Protein AF-A0A1G2Z694-F1 (afdb_monomer)

Structure (mmCIF, N/CA/C/O backbone):
data_AF-A0A1G2Z694-F1
#
_entry.id   AF-A0A1G2Z694-F1
#
loop_
_atom_site.group_PDB
_atom_site.id
_atom_site.type_symbol
_atom_site.label_atom_id
_atom_site.label_alt_id
_atom_site.label_comp_id
_atom_site.label_asym_id
_atom_site.label_entity_id
_atom_site.label_seq_id
_atom_site.pdbx_PDB_ins_code
_atom_site.Cartn_x
_atom_site.Cartn_y
_atom_site.Cartn_z
_atom_site.occupancy
_atom_site.B_iso_or_equiv
_atom_site.auth_seq_id
_atom_site.auth_comp_id
_atom_site.auth_asym_id
_atom_site.auth_atom_id
_atom_site.pdbx_PDB_model_num
ATOM 1 N N . MET A 1 1 ? 10.116 -32.278 -3.450 1.00 30.92 1 MET A N 1
ATOM 2 C CA . MET A 1 1 ? 9.397 -31.622 -4.568 1.00 30.92 1 MET A CA 1
ATOM 3 C C . MET A 1 1 ? 8.090 -31.051 -4.036 1.00 30.92 1 MET A C 1
ATOM 5 O O . MET A 1 1 ? 7.117 -31.782 -3.930 1.00 30.92 1 MET A O 1
ATOM 9 N N . ASN A 1 2 ? 8.087 -29.784 -3.621 1.00 25.45 2 ASN A N 1
ATOM 10 C CA . ASN A 1 2 ? 6.936 -29.151 -2.975 1.00 25.45 2 ASN A CA 1
ATOM 11 C C . ASN A 1 2 ? 6.166 -28.341 -4.035 1.00 25.45 2 ASN A C 1
ATOM 13 O O . ASN A 1 2 ? 6.621 -27.279 -4.454 1.00 25.45 2 ASN A O 1
ATOM 17 N N . ARG A 1 3 ? 5.068 -28.893 -4.569 1.00 31.27 3 ARG A N 1
ATOM 18 C CA . ARG A 1 3 ? 4.232 -28.226 -5.582 1.00 31.27 3 ARG A CA 1
ATOM 19 C C . ARG A 1 3 ? 3.188 -27.365 -4.863 1.00 31.27 3 ARG A C 1
ATOM 21 O O . ARG A 1 3 ? 2.288 -27.899 -4.227 1.00 31.27 3 ARG A O 1
ATOM 28 N N . SER A 1 4 ? 3.355 -26.048 -4.965 1.00 40.38 4 SER A N 1
ATOM 29 C CA . SER A 1 4 ? 2.466 -24.995 -4.453 1.00 40.38 4 SER A CA 1
ATOM 30 C C . SER A 1 4 ? 0.971 -25.271 -4.698 1.00 40.38 4 SER A C 1
ATOM 32 O O . SER A 1 4 ? 0.575 -25.706 -5.782 1.00 40.38 4 SER A O 1
ATOM 34 N N . VAL A 1 5 ? 0.139 -24.945 -3.701 1.00 44.31 5 VAL A N 1
ATOM 35 C CA . VAL A 1 5 ? -1.338 -25.017 -3.697 1.00 44.31 5 VAL A CA 1
ATOM 36 C C . VAL A 1 5 ? -1.971 -24.284 -4.895 1.00 44.31 5 VAL A C 1
ATOM 38 O O . VAL A 1 5 ? -3.027 -24.693 -5.381 1.00 44.31 5 VAL A O 1
ATOM 41 N N . GLN A 1 6 ? -1.291 -23.277 -5.459 1.00 44.75 6 GLN A N 1
ATOM 42 C CA . GLN A 1 6 ? -1.750 -22.551 -6.652 1.00 44.75 6 GLN A CA 1
ATOM 43 C C . GLN A 1 6 ? -1.834 -23.422 -7.917 1.00 44.75 6 GLN A C 1
ATOM 45 O O . GLN A 1 6 ? -2.560 -23.065 -8.836 1.00 44.75 6 GLN A O 1
ATOM 50 N N . ASN A 1 7 ? -1.179 -24.588 -7.986 1.00 61.31 7 ASN A N 1
ATOM 51 C CA . ASN A 1 7 ? -1.302 -25.487 -9.146 1.00 61.31 7 ASN A CA 1
ATOM 52 C C . ASN A 1 7 ? -2.519 -26.424 -9.094 1.00 61.31 7 ASN A C 1
ATOM 54 O O . ASN A 1 7 ? -2.774 -27.137 -10.064 1.00 61.31 7 ASN A O 1
ATOM 58 N N . ARG A 1 8 ? -3.282 -26.436 -7.993 1.00 80.44 8 ARG A N 1
ATOM 59 C CA . ARG A 1 8 ? -4.441 -27.327 -7.826 1.00 80.44 8 ARG A CA 1
ATOM 60 C C . ARG A 1 8 ? -5.793 -26.643 -7.935 1.00 80.44 8 ARG A C 1
ATOM 62 O O . ARG A 1 8 ? -6.772 -27.353 -8.100 1.00 80.44 8 ARG A O 1
ATOM 69 N N . LYS A 1 9 ? -5.887 -25.317 -7.843 1.00 90.12 9 LYS A N 1
ATOM 70 C CA . LYS A 1 9 ? -7.184 -24.633 -7.732 1.00 90.12 9 LYS A CA 1
ATOM 71 C C . LYS A 1 9 ? -7.208 -23.310 -8.487 1.00 90.12 9 LYS A C 1
ATOM 73 O O . LYS A 1 9 ? -6.196 -22.610 -8.555 1.00 90.12 9 LYS A O 1
ATOM 78 N N . ARG A 1 10 ? -8.368 -22.964 -9.039 1.00 91.69 10 ARG A N 1
ATOM 79 C CA . ARG A 1 10 ? -8.712 -21.637 -9.566 1.00 91.69 10 ARG A CA 1
ATOM 80 C C . ARG A 1 10 ? -10.008 -21.176 -8.912 1.00 91.69 10 ARG A C 1
ATOM 82 O O . ARG A 1 10 ? -10.901 -21.991 -8.696 1.00 91.69 10 ARG A O 1
ATOM 89 N N . LEU A 1 11 ? -10.080 -19.893 -8.579 1.00 92.94 11 LEU A N 1
ATOM 90 C CA . LEU A 1 11 ? -11.258 -19.261 -7.991 1.00 92.94 11 LEU A CA 1
ATOM 91 C C . LEU A 1 11 ? -11.838 -18.286 -9.008 1.00 92.94 11 LEU A C 1
ATOM 93 O O . LEU A 1 11 ? -11.098 -17.481 -9.568 1.00 92.94 11 LEU A O 1
ATOM 97 N N . ILE A 1 12 ? -13.142 -18.380 -9.242 1.00 92.31 12 ILE A N 1
ATOM 98 C CA . ILE A 1 12 ? -13.863 -17.588 -10.235 1.00 92.31 12 ILE A CA 1
ATOM 99 C C . ILE A 1 12 ? -15.000 -16.867 -9.526 1.00 92.31 12 ILE A C 1
ATOM 101 O O . ILE A 1 12 ? -15.898 -17.513 -8.990 1.00 92.31 12 ILE A O 1
ATOM 105 N N . THR A 1 13 ? -14.968 -15.538 -9.545 1.00 93.62 13 THR A N 1
ATOM 106 C CA 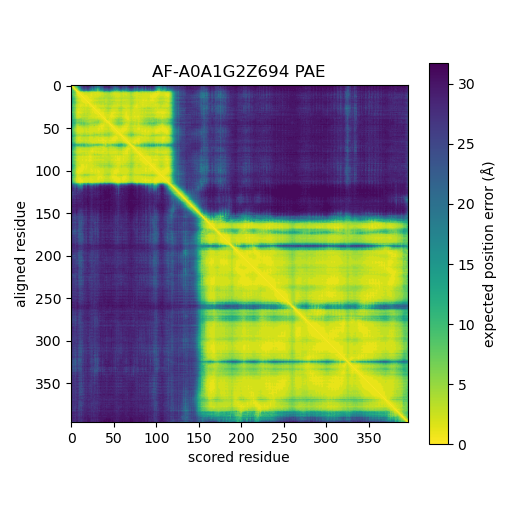. THR A 1 13 ? -16.067 -14.705 -9.048 1.00 93.62 13 THR A CA 1
ATOM 107 C C . THR A 1 13 ? -17.196 -14.663 -10.075 1.00 93.62 13 THR A C 1
ATOM 109 O O . THR A 1 13 ? -16.966 -14.409 -11.259 1.00 93.62 13 THR A O 1
ATOM 112 N N . ILE A 1 14 ? -18.422 -14.902 -9.622 1.00 92.38 14 ILE A N 1
ATOM 113 C CA . ILE A 1 14 ? -19.640 -14.803 -10.416 1.00 92.38 14 ILE A CA 1
ATOM 114 C C . ILE A 1 14 ? -19.977 -13.334 -10.661 1.00 92.38 14 ILE A C 1
ATOM 116 O O . ILE A 1 14 ? -20.072 -12.545 -9.730 1.00 92.38 14 ILE A O 1
ATOM 120 N N . THR A 1 15 ? -20.186 -12.983 -11.925 1.00 91.62 15 THR A N 1
ATOM 121 C CA . THR A 1 15 ? -20.673 -11.668 -12.376 1.00 91.62 15 THR A CA 1
ATOM 122 C C . THR A 1 15 ? -22.140 -11.757 -12.802 1.00 91.62 15 THR A C 1
ATOM 124 O O . THR A 1 15 ? -22.618 -12.849 -13.137 1.00 91.62 15 THR A O 1
ATOM 127 N N . GLU A 1 16 ? -22.849 -10.630 -12.931 1.00 89.00 16 GLU A N 1
ATOM 128 C CA . GLU A 1 16 ? -24.187 -10.630 -13.562 1.00 89.00 16 GLU A CA 1
ATOM 129 C C . GLU A 1 16 ? -24.180 -11.282 -14.956 1.00 89.00 16 GLU A C 1
ATOM 131 O O . GLU A 1 16 ? -25.133 -11.946 -15.374 1.00 89.00 16 GLU A O 1
ATOM 136 N N . GLY A 1 17 ? -23.084 -11.105 -15.704 1.00 88.88 17 GLY A N 1
ATOM 137 C CA . GLY A 1 17 ? -22.893 -11.702 -17.022 1.00 88.88 17 GLY A CA 1
ATOM 138 C C . GLY A 1 17 ? -22.886 -13.231 -16.989 1.00 88.88 17 GLY A C 1
ATOM 139 O O . GLY A 1 17 ? -23.371 -13.848 -17.939 1.00 88.88 17 GLY A O 1
ATOM 140 N N . ASN A 1 18 ? -22.383 -13.841 -15.913 1.00 94.44 18 ASN A N 1
ATOM 141 C CA . ASN A 1 18 ? -22.420 -15.290 -15.724 1.00 94.44 18 ASN A CA 1
ATOM 142 C C . ASN A 1 18 ? -23.855 -15.777 -15.537 1.00 94.44 18 ASN A C 1
ATOM 144 O O . ASN A 1 18 ? -24.286 -16.688 -16.247 1.00 94.44 18 ASN A O 1
ATOM 148 N N . LEU A 1 19 ? -24.588 -15.143 -14.618 1.00 91.25 19 LEU A N 1
ATOM 149 C CA . LEU A 1 19 ? -25.954 -15.521 -14.255 1.00 91.25 19 LEU A CA 1
ATOM 150 C C . LEU A 1 19 ? -26.903 -15.392 -15.450 1.00 91.25 19 LEU A C 1
ATOM 152 O O . LEU A 1 19 ? -27.582 -16.353 -15.803 1.00 91.25 19 LEU A O 1
ATOM 156 N N . ARG A 1 20 ? -26.872 -14.241 -16.130 1.00 92.12 20 ARG A N 1
ATOM 157 C CA . ARG A 1 20 ? -27.734 -13.931 -17.282 1.00 92.12 20 ARG A CA 1
ATOM 158 C C . ARG A 1 20 ? -27.529 -14.866 -18.473 1.00 92.12 20 ARG A C 1
ATOM 160 O O . ARG A 1 20 ? -28.485 -15.160 -19.178 1.00 92.12 20 ARG A O 1
ATOM 167 N N . ASN A 1 21 ? -26.293 -15.299 -18.726 1.00 89.06 21 ASN A N 1
ATOM 168 C CA . ASN A 1 21 ? -25.972 -16.141 -19.884 1.00 89.06 21 ASN A CA 1
ATOM 169 C C . ASN A 1 21 ? -25.859 -17.632 -19.535 1.00 89.06 21 ASN A C 1
ATOM 171 O O . ASN A 1 21 ? -25.580 -18.441 -20.419 1.00 89.06 21 ASN A O 1
ATOM 175 N N . HIS A 1 22 ? -26.027 -18.004 -18.262 1.00 91.06 22 HIS A N 1
ATOM 176 C CA . HIS A 1 22 ? -25.754 -19.351 -17.752 1.00 91.06 22 HIS A CA 1
ATOM 177 C C . HIS A 1 22 ? -24.365 -19.863 -18.163 1.00 91.06 22 HIS A C 1
ATOM 179 O O . HIS A 1 22 ? -24.191 -21.001 -18.606 1.00 91.06 22 HIS A O 1
ATOM 185 N N . HIS A 1 23 ? -23.365 -18.991 -18.052 1.00 91.31 23 HIS A N 1
ATOM 186 C CA . HIS A 1 23 ? -21.982 -19.279 -18.409 1.00 91.31 23 HIS A CA 1
ATOM 187 C C . HIS A 1 23 ? -21.098 -19.211 -17.169 1.00 91.31 23 HIS A C 1
ATOM 189 O O . HIS A 1 23 ? -21.181 -18.256 -16.404 1.00 91.31 23 HIS A O 1
ATOM 195 N N . LEU A 1 24 ? -20.190 -20.174 -17.013 1.00 93.00 24 LEU A N 1
ATOM 196 C CA . LEU A 1 24 ? -19.071 -20.060 -16.083 1.00 93.00 24 LEU A CA 1
ATOM 197 C C . LEU A 1 24 ? -17.855 -19.552 -16.861 1.00 93.00 24 LEU A C 1
ATOM 199 O O . LEU A 1 24 ? -17.333 -20.270 -17.716 1.00 93.00 24 LEU A O 1
ATOM 203 N N . TYR A 1 25 ? -17.452 -18.306 -16.606 1.00 94.62 25 TYR A N 1
ATOM 204 C CA . TYR A 1 25 ? -16.344 -17.680 -17.325 1.00 94.62 25 TYR A CA 1
ATOM 205 C C . TYR A 1 25 ? -15.002 -18.088 -16.721 1.00 94.62 25 TYR A C 1
ATOM 207 O O . TYR A 1 25 ? -14.721 -17.787 -15.570 1.00 94.62 25 TYR A O 1
ATOM 215 N N . ILE A 1 26 ? -14.163 -18.739 -17.522 1.00 93.38 26 ILE A N 1
ATOM 216 C CA . ILE A 1 26 ? -12.795 -19.163 -17.183 1.00 93.38 26 ILE A CA 1
ATOM 217 C C . ILE A 1 26 ? -11.738 -18.213 -17.775 1.00 93.38 26 ILE A C 1
ATOM 219 O O . ILE A 1 26 ? -10.599 -18.609 -18.018 1.00 93.38 26 ILE A O 1
ATOM 223 N N . THR A 1 27 ? -12.121 -16.964 -18.058 1.00 88.31 27 THR A N 1
ATOM 224 C CA . THR A 1 27 ? -11.234 -15.931 -18.611 1.00 88.31 27 THR A CA 1
ATOM 225 C C . THR A 1 27 ? -9.986 -15.774 -17.743 1.00 88.31 27 THR A C 1
ATOM 227 O O . THR A 1 27 ? -10.097 -15.562 -16.540 1.00 88.31 27 THR A O 1
ATOM 230 N N . GLY A 1 28 ? -8.798 -15.860 -18.348 1.00 86.69 28 GLY A N 1
ATOM 231 C CA . GLY A 1 28 ? -7.529 -15.738 -17.619 1.00 86.69 28 GLY A CA 1
ATOM 232 C C . GLY A 1 28 ? -7.113 -16.996 -16.847 1.00 86.69 28 GLY A C 1
ATOM 233 O O . GLY A 1 28 ? -6.158 -16.939 -16.077 1.00 86.69 28 GLY A O 1
ATOM 234 N N . HIS A 1 29 ? -7.803 -18.125 -17.045 1.00 91.19 29 HIS A N 1
ATOM 235 C CA . HIS A 1 29 ? -7.483 -19.416 -16.422 1.00 91.19 29 HIS A CA 1
ATOM 236 C C . HIS A 1 29 ? -7.224 -20.532 -17.445 1.00 91.19 29 HIS A C 1
ATOM 238 O O . HIS A 1 29 ? -7.293 -21.714 -17.110 1.00 91.19 29 HIS A O 1
ATOM 244 N N . HIS A 1 30 ? -6.949 -20.188 -18.705 1.00 91.62 30 HIS A N 1
ATOM 245 C CA . HIS A 1 30 ? -6.703 -21.170 -19.767 1.00 91.62 30 HIS A CA 1
ATOM 246 C C . HIS A 1 30 ? -5.430 -21.998 -19.541 1.00 91.62 30 HIS A C 1
ATOM 248 O O . HIS A 1 30 ? -5.370 -23.163 -19.927 1.00 91.62 30 HIS A O 1
ATOM 254 N N . ASP A 1 31 ? -4.447 -21.440 -18.836 1.00 90.94 31 ASP A N 1
ATOM 255 C CA . ASP A 1 31 ? -3.240 -22.138 -18.371 1.00 90.94 31 ASP A CA 1
ATOM 256 C C . ASP A 1 31 ? -3.555 -23.335 -17.451 1.00 90.94 31 ASP A C 1
ATOM 258 O O . ASP A 1 31 ? -2.740 -24.241 -17.264 1.00 90.94 31 ASP A O 1
ATOM 262 N N . PHE A 1 32 ? -4.747 -23.344 -16.850 1.00 93.62 32 PHE A N 1
ATOM 263 C CA . PHE A 1 32 ? -5.158 -24.347 -15.881 1.00 93.62 32 PHE A CA 1
ATOM 264 C C . PHE A 1 32 ? -5.723 -25.630 -16.501 1.00 93.62 32 PHE A C 1
ATOM 266 O O . PHE A 1 32 ? -5.929 -26.608 -15.775 1.00 93.62 32 PHE A O 1
ATOM 273 N N . PHE A 1 33 ? -5.948 -25.669 -17.810 1.00 94.44 33 PHE A N 1
ATOM 274 C CA . PHE A 1 33 ? -6.427 -26.859 -18.512 1.00 94.44 33 PHE A CA 1
ATOM 275 C C . PHE A 1 33 ? -5.358 -27.358 -19.494 1.00 94.44 33 PHE A C 1
ATOM 277 O O . PHE A 1 33 ? -4.623 -26.536 -20.039 1.00 94.44 33 PHE A O 1
ATOM 284 N N . PRO A 1 34 ? -5.217 -28.681 -19.707 1.00 93.88 34 PRO A N 1
ATOM 285 C CA . PRO A 1 34 ? -4.266 -29.210 -20.679 1.00 93.88 34 PRO A CA 1
ATOM 286 C C . PRO A 1 34 ? -4.577 -28.705 -22.086 1.00 93.88 34 PRO A C 1
ATOM 288 O O . PRO A 1 34 ? -5.745 -28.563 -22.451 1.00 93.88 34 PRO A O 1
ATOM 291 N N . GLU A 1 35 ? -3.541 -28.489 -22.891 1.00 94.19 35 GLU A N 1
ATOM 292 C CA . GLU A 1 35 ? -3.683 -27.988 -24.261 1.00 94.19 35 GLU A CA 1
ATOM 293 C C . GLU A 1 35 ? -4.574 -28.911 -25.119 1.00 94.19 35 GLU A C 1
ATOM 295 O O . GLU A 1 35 ? -5.338 -28.470 -25.974 1.00 94.19 35 GLU A O 1
ATOM 300 N N . GLU A 1 36 ? -4.560 -30.209 -24.828 1.00 95.06 36 GLU A N 1
ATOM 301 C CA . GLU A 1 36 ? -5.312 -31.234 -25.542 1.00 95.06 36 GLU A CA 1
ATOM 302 C C . GLU A 1 36 ? -6.828 -31.091 -25.382 1.00 95.06 36 GLU A C 1
ATOM 304 O O . GLU A 1 36 ? -7.565 -31.598 -26.226 1.00 95.06 36 GLU A O 1
ATOM 309 N N . CYS A 1 37 ? -7.317 -30.414 -24.336 1.00 95.69 37 CYS A N 1
ATOM 310 C CA . CYS A 1 37 ? -8.755 -30.209 -24.143 1.00 95.69 37 CYS A CA 1
ATOM 311 C C . CYS A 1 37 ? -9.339 -29.088 -25.017 1.00 95.69 37 CYS A C 1
ATOM 313 O O . CYS A 1 37 ? -10.561 -28.919 -25.072 1.00 95.69 37 CYS A O 1
ATOM 315 N N . TYR A 1 38 ? -8.494 -28.326 -25.719 1.00 95.88 38 TYR A N 1
ATOM 316 C CA . TYR A 1 38 ? -8.938 -27.229 -26.569 1.00 95.88 38 TYR A CA 1
ATOM 317 C C . TYR A 1 38 ? -9.316 -27.719 -27.970 1.00 95.88 38 TYR A C 1
ATOM 319 O O . TYR A 1 38 ? -8.474 -27.916 -28.844 1.00 95.88 38 TYR A O 1
ATOM 327 N N . GLY A 1 39 ? -10.617 -27.894 -28.194 1.00 92.75 39 GLY A N 1
ATOM 328 C CA . GLY A 1 39 ? -11.192 -28.293 -29.475 1.00 92.75 39 GLY A CA 1
ATOM 329 C C . GLY A 1 39 ? -11.346 -27.145 -30.474 1.00 92.75 39 GLY A C 1
ATOM 330 O O . GLY A 1 39 ? -11.200 -25.967 -30.156 1.00 92.75 39 GLY A O 1
ATOM 331 N N . GLN A 1 40 ? -11.741 -27.481 -31.701 1.00 92.94 40 GLN A N 1
ATOM 332 C CA . GLN A 1 40 ? -12.048 -26.519 -32.766 1.00 92.94 40 GLN A CA 1
ATOM 333 C C . GLN A 1 40 ? -13.305 -25.681 -32.450 1.00 92.94 40 GLN A C 1
ATOM 335 O O . GLN A 1 40 ? -13.934 -25.804 -31.402 1.00 92.94 40 GLN A O 1
ATOM 340 N N . SER A 1 41 ? -13.735 -24.821 -33.371 1.00 89.25 41 SER A N 1
ATOM 341 C CA . SER A 1 41 ? -14.894 -23.933 -33.148 1.00 89.25 41 SER A CA 1
ATOM 342 C C . SER A 1 41 ? -16.257 -24.614 -33.023 1.00 89.25 41 SER A C 1
ATOM 344 O O . SER A 1 41 ? -17.219 -23.997 -32.562 1.00 89.25 41 SER A O 1
ATOM 346 N N . SER A 1 42 ? -16.357 -25.891 -33.391 1.00 89.56 42 SER A N 1
ATOM 347 C CA . SER A 1 42 ? -17.555 -26.707 -33.190 1.00 89.56 42 SER A CA 1
ATOM 348 C C . SER A 1 42 ? -17.183 -28.180 -33.035 1.00 89.56 42 SER A C 1
ATOM 350 O O . SER A 1 42 ? -16.131 -28.596 -33.517 1.00 89.56 42 SER A O 1
ATOM 352 N N . ILE A 1 43 ? -18.082 -28.978 -32.446 1.00 87.69 43 ILE A N 1
ATOM 353 C CA . ILE A 1 43 ? -17.906 -30.435 -32.300 1.00 87.69 43 ILE A CA 1
ATOM 354 C C . ILE A 1 43 ? -17.622 -31.092 -33.656 1.00 87.69 43 ILE A C 1
ATOM 356 O O . ILE A 1 43 ? -16.689 -31.877 -33.768 1.00 87.69 43 ILE A O 1
ATOM 360 N N . LYS A 1 44 ? -18.357 -30.698 -34.708 1.00 89.31 44 LYS A N 1
ATOM 361 C CA . LYS A 1 44 ? -18.201 -31.245 -36.068 1.00 89.31 44 LYS A CA 1
ATOM 362 C C . LYS A 1 44 ? -16.816 -31.007 -36.676 1.00 89.31 44 LYS A C 1
ATOM 364 O O . LYS A 1 44 ? -16.397 -31.775 -37.528 1.00 89.31 44 LYS A O 1
ATOM 369 N N . LYS A 1 45 ? -16.130 -29.933 -36.271 1.00 87.69 45 LYS A N 1
ATOM 370 C CA . LYS A 1 45 ? -14.795 -29.577 -36.781 1.00 87.69 45 LYS A CA 1
ATOM 371 C C . LYS A 1 45 ? -13.659 -30.235 -35.994 1.00 87.69 45 LYS A C 1
ATOM 373 O O . LYS A 1 45 ? -12.529 -30.216 -36.460 1.00 87.69 45 LYS A O 1
ATOM 378 N N . GLY A 1 46 ? -13.945 -30.772 -34.811 1.00 89.06 46 GLY A N 1
ATOM 379 C CA . GLY A 1 46 ? -12.962 -31.368 -33.912 1.00 89.06 46 GLY A CA 1
ATOM 380 C C . GLY A 1 46 ? -13.269 -31.019 -32.459 1.00 89.06 46 GLY A C 1
ATOM 381 O O . GLY A 1 46 ? -13.272 -29.847 -32.067 1.00 89.06 46 GLY A O 1
ATOM 382 N N . ALA A 1 47 ? -13.552 -32.033 -31.648 1.00 91.25 47 ALA A N 1
ATOM 383 C CA . ALA A 1 47 ? -13.593 -31.887 -30.198 1.00 91.25 47 ALA A CA 1
ATOM 384 C C . ALA A 1 47 ? -12.179 -31.978 -29.618 1.00 91.25 47 ALA A C 1
ATOM 386 O O . ALA A 1 47 ? -11.329 -32.682 -30.164 1.00 91.25 47 ALA A O 1
ATOM 387 N N . GLY A 1 48 ? -11.937 -31.238 -28.540 1.00 93.88 48 GLY A N 1
ATOM 388 C CA . GLY A 1 48 ? -10.760 -31.452 -27.710 1.00 93.88 48 GLY A CA 1
ATOM 389 C C . GLY A 1 48 ? -10.906 -32.750 -26.923 1.00 93.88 48 GLY A C 1
ATOM 390 O O . GLY A 1 48 ? -11.985 -33.348 -26.869 1.00 93.88 48 GLY A O 1
ATOM 391 N N . ARG A 1 49 ? -9.819 -33.185 -26.292 1.00 95.50 49 ARG A N 1
ATOM 392 C CA . ARG A 1 49 ? -9.854 -34.267 -25.312 1.00 95.50 49 ARG A CA 1
ATOM 393 C C . ARG A 1 49 ? -10.796 -33.892 -24.171 1.00 95.50 49 ARG A C 1
ATOM 395 O O . ARG A 1 49 ? -10.732 -32.787 -23.637 1.00 95.50 49 ARG A O 1
ATOM 402 N N . GLU A 1 50 ? -11.677 -34.821 -23.827 1.00 95.75 50 GLU A N 1
ATOM 403 C CA . GLU A 1 50 ? -12.751 -34.560 -22.879 1.00 95.75 50 GLU A CA 1
ATOM 404 C C . GLU A 1 50 ? -12.205 -34.342 -21.458 1.00 95.75 50 GLU A C 1
ATOM 406 O O . GLU A 1 50 ? -11.287 -35.032 -21.008 1.00 95.75 50 GLU A O 1
ATOM 411 N N . LEU A 1 51 ? -12.754 -33.328 -20.795 1.00 96.50 51 LEU A N 1
ATOM 412 C CA . LEU A 1 51 ? -12.606 -33.037 -19.380 1.00 96.50 51 LEU A CA 1
ATOM 413 C C . LEU A 1 51 ? -13.808 -33.613 -18.638 1.00 96.50 51 LEU A C 1
ATOM 415 O O . LEU A 1 51 ? -14.951 -33.360 -19.027 1.00 96.50 51 LEU A O 1
ATOM 419 N N . THR A 1 52 ? -13.540 -34.259 -17.513 1.00 96.00 52 THR A N 1
ATOM 420 C CA . THR A 1 52 ? -14.564 -34.735 -16.585 1.00 96.00 52 THR A CA 1
ATOM 421 C C . THR A 1 52 ? -14.730 -33.724 -15.456 1.00 96.00 52 THR A C 1
ATOM 423 O O . THR A 1 52 ? -13.816 -33.507 -14.658 1.00 96.00 52 THR A O 1
ATOM 426 N N . LEU A 1 53 ? -15.899 -33.088 -15.362 1.00 96.19 53 LEU A N 1
ATOM 427 C CA . LEU A 1 53 ? -16.232 -32.172 -14.271 1.00 96.19 53 LEU A CA 1
ATOM 428 C C . LEU A 1 53 ? -17.122 -32.872 -13.238 1.00 96.19 53 LEU A C 1
ATOM 430 O O . LEU A 1 53 ? -18.273 -33.219 -13.510 1.00 96.19 53 LEU A O 1
ATOM 434 N N . VAL A 1 54 ? -16.610 -33.023 -12.021 1.00 94.12 54 VAL A N 1
ATOM 435 C CA . VAL A 1 54 ? -17.380 -33.409 -10.836 1.00 94.12 54 VAL A CA 1
ATOM 436 C C . VAL A 1 54 ? -18.004 -32.142 -10.258 1.00 94.12 54 VAL A C 1
ATOM 438 O O . VAL A 1 54 ? -17.352 -31.384 -9.537 1.00 94.12 54 VAL A O 1
ATOM 441 N N . VAL A 1 55 ? -19.256 -31.876 -10.623 1.00 95.25 55 VAL A N 1
ATOM 442 C CA . VAL A 1 55 ? -19.969 -30.662 -10.213 1.00 95.25 55 VAL A CA 1
ATOM 443 C C . VAL A 1 55 ? -20.773 -30.938 -8.947 1.00 95.25 55 VAL A C 1
ATOM 445 O O . VAL A 1 55 ? -21.686 -31.762 -8.941 1.00 95.25 55 VAL A O 1
ATOM 448 N N . GLU A 1 56 ? -20.450 -30.236 -7.866 1.00 91.69 56 GLU A N 1
ATOM 449 C CA . GLU A 1 56 ? -21.125 -30.408 -6.584 1.00 91.69 56 GLU A CA 1
ATOM 450 C C . GLU A 1 56 ? -22.621 -30.090 -6.688 1.00 91.69 56 GLU A C 1
ATOM 452 O O . GLU A 1 56 ? -23.022 -29.099 -7.298 1.00 91.69 56 GLU A O 1
ATOM 457 N N . GLY A 1 57 ? -23.461 -30.929 -6.082 1.00 86.62 57 GLY A N 1
ATOM 458 C CA . GLY A 1 57 ? -24.917 -30.775 -6.111 1.00 86.62 57 GLY A CA 1
ATOM 459 C C . GLY A 1 57 ? -25.600 -31.300 -7.379 1.00 86.62 57 GLY A C 1
ATOM 460 O O . GLY A 1 57 ? -26.832 -31.286 -7.425 1.00 86.62 57 GLY A O 1
ATOM 461 N N . LEU A 1 58 ? -24.846 -31.796 -8.369 1.00 89.88 58 LEU A N 1
ATOM 462 C CA . LEU A 1 58 ? -25.380 -32.502 -9.537 1.00 89.88 58 LEU A CA 1
ATOM 463 C C . LEU A 1 58 ? -25.121 -34.018 -9.427 1.00 89.88 58 LEU A C 1
ATOM 465 O O . LEU A 1 58 ? -24.069 -34.421 -8.936 1.00 89.88 58 LEU A O 1
ATOM 469 N N . PRO A 1 59 ? -26.060 -34.875 -9.874 1.00 76.62 59 PRO A N 1
ATOM 470 C CA . PRO A 1 59 ? -25.972 -36.325 -9.663 1.00 76.62 59 PRO A CA 1
ATOM 471 C C . PRO A 1 59 ? -24.981 -37.042 -10.592 1.00 76.62 59 PRO A C 1
ATOM 473 O O . PRO A 1 59 ? -24.526 -38.129 -10.260 1.00 76.62 59 PRO A O 1
ATOM 476 N N . ASN A 1 60 ? -24.653 -36.452 -11.745 1.00 85.75 60 ASN A N 1
ATOM 477 C CA . ASN A 1 60 ? -23.771 -37.038 -12.755 1.00 85.75 60 ASN A CA 1
ATOM 478 C C . ASN A 1 60 ? -22.595 -36.098 -13.036 1.00 85.75 60 ASN A C 1
ATOM 480 O O . ASN A 1 60 ? -22.754 -34.874 -12.967 1.00 85.75 60 ASN A O 1
ATOM 484 N N . THR A 1 61 ? -21.445 -36.662 -13.413 1.00 91.31 61 THR A N 1
ATOM 485 C CA . THR A 1 61 ? -20.323 -35.877 -13.940 1.00 91.31 61 THR A CA 1
ATOM 486 C C . THR A 1 61 ? -20.693 -35.232 -15.274 1.00 91.31 61 THR A C 1
ATOM 488 O O . THR A 1 61 ? -21.582 -35.689 -16.000 1.00 91.31 61 THR A O 1
ATOM 491 N N . VAL A 1 62 ? -20.027 -34.124 -15.586 1.00 93.94 62 VAL A N 1
ATOM 492 C CA . VAL A 1 62 ? -20.180 -33.426 -16.859 1.00 93.94 62 VAL A CA 1
ATOM 493 C C . VAL A 1 62 ? -18.933 -33.648 -17.686 1.00 93.94 62 VAL A C 1
ATOM 495 O O . VAL A 1 62 ? -17.863 -33.160 -17.344 1.00 93.94 62 VAL A O 1
ATOM 498 N N . GLU A 1 63 ? -19.109 -34.288 -18.828 1.00 96.31 63 GLU A N 1
ATOM 499 C CA . GLU A 1 63 ? -18.040 -34.458 -19.797 1.00 96.31 63 GLU A CA 1
ATOM 500 C C . GLU A 1 63 ? -18.054 -33.303 -20.810 1.00 96.31 63 GLU A C 1
ATOM 502 O O . GLU A 1 63 ? -19.067 -33.080 -21.482 1.00 96.31 63 GLU A O 1
ATOM 507 N N . THR A 1 64 ? -16.981 -32.522 -20.922 1.00 96.06 64 THR A N 1
ATOM 508 C CA . THR A 1 64 ? -16.922 -31.339 -21.805 1.00 96.06 64 THR A CA 1
ATOM 509 C C . THR A 1 64 ? -15.510 -31.055 -22.303 1.00 96.06 64 THR A C 1
ATOM 511 O O . THR A 1 64 ? -14.538 -31.488 -21.717 1.00 96.06 64 THR A O 1
ATOM 514 N N . ASP A 1 65 ? -15.375 -30.254 -23.352 1.00 96.06 65 ASP A N 1
ATOM 515 C CA . ASP A 1 65 ? -14.114 -29.648 -23.782 1.00 96.06 65 ASP A CA 1
ATOM 516 C C . ASP A 1 65 ? -14.218 -28.109 -23.741 1.00 96.06 65 ASP A C 1
ATOM 518 O O . ASP A 1 65 ? -15.255 -27.548 -23.344 1.00 96.06 65 ASP A O 1
ATOM 522 N N . ILE A 1 66 ? -13.154 -27.412 -24.149 1.00 96.19 66 ILE A N 1
ATOM 523 C CA . ILE A 1 66 ? -13.161 -25.956 -24.356 1.00 96.19 66 ILE A CA 1
ATOM 524 C C . ILE A 1 66 ? -12.959 -25.694 -25.850 1.00 96.19 66 ILE A C 1
ATOM 526 O O . ILE A 1 66 ? -11.997 -26.155 -26.449 1.00 96.19 66 ILE A O 1
ATOM 530 N N . ALA A 1 67 ? -13.878 -24.978 -26.497 1.00 94.19 67 ALA A N 1
ATOM 531 C CA . ALA A 1 67 ? -13.742 -24.669 -27.923 1.00 94.19 67 ALA A CA 1
ATOM 532 C C . ALA A 1 67 ? -12.791 -23.488 -28.157 1.00 94.19 67 ALA A C 1
ATOM 534 O O . ALA A 1 67 ? -12.740 -22.573 -27.341 1.00 94.19 67 ALA A O 1
ATOM 535 N N . ARG A 1 68 ? -12.132 -23.447 -29.313 1.00 93.50 68 ARG A N 1
ATOM 536 C CA . ARG A 1 68 ? -11.459 -22.256 -29.853 1.00 93.50 68 ARG A CA 1
ATOM 537 C C . ARG A 1 68 ? -12.398 -21.447 -30.747 1.00 93.50 68 ARG A C 1
ATOM 539 O O . ARG A 1 68 ? -13.309 -21.996 -31.361 1.00 93.50 68 ARG A O 1
ATOM 546 N N . ASP A 1 69 ? -12.196 -20.145 -30.860 1.00 89.12 69 ASP A N 1
ATOM 547 C CA . ASP A 1 69 ? -12.973 -19.300 -31.757 1.00 89.12 69 ASP A CA 1
ATOM 548 C C . ASP A 1 69 ? -12.614 -19.535 -33.224 1.00 89.12 69 ASP A C 1
ATOM 550 O O . ASP A 1 69 ? -11.462 -19.748 -33.593 1.00 89.12 69 ASP A O 1
ATOM 554 N N . GLY A 1 70 ? -13.636 -19.518 -34.085 1.00 79.62 70 GLY A N 1
ATOM 555 C CA . GLY A 1 70 ? -13.493 -19.901 -35.491 1.00 79.62 70 GLY A CA 1
ATOM 556 C C . GLY A 1 70 ? -12.732 -18.894 -36.350 1.00 79.62 70 GLY A C 1
ATOM 557 O O . GLY A 1 70 ? -12.310 -19.261 -37.439 1.00 79.62 70 GLY A O 1
ATOM 558 N N . GLY A 1 71 ? -12.581 -17.653 -35.8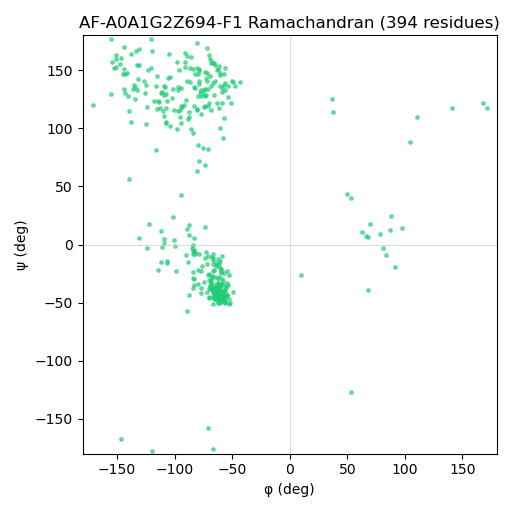77 1.00 80.94 71 GLY A N 1
ATOM 559 C CA . GLY A 1 71 ? -11.870 -16.596 -36.598 1.00 80.94 71 GLY A CA 1
ATOM 560 C C . GLY A 1 71 ? -10.379 -16.559 -36.273 1.00 80.94 71 GLY A C 1
ATOM 561 O O . GLY A 1 71 ? -9.547 -16.678 -37.163 1.00 80.94 71 GLY A O 1
ATOM 562 N N . ASN A 1 72 ? -10.043 -16.409 -34.991 1.00 82.69 72 ASN A N 1
ATOM 563 C CA . ASN A 1 72 ? -8.676 -16.154 -34.521 1.00 82.69 72 ASN A CA 1
ATOM 564 C C . ASN A 1 72 ? -8.034 -17.352 -33.794 1.00 82.69 72 ASN A C 1
ATOM 566 O O . ASN A 1 72 ? -6.928 -17.217 -33.275 1.00 82.69 72 ASN A O 1
ATOM 570 N N . GLY A 1 73 ? -8.731 -18.488 -33.676 1.00 83.69 73 GLY A N 1
ATOM 571 C CA . GLY A 1 73 ? -8.231 -19.694 -33.008 1.00 83.69 73 GLY A CA 1
ATOM 572 C C . GLY A 1 73 ? -8.018 -19.562 -31.495 1.00 83.69 73 GLY A C 1
ATOM 573 O O . GLY A 1 73 ? -7.466 -20.480 -30.884 1.00 83.69 73 GLY A O 1
ATOM 574 N N . HIS A 1 74 ? -8.434 -18.455 -30.871 1.00 89.81 74 HIS A N 1
ATOM 575 C CA . HIS A 1 74 ? -8.235 -18.239 -29.439 1.00 89.81 74 HIS A CA 1
ATOM 576 C C . HIS A 1 74 ? -9.173 -19.132 -28.618 1.00 89.81 74 HIS A C 1
ATOM 578 O O . HIS A 1 74 ? -10.312 -19.347 -29.031 1.00 89.81 74 HIS A O 1
ATOM 584 N N . PRO A 1 75 ? -8.741 -19.667 -27.465 1.00 92.06 75 PRO A N 1
ATOM 585 C CA . PRO A 1 75 ? -9.628 -20.412 -26.581 1.00 92.06 75 PRO A CA 1
ATOM 586 C C . PRO A 1 75 ? -10.820 -19.565 -26.127 1.00 92.06 75 PRO A C 1
ATOM 588 O O . PRO A 1 75 ? -10.654 -18.424 -25.697 1.00 92.06 75 PRO A O 1
ATOM 591 N N . ARG A 1 76 ? -12.026 -20.134 -26.165 1.00 93.06 76 ARG A N 1
ATOM 592 C CA . ARG A 1 76 ? -13.206 -19.496 -25.579 1.00 93.06 76 ARG A CA 1
ATOM 593 C C . ARG A 1 76 ? -13.094 -19.451 -24.065 1.00 93.06 76 ARG A C 1
ATOM 595 O O . ARG A 1 76 ? -12.453 -20.282 -23.429 1.00 93.06 76 ARG A O 1
ATOM 602 N N . ASN A 1 77 ? -13.808 -18.503 -23.478 1.00 93.69 77 ASN A N 1
ATOM 603 C CA . ASN A 1 77 ? -13.793 -18.263 -22.039 1.00 93.69 77 ASN A CA 1
ATOM 604 C C . ASN A 1 77 ? -14.806 -19.113 -21.265 1.00 93.69 77 ASN A C 1
ATOM 606 O O . ASN A 1 77 ? -15.147 -18.763 -20.146 1.00 93.69 77 ASN A O 1
ATOM 610 N N . PHE A 1 78 ? -15.343 -20.190 -21.838 1.00 93.50 78 PHE A N 1
ATOM 611 C CA . PHE A 1 78 ? -16.333 -21.045 -21.179 1.00 93.50 78 PHE A CA 1
ATOM 612 C C . PHE A 1 78 ? -16.301 -22.466 -21.749 1.00 93.50 78 PHE A C 1
ATOM 614 O O . PHE A 1 78 ? -15.904 -22.687 -22.896 1.00 93.50 78 PHE A O 1
ATOM 621 N N . PHE A 1 79 ? -16.772 -23.428 -20.955 1.00 94.38 79 PHE A N 1
ATOM 622 C CA . PHE A 1 79 ? -16.898 -24.827 -21.364 1.00 94.38 79 PHE A CA 1
ATOM 623 C C . PHE A 1 79 ? -17.924 -25.002 -22.484 1.00 94.38 79 PHE A C 1
ATOM 625 O O . PHE A 1 79 ? -18.998 -24.390 -22.475 1.00 94.38 79 PHE A O 1
ATOM 632 N N . ARG A 1 80 ? -17.628 -25.877 -23.449 1.00 93.19 80 ARG A N 1
ATOM 633 C CA . ARG A 1 80 ? -18.508 -26.104 -24.600 1.00 93.19 80 ARG A CA 1
ATOM 634 C C . ARG A 1 80 ? -19.878 -26.642 -24.174 1.00 93.19 80 ARG A C 1
ATOM 636 O O . ARG A 1 80 ? -20.899 -26.076 -24.586 1.00 93.19 80 ARG A O 1
ATOM 643 N N . LYS A 1 81 ? -19.916 -27.699 -23.351 1.00 92.50 81 LYS A N 1
ATOM 644 C CA . LYS A 1 81 ? -21.153 -28.196 -22.730 1.00 92.50 81 LYS A CA 1
ATOM 645 C C . LYS A 1 81 ? -21.380 -27.431 -21.423 1.00 92.50 81 LYS A C 1
ATOM 647 O O . LYS A 1 81 ? -20.614 -27.547 -20.473 1.00 92.50 81 LYS A O 1
ATOM 652 N N . ARG A 1 82 ? -22.452 -26.636 -21.392 1.00 91.75 82 ARG A N 1
ATOM 653 C CA . ARG A 1 82 ? -22.741 -25.670 -20.312 1.00 91.75 82 ARG A CA 1
ATOM 654 C C . ARG A 1 82 ? -24.158 -25.739 -19.748 1.00 91.75 82 ARG A C 1
ATOM 656 O O . ARG A 1 82 ? -24.522 -24.938 -18.901 1.00 91.75 82 ARG A O 1
ATOM 663 N N . THR A 1 83 ? -24.959 -26.714 -20.175 1.00 89.81 83 THR A N 1
ATOM 664 C CA . THR A 1 83 ? -26.332 -26.924 -19.673 1.00 89.81 83 THR A CA 1
ATOM 665 C C . THR A 1 83 ? -26.384 -27.182 -18.165 1.00 89.81 83 THR A C 1
ATOM 667 O O . THR A 1 83 ? -27.392 -26.909 -17.520 1.00 89.81 83 THR A O 1
ATOM 670 N N . TRP A 1 84 ? -25.289 -27.684 -17.593 1.00 93.56 84 TRP A N 1
ATOM 671 C CA . TRP A 1 84 ? -25.128 -27.894 -16.159 1.00 93.56 84 TRP A CA 1
ATOM 672 C C . TRP A 1 84 ? -24.994 -26.590 -15.366 1.00 93.56 84 TRP A C 1
ATOM 674 O O . TRP A 1 84 ? -25.356 -26.575 -14.195 1.00 93.56 84 TRP A O 1
ATOM 684 N N . VAL A 1 85 ? -24.515 -25.502 -15.982 1.00 95.25 85 VAL A N 1
ATOM 685 C CA . VAL A 1 85 ? -24.175 -24.254 -15.280 1.00 95.25 85 VAL A CA 1
ATOM 686 C C . VAL A 1 85 ? -25.418 -23.622 -14.662 1.00 95.25 85 VAL A C 1
ATOM 688 O O . VAL A 1 85 ? -25.396 -23.277 -13.488 1.00 95.25 85 VAL A O 1
ATOM 691 N N . SER A 1 86 ? -26.530 -23.548 -15.405 1.00 92.25 86 SER A N 1
ATOM 692 C CA . SER A 1 86 ? -27.794 -23.027 -14.862 1.00 92.25 86 SER A CA 1
ATOM 693 C C . SER A 1 86 ? -28.286 -23.855 -13.677 1.00 92.25 86 SER A C 1
ATOM 695 O O . SER A 1 86 ? -28.640 -23.295 -12.646 1.00 92.25 86 SER A O 1
ATOM 697 N N . LYS A 1 87 ? -28.258 -25.191 -13.802 1.00 93.25 87 LYS A N 1
ATOM 698 C CA . LYS A 1 87 ? -28.682 -26.104 -12.728 1.00 93.25 87 LYS A CA 1
ATOM 699 C C . LYS A 1 87 ? -27.799 -25.959 -11.496 1.00 93.25 87 LYS A C 1
ATOM 701 O O . LYS A 1 87 ? -28.294 -26.003 -10.380 1.00 93.25 87 LYS A O 1
ATOM 706 N N . PHE A 1 88 ? -26.498 -25.787 -11.702 1.00 95.62 88 PHE A N 1
ATOM 707 C CA . PHE A 1 88 ? -25.531 -25.568 -10.638 1.00 95.62 88 PHE A CA 1
ATOM 708 C C . PHE A 1 88 ? -25.761 -24.224 -9.929 1.00 95.62 88 PHE A C 1
ATOM 710 O O . PHE A 1 88 ? -25.806 -24.192 -8.702 1.00 95.62 88 PHE A O 1
ATOM 717 N N . PHE A 1 89 ? -25.974 -23.137 -10.680 1.00 94.06 89 PHE A N 1
ATOM 718 C CA . PHE A 1 89 ? -26.258 -21.813 -10.115 1.00 94.06 89 PHE A CA 1
ATOM 719 C C . PHE A 1 89 ? -27.551 -21.812 -9.300 1.00 94.06 89 PHE A C 1
ATOM 721 O O . PHE A 1 89 ? -27.556 -21.330 -8.173 1.00 94.06 89 PHE A O 1
ATOM 728 N N . GLU A 1 90 ? -28.618 -22.409 -9.832 1.00 91.12 90 GLU A N 1
ATOM 729 C CA . GLU A 1 90 ? -29.906 -22.530 -9.144 1.00 91.12 90 GLU A CA 1
ATOM 730 C C . GLU A 1 90 ? -29.800 -23.413 -7.894 1.00 91.12 90 GLU A C 1
ATOM 732 O O . GLU A 1 90 ? -30.231 -23.015 -6.812 1.00 91.12 90 GLU A O 1
ATOM 737 N N . LYS A 1 91 ? -29.156 -24.584 -8.011 1.00 91.81 91 LYS A N 1
ATOM 738 C CA . LYS A 1 91 ? -28.990 -25.541 -6.907 1.00 91.81 91 LYS A CA 1
ATOM 739 C C . LYS A 1 91 ? -28.299 -24.922 -5.695 1.00 91.81 91 LYS A C 1
ATOM 741 O O . LYS A 1 91 ? -28.671 -25.242 -4.567 1.00 91.81 91 LYS A O 1
ATOM 746 N N . HIS A 1 92 ? -27.305 -24.070 -5.931 1.00 90.75 92 HIS A N 1
ATOM 747 C CA . HIS A 1 92 ? -26.529 -23.407 -4.881 1.00 90.75 92 HIS A CA 1
ATOM 748 C C . HIS A 1 92 ? -26.962 -21.965 -4.614 1.00 90.75 92 HIS A C 1
ATOM 750 O O . HIS A 1 92 ? -26.343 -21.306 -3.786 1.00 90.75 92 HIS A O 1
ATOM 756 N N . GLN A 1 93 ? -28.025 -21.495 -5.277 1.00 91.56 93 GLN A N 1
ATOM 757 C CA . GLN A 1 93 ? -28.575 -20.141 -5.149 1.00 91.56 93 GLN A CA 1
ATOM 758 C C . GLN A 1 93 ? -27.520 -19.040 -5.357 1.00 91.56 93 GLN A C 1
ATOM 760 O O . GLN A 1 93 ? -27.517 -18.039 -4.638 1.00 91.56 93 GLN A O 1
ATOM 765 N N . LEU A 1 94 ? -26.623 -19.242 -6.330 1.00 90.25 94 LEU A N 1
ATOM 766 C CA . LEU A 1 94 ? -25.486 -18.351 -6.554 1.00 90.25 94 LEU A CA 1
ATOM 767 C C . LEU A 1 94 ? -25.932 -16.961 -7.020 1.00 90.25 94 LEU A C 1
ATOM 769 O O . LEU A 1 94 ? -26.809 -16.823 -7.877 1.00 90.25 94 LEU A O 1
ATOM 773 N N . ARG A 1 95 ? -25.276 -15.936 -6.483 1.00 90.19 95 ARG A N 1
ATOM 774 C CA . ARG A 1 95 ? -25.491 -14.513 -6.759 1.00 90.19 95 ARG A CA 1
ATOM 775 C C . ARG A 1 95 ? -24.218 -13.884 -7.313 1.00 90.19 95 ARG A C 1
ATOM 777 O O . ARG A 1 95 ? -23.137 -14.469 -7.274 1.00 90.19 95 ARG A O 1
ATOM 784 N N . GLU A 1 96 ? -24.349 -12.679 -7.857 1.00 90.69 96 GLU A N 1
ATOM 785 C CA . GLU A 1 96 ? -23.174 -11.890 -8.208 1.00 90.69 96 GLU A CA 1
ATOM 786 C C . GLU A 1 96 ? -22.288 -11.681 -6.972 1.00 90.69 96 GLU A C 1
ATOM 788 O O . GLU A 1 96 ? -22.781 -11.429 -5.874 1.00 90.69 96 GLU A O 1
ATOM 793 N N . GLY A 1 97 ? -20.977 -11.816 -7.161 1.00 85.25 97 GLY A N 1
ATOM 794 C CA . GLY A 1 97 ? -19.976 -11.747 -6.102 1.00 85.25 97 GLY A CA 1
ATOM 795 C C . GLY A 1 97 ? -19.632 -13.098 -5.472 1.00 85.25 97 GLY A C 1
ATOM 796 O O . GLY A 1 97 ? -18.543 -13.217 -4.906 1.00 85.25 97 GLY A O 1
ATOM 797 N N . ASP A 1 98 ? -20.478 -14.126 -5.613 1.00 90.38 98 ASP A N 1
ATOM 798 C CA . ASP A 1 98 ? -20.157 -15.469 -5.121 1.00 90.38 98 ASP A CA 1
ATOM 799 C C . ASP A 1 98 ? -18.941 -16.045 -5.847 1.00 90.38 98 ASP A C 1
ATOM 801 O O . ASP A 1 98 ? -18.689 -15.757 -7.017 1.00 90.38 98 ASP A O 1
ATOM 805 N N . VAL A 1 99 ? -18.178 -16.895 -5.162 1.00 93.06 99 VAL A N 1
ATOM 806 C CA . VAL A 1 99 ? -16.972 -17.505 -5.727 1.00 93.06 99 VAL A CA 1
ATOM 807 C C . VAL A 1 99 ? -17.217 -18.984 -5.983 1.00 93.06 99 VAL A C 1
ATOM 809 O O . VAL A 1 99 ? -17.753 -19.702 -5.144 1.00 93.06 99 VAL A O 1
ATOM 812 N N . ILE A 1 100 ? -16.784 -19.466 -7.142 1.00 95.06 100 ILE A N 1
ATOM 813 C CA . ILE A 1 100 ? -16.734 -20.886 -7.491 1.00 95.06 100 ILE A CA 1
ATOM 814 C C . ILE A 1 100 ? -15.275 -21.322 -7.516 1.00 95.06 100 ILE A C 1
ATOM 816 O O . ILE A 1 100 ? -14.426 -20.650 -8.102 1.00 95.06 100 ILE A O 1
ATOM 820 N N . ALA A 1 101 ? -14.985 -22.477 -6.925 1.00 94.81 101 ALA A N 1
ATOM 821 C CA . ALA A 1 101 ? -13.695 -23.130 -7.070 1.00 94.81 101 ALA A CA 1
ATOM 822 C C . ALA A 1 101 ? -13.743 -24.161 -8.201 1.00 94.81 101 ALA A C 1
ATOM 824 O O . ALA A 1 101 ? -14.659 -24.981 -8.271 1.00 94.81 101 ALA A O 1
ATOM 825 N N . ILE A 1 102 ? -12.710 -24.144 -9.043 1.00 95.56 102 ILE A N 1
ATOM 826 C CA . ILE A 1 102 ? -12.361 -25.239 -9.948 1.00 95.56 102 ILE A CA 1
ATOM 827 C C . ILE A 1 102 ? -11.071 -25.866 -9.423 1.00 95.56 102 ILE A C 1
ATOM 829 O O . ILE A 1 102 ? -10.002 -25.254 -9.462 1.00 95.56 102 ILE A O 1
ATOM 833 N N . GLU A 1 103 ? -11.165 -27.086 -8.911 1.00 93.69 103 GLU A N 1
ATOM 834 C CA . GLU A 1 103 ? -10.048 -27.838 -8.345 1.00 93.69 103 GLU A CA 1
ATOM 835 C C . GLU A 1 103 ? -9.632 -28.973 -9.278 1.00 93.69 103 GLU A C 1
ATOM 837 O O . GLU A 1 103 ? -10.458 -29.767 -9.714 1.00 93.69 103 GLU A O 1
ATOM 842 N N . ARG A 1 104 ? -8.341 -29.066 -9.582 1.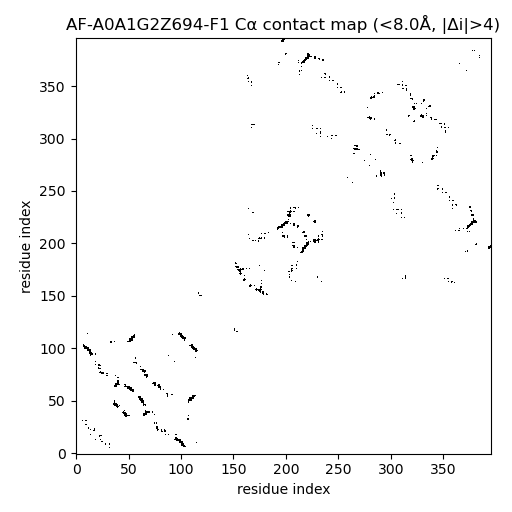00 93.38 104 ARG A N 1
ATOM 843 C CA . ARG A 1 104 ? -7.761 -30.121 -10.407 1.00 93.38 104 ARG A CA 1
ATOM 844 C C . ARG A 1 104 ? -7.564 -31.380 -9.562 1.00 93.38 104 ARG A C 1
ATOM 846 O O . ARG A 1 104 ? -6.753 -31.369 -8.631 1.00 93.38 104 ARG A O 1
ATOM 853 N N . LEU A 1 105 ? -8.269 -32.455 -9.910 1.00 84.44 105 LEU A N 1
ATOM 854 C CA . LEU A 1 105 ? -8.116 -33.772 -9.283 1.00 84.44 105 LEU A CA 1
ATOM 855 C C . LEU A 1 105 ? -7.019 -34.583 -9.987 1.00 84.44 105 LEU A C 1
ATOM 857 O O . LEU A 1 105 ? -6.146 -35.143 -9.325 1.00 84.44 105 LEU A O 1
ATOM 861 N N . ASP A 1 106 ? -7.006 -34.557 -11.320 1.00 87.50 106 ASP A N 1
ATOM 862 C CA . ASP A 1 106 ? -5.947 -35.103 -12.176 1.00 87.50 106 ASP A CA 1
ATOM 863 C C . ASP A 1 106 ? -5.788 -34.249 -13.455 1.00 87.50 106 ASP A C 1
ATOM 865 O O . ASP A 1 106 ? -6.272 -33.121 -13.511 1.00 87.50 106 ASP A O 1
ATOM 869 N N . SER A 1 107 ? -5.063 -34.726 -14.473 1.00 88.44 107 SER A N 1
ATOM 870 C CA . SER A 1 107 ? -4.835 -33.955 -15.703 1.00 88.44 107 SER A CA 1
ATOM 871 C C . SER A 1 107 ? -6.119 -33.565 -16.450 1.00 88.44 107 SER A C 1
ATOM 873 O O . SER A 1 107 ? -6.135 -32.486 -17.028 1.00 88.44 107 SER A O 1
ATOM 875 N N . PHE A 1 108 ? -7.169 -34.391 -16.447 1.00 92.88 108 PHE A N 1
ATOM 876 C CA . PHE A 1 108 ? -8.412 -34.158 -17.202 1.00 92.88 108 PHE A CA 1
ATOM 877 C C . PHE A 1 108 ? -9.675 -34.160 -16.320 1.00 92.88 108 PHE A C 1
ATOM 879 O O . PHE A 1 108 ? -10.755 -33.850 -16.818 1.00 92.88 108 PHE A O 1
ATOM 886 N N . THR A 1 109 ? -9.552 -34.419 -15.016 1.00 91.56 109 THR A N 1
ATOM 887 C CA . THR A 1 109 ? -10.668 -34.428 -14.061 1.00 91.56 109 THR A CA 1
ATOM 888 C C . THR A 1 109 ? -10.602 -33.242 -13.105 1.00 91.56 109 THR A C 1
ATOM 890 O O . THR A 1 109 ? -9.592 -33.006 -12.431 1.00 91.56 109 THR A O 1
ATOM 893 N N . TYR A 1 110 ? -11.715 -32.520 -12.989 1.00 96.00 110 TYR A N 1
ATOM 894 C CA . TYR A 1 110 ? -11.833 -31.311 -12.180 1.00 96.00 110 TYR A CA 1
ATOM 895 C C . TYR A 1 110 ? -13.082 -31.350 -11.304 1.00 96.00 110 TYR A C 1
ATOM 897 O O . TYR A 1 110 ? -14.141 -31.793 -11.737 1.00 96.00 110 TYR A O 1
ATOM 905 N N . ARG A 1 111 ? -12.988 -30.838 -10.079 1.00 95.06 111 ARG A N 1
ATOM 906 C CA . ARG A 1 111 ? -14.139 -30.604 -9.206 1.00 95.06 111 ARG A CA 1
ATOM 907 C C . ARG A 1 111 ? -14.575 -29.148 -9.310 1.00 95.06 111 ARG A C 1
ATOM 909 O O . ARG A 1 111 ? -13.739 -28.255 -9.200 1.00 95.06 111 ARG A O 1
ATOM 916 N N . VAL A 1 112 ? -15.874 -28.917 -9.478 1.00 96.06 112 VAL A N 1
ATOM 917 C CA . VAL A 1 112 ? -16.484 -27.580 -9.484 1.00 96.06 112 VAL A CA 1
ATOM 918 C C . VAL A 1 112 ? -17.465 -27.484 -8.328 1.00 96.06 112 VAL A C 1
ATOM 920 O O . VAL A 1 112 ? -18.380 -28.299 -8.225 1.00 96.06 112 VAL A O 1
ATOM 923 N N . TYR A 1 113 ? -17.280 -26.505 -7.451 1.00 95.38 113 TYR A N 1
ATOM 924 C CA . TYR A 1 113 ? -18.126 -26.344 -6.271 1.00 95.38 113 TYR A CA 1
ATOM 925 C C . TYR A 1 113 ? -18.178 -24.877 -5.825 1.00 95.38 113 TYR A C 1
ATOM 927 O O . TYR A 1 113 ? -17.228 -24.131 -6.098 1.00 95.38 113 TYR A O 1
ATOM 935 N N . PRO A 1 114 ? -19.267 -24.425 -5.171 1.00 92.50 114 PRO A N 1
ATOM 936 C CA . PRO A 1 114 ? -19.299 -23.096 -4.581 1.00 92.50 114 PRO A CA 1
ATOM 937 C C . PRO A 1 114 ? -18.173 -23.001 -3.565 1.00 92.50 114 PRO A C 1
ATOM 939 O O . PRO A 1 114 ? -18.092 -23.789 -2.621 1.00 92.50 114 PRO A O 1
ATOM 942 N N . PHE A 1 115 ? -17.281 -22.045 -3.766 1.00 87.88 115 PHE A N 1
ATOM 943 C CA . PHE A 1 115 ? -16.233 -21.771 -2.812 1.00 87.88 115 PHE A CA 1
ATOM 944 C C . PHE A 1 115 ? -16.829 -20.939 -1.686 1.00 87.88 115 PHE A C 1
ATOM 946 O O . PHE A 1 115 ? -16.791 -19.711 -1.685 1.00 87.88 115 PHE A O 1
ATOM 953 N N . LYS A 1 116 ? -17.411 -21.641 -0.719 1.00 75.25 116 LYS A N 1
ATOM 954 C CA . LYS A 1 116 ? -17.693 -21.058 0.583 1.00 75.25 116 LYS A CA 1
ATOM 955 C C . LYS A 1 116 ? -16.351 -20.868 1.270 1.00 75.25 116 LYS A C 1
ATOM 957 O O . LYS A 1 116 ? -15.612 -21.836 1.449 1.00 75.25 116 LYS A O 1
ATOM 962 N N . ASN A 1 117 ? -16.035 -19.636 1.648 1.00 49.47 117 ASN A N 1
ATOM 963 C CA . ASN A 1 117 ? -14.955 -19.395 2.591 1.00 49.47 117 ASN A CA 1
ATOM 964 C C . ASN A 1 117 ? -15.458 -19.894 3.953 1.00 49.47 117 ASN A C 1
ATOM 966 O O . ASN A 1 117 ? -16.090 -19.162 4.701 1.00 49.47 117 ASN A O 1
ATOM 970 N N . GLY A 1 118 ? -15.346 -21.200 4.181 1.00 36.50 118 GLY A N 1
ATOM 971 C CA . GLY A 1 118 ? -15.908 -21.865 5.345 1.00 36.50 118 GLY A CA 1
ATOM 972 C C . GLY A 1 118 ? -14.805 -22.256 6.310 1.00 36.50 118 GLY A C 1
ATOM 973 O O . GLY A 1 118 ? -14.127 -23.258 6.092 1.00 36.50 118 GLY A O 1
ATOM 974 N N . TYR A 1 119 ? -14.685 -21.524 7.411 1.00 24.84 119 TYR A N 1
ATOM 975 C CA . TYR A 1 119 ? -14.650 -22.228 8.685 1.00 24.84 119 TYR A CA 1
ATOM 976 C C . TYR A 1 119 ? -16.069 -22.759 8.926 1.00 24.84 119 TYR A C 1
ATOM 978 O O . TYR A 1 119 ? -17.006 -21.967 8.898 1.00 24.84 119 TYR A O 1
ATOM 986 N N . GLN A 1 120 ? -16.211 -24.087 9.038 1.00 33.41 120 GLN A N 1
ATOM 987 C CA . GLN A 1 120 ? -17.051 -24.822 10.004 1.00 33.41 120 GLN A CA 1
ATOM 988 C C . GLN A 1 120 ? -17.103 -26.334 9.649 1.00 33.41 120 GLN A C 1
ATOM 990 O O . GLN A 1 120 ? -17.507 -26.736 8.560 1.00 33.41 120 GLN A O 1
ATOM 995 N N . GLU A 1 121 ? -16.580 -27.102 10.610 1.00 27.50 121 GLU A N 1
ATOM 996 C CA . GLU A 1 121 ? -16.839 -28.470 11.101 1.00 27.50 121 GLU A CA 1
ATOM 997 C C . GLU A 1 121 ? -17.232 -29.669 10.199 1.00 27.50 121 GLU A C 1
ATOM 999 O O . GLU A 1 121 ? -18.285 -29.726 9.575 1.00 27.50 121 GLU A O 1
ATOM 1004 N N . GLY A 1 122 ? -16.428 -30.742 10.335 1.00 24.75 122 GLY A N 1
ATOM 1005 C CA . GLY A 1 122 ? -16.948 -32.094 10.600 1.00 24.75 122 GLY A CA 1
ATOM 1006 C C . GLY A 1 122 ? -16.987 -33.122 9.458 1.00 24.75 122 GLY A C 1
ATOM 1007 O O . GLY A 1 122 ? -18.031 -33.347 8.860 1.00 24.75 122 GLY A O 1
ATOM 1008 N N . ASN A 1 123 ? -15.901 -33.882 9.253 1.00 26.19 123 ASN A N 1
ATOM 1009 C CA . ASN A 1 123 ? -15.935 -35.331 9.523 1.00 26.19 123 ASN A CA 1
ATOM 1010 C C . ASN A 1 123 ? -14.549 -35.981 9.437 1.00 26.19 123 ASN A C 1
ATOM 1012 O O . ASN A 1 123 ? -13.869 -35.977 8.411 1.00 26.19 123 ASN A O 1
ATOM 1016 N N . ALA A 1 124 ? -14.152 -36.557 10.567 1.00 28.28 124 ALA A N 1
ATOM 1017 C CA . ALA A 1 124 ? -12.890 -37.227 10.784 1.00 28.28 124 ALA A CA 1
ATOM 1018 C C . ALA A 1 124 ? -12.853 -38.608 10.114 1.00 28.28 124 ALA A C 1
ATOM 1020 O O . ALA A 1 124 ? -13.674 -39.476 10.397 1.00 28.28 124 ALA A O 1
ATOM 1021 N N . THR A 1 125 ? -11.795 -38.866 9.346 1.00 26.80 125 THR A N 1
ATOM 1022 C CA . THR A 1 125 ? -11.215 -40.211 9.255 1.00 26.80 125 THR A CA 1
ATOM 1023 C C . THR A 1 125 ? -9.830 -40.188 9.887 1.00 26.80 125 THR A C 1
ATOM 1025 O O . THR A 1 125 ? -8.941 -39.453 9.462 1.00 26.80 125 THR A O 1
ATOM 1028 N N . LYS A 1 126 ? -9.713 -40.983 10.955 1.00 32.91 126 LYS A N 1
ATOM 1029 C CA . LYS A 1 126 ? -8.612 -41.116 11.916 1.00 32.91 126 LYS A CA 1
ATOM 1030 C C . LYS A 1 126 ? -7.219 -41.234 11.284 1.00 32.91 126 LYS A C 1
ATOM 1032 O O . LYS A 1 126 ? -7.015 -42.086 10.423 1.00 32.91 126 LYS A O 1
ATOM 1037 N N . ARG A 1 127 ? -6.243 -40.513 11.852 1.00 23.94 127 ARG A N 1
ATOM 1038 C CA . ARG A 1 127 ? -4.825 -40.912 12.009 1.00 23.94 127 ARG A CA 1
ATOM 1039 C C . ARG A 1 127 ? -4.229 -40.224 13.259 1.00 23.94 127 ARG A C 1
ATOM 1041 O O . ARG A 1 127 ? -4.787 -39.218 13.683 1.00 23.94 127 ARG A O 1
ATOM 1048 N N . PRO A 1 128 ? -3.208 -40.822 13.902 1.00 27.00 128 PRO A N 1
ATOM 1049 C CA . PRO A 1 128 ? -3.081 -40.844 15.360 1.00 27.00 128 PRO A CA 1
ATOM 1050 C C . PRO A 1 128 ? -2.390 -39.622 15.978 1.00 27.00 128 PRO A C 1
ATOM 1052 O O . PRO A 1 128 ? -1.680 -38.872 15.311 1.00 27.00 128 PRO A O 1
ATOM 1055 N N . GLU A 1 129 ? -2.638 -39.494 17.281 1.00 32.72 129 GLU A N 1
ATOM 1056 C CA . GLU A 1 129 ? -2.242 -38.450 18.226 1.00 32.72 129 GLU A CA 1
ATOM 1057 C C . GLU A 1 129 ? -0.752 -38.085 18.219 1.00 32.72 129 GLU A C 1
ATOM 1059 O O . GLU A 1 129 ? 0.115 -38.961 18.229 1.00 32.72 129 GLU A O 1
ATOM 1064 N N . LYS A 1 130 ? -0.474 -36.780 18.356 1.00 28.78 130 LYS A N 1
ATOM 1065 C CA . LYS A 1 130 ? 0.683 -36.276 19.105 1.00 28.78 130 LYS A CA 1
ATOM 1066 C C . LYS A 1 130 ? 0.304 -35.035 19.922 1.00 28.78 130 LYS A C 1
ATOM 1068 O O . LYS A 1 130 ? -0.072 -34.015 19.363 1.00 28.78 130 LYS A O 1
ATOM 1073 N N . GLU A 1 131 ? 0.379 -35.241 21.236 1.00 29.75 131 GLU A N 1
ATOM 1074 C CA . GLU A 1 131 ? 0.630 -34.338 22.372 1.00 29.75 131 GLU A CA 1
ATOM 1075 C C . GLU A 1 131 ? 0.046 -32.911 22.354 1.00 29.75 131 GLU A C 1
ATOM 1077 O O . GLU A 1 131 ? 0.436 -32.035 21.588 1.00 29.75 131 GLU A O 1
ATOM 1082 N N . LYS A 1 132 ? -0.882 -32.694 23.297 1.00 29.53 132 LYS A N 1
ATOM 1083 C CA . LYS A 1 132 ? -1.582 -31.437 23.585 1.00 29.53 132 LYS A CA 1
ATOM 1084 C C . LYS A 1 132 ? -0.667 -30.431 24.290 1.00 29.53 132 LYS A C 1
ATOM 1086 O O . LYS A 1 132 ? -0.074 -30.757 25.314 1.00 29.53 132 LYS A O 1
ATOM 1091 N N . GLN A 1 133 ? -0.678 -29.186 23.821 1.00 27.44 133 GLN A N 1
ATOM 1092 C CA . GLN A 1 133 ? -0.265 -28.018 24.599 1.00 27.44 133 GLN A CA 1
ATOM 1093 C C . GLN A 1 133 ? -1.518 -27.403 25.244 1.00 27.44 133 GLN A C 1
ATOM 1095 O O . GLN A 1 133 ? -2.474 -27.055 24.554 1.00 27.44 133 GLN A O 1
ATOM 1100 N N . THR A 1 134 ? -1.545 -27.349 26.573 1.00 29.16 134 THR A N 1
ATOM 1101 C CA . THR A 1 134 ? -2.649 -26.846 27.405 1.00 29.16 134 THR A CA 1
ATOM 1102 C C . THR A 1 134 ? -2.698 -25.314 27.426 1.00 29.16 134 THR A C 1
ATOM 1104 O O . THR A 1 134 ? -1.678 -24.664 27.646 1.00 29.16 134 THR A O 1
ATOM 1107 N N . THR A 1 135 ? -3.886 -24.735 27.235 1.00 30.80 135 THR A N 1
ATOM 1108 C CA . THR A 1 135 ? -4.181 -23.306 27.437 1.00 30.80 135 THR A CA 1
ATOM 1109 C C . THR A 1 135 ? -4.496 -22.996 28.911 1.00 30.80 135 THR A C 1
ATOM 1111 O O . THR A 1 135 ? -4.958 -23.854 29.660 1.00 30.80 135 THR A O 1
ATOM 1114 N N . LEU A 1 136 ? -4.199 -21.760 29.333 1.00 30.69 136 LEU A N 1
ATOM 1115 C CA . LEU A 1 136 ? -4.109 -21.269 30.720 1.00 30.69 136 LEU A CA 1
ATOM 1116 C C . LEU A 1 136 ? -5.401 -20.612 31.266 1.00 30.69 136 LEU A C 1
ATOM 1118 O O . LEU A 1 136 ? -5.326 -19.591 31.942 1.00 30.69 136 LEU A O 1
ATOM 1122 N N . LEU A 1 137 ? -6.593 -21.165 31.016 1.00 32.78 137 LEU A N 1
ATOM 1123 C CA . LEU A 1 137 ? -7.829 -20.655 31.642 1.00 32.78 137 LEU A CA 1
ATOM 1124 C C . LEU A 1 137 ? -8.726 -21.798 32.158 1.00 32.78 137 LEU A C 1
ATOM 1126 O O . LEU A 1 137 ? -8.930 -22.774 31.434 1.00 32.78 137 LEU A O 1
ATOM 1130 N N . PRO A 1 138 ? -9.256 -21.706 33.396 1.00 31.55 138 PRO A N 1
ATOM 1131 C CA . PRO A 1 138 ? -10.108 -22.738 33.977 1.00 31.55 138 PRO A CA 1
ATOM 1132 C C . PRO A 1 138 ? -11.493 -22.747 33.321 1.00 31.55 138 PRO A C 1
ATOM 1134 O O . PRO A 1 138 ? -12.174 -21.728 33.231 1.00 31.55 138 PRO A O 1
ATOM 1137 N N . THR A 1 139 ? -11.904 -23.930 32.877 1.00 31.12 139 THR A N 1
ATOM 1138 C CA . THR A 1 139 ? -13.201 -24.211 32.261 1.00 31.12 139 THR A CA 1
ATOM 1139 C C . THR A 1 139 ? -14.265 -24.364 33.344 1.00 31.12 139 THR A C 1
ATOM 1141 O O . THR A 1 139 ? -14.193 -25.295 34.141 1.00 31.12 139 THR A O 1
ATOM 1144 N N . MET A 1 140 ? -15.265 -23.486 33.363 1.00 32.41 140 MET A N 1
ATOM 1145 C CA . MET A 1 140 ? -16.535 -23.718 34.050 1.00 32.41 140 MET A CA 1
ATOM 1146 C C . MET A 1 140 ? -17.657 -23.096 33.215 1.00 32.41 140 MET A C 1
ATOM 1148 O O . MET A 1 140 ? -17.553 -21.929 32.846 1.00 32.41 140 MET A O 1
ATOM 1152 N N . ILE A 1 141 ? -18.728 -23.880 33.036 1.00 30.81 141 ILE A N 1
ATOM 1153 C CA . ILE A 1 141 ? -20.063 -23.591 32.470 1.00 30.81 141 ILE A CA 1
ATOM 1154 C C . ILE A 1 141 ? -20.320 -24.267 31.105 1.00 30.81 141 ILE A C 1
ATOM 1156 O O . ILE A 1 141 ? -19.754 -23.908 30.077 1.00 30.81 141 ILE A O 1
ATOM 1160 N N . GLU A 1 142 ? -21.215 -25.261 31.148 1.00 28.12 142 GLU A N 1
ATOM 1161 C CA . GLU A 1 142 ? -21.912 -25.904 30.022 1.00 28.12 142 GLU A CA 1
ATOM 1162 C C . GLU A 1 142 ? -23.259 -25.192 29.721 1.00 28.12 142 GLU A C 1
ATOM 1164 O O . GLU A 1 142 ? -23.705 -24.379 30.534 1.00 28.12 142 GLU A O 1
ATOM 1169 N N . PRO A 1 143 ? -23.887 -25.427 28.548 1.00 33.19 143 PRO A N 1
ATOM 1170 C CA . PRO A 1 143 ? -24.344 -24.354 27.663 1.00 33.19 143 PRO A CA 1
ATOM 1171 C C . PRO A 1 143 ? -25.831 -23.989 27.785 1.00 33.19 143 PRO A C 1
ATOM 1173 O O . PRO A 1 143 ? -26.671 -24.812 28.142 1.00 33.19 143 PRO A O 1
ATOM 1176 N N . ALA A 1 144 ? -26.154 -22.760 27.372 1.00 26.38 144 ALA A N 1
ATOM 1177 C CA . ALA A 1 144 ? -27.484 -22.372 26.912 1.00 26.38 144 ALA A CA 1
ATOM 1178 C C . ALA A 1 144 ? -27.413 -22.086 25.401 1.00 26.38 144 ALA A C 1
ATOM 1180 O O . ALA A 1 144 ? -26.500 -21.401 24.942 1.00 26.38 144 ALA A O 1
ATOM 1181 N N . GLU A 1 145 ? -28.342 -22.668 24.642 1.00 33.31 145 GLU A N 1
ATOM 1182 C CA . GLU A 1 145 ? -28.458 -22.543 23.187 1.00 33.31 145 GLU A CA 1
ATOM 1183 C C . GLU A 1 145 ? -28.876 -21.119 22.783 1.00 33.31 145 GLU A C 1
ATOM 1185 O O . GLU A 1 145 ? -29.994 -20.694 23.062 1.00 33.31 145 GLU A O 1
ATOM 1190 N N . GLU A 1 146 ? -27.997 -20.408 22.075 1.00 27.69 146 GLU A N 1
ATOM 1191 C CA . GLU A 1 146 ? -28.345 -19.252 21.244 1.00 27.69 146 GLU A CA 1
ATOM 1192 C C . GLU A 1 146 ? -27.465 -19.260 19.980 1.00 27.69 146 GLU A C 1
ATOM 1194 O O . GLU A 1 146 ? -26.247 -19.434 20.051 1.00 27.69 146 GLU A O 1
ATOM 1199 N N . ASP A 1 147 ? -28.105 -19.121 18.814 1.00 31.88 147 ASP A N 1
ATOM 1200 C CA . ASP A 1 147 ? -27.515 -19.162 17.468 1.00 31.88 147 ASP A CA 1
ATOM 1201 C C . ASP A 1 147 ? -26.410 -18.099 17.279 1.00 31.88 147 ASP A C 1
ATOM 1203 O O . ASP A 1 147 ? -26.651 -16.969 16.841 1.00 31.88 147 ASP A O 1
ATOM 1207 N N . ALA A 1 148 ? -25.159 -18.465 17.560 1.00 28.62 148 ALA A N 1
ATOM 1208 C CA . ALA A 1 148 ? -23.997 -17.636 17.271 1.00 28.62 148 ALA A CA 1
ATOM 1209 C C . ALA A 1 148 ? -23.478 -17.918 15.850 1.00 28.62 148 ALA A C 1
ATOM 1211 O O . ALA A 1 148 ? -22.860 -18.950 15.575 1.00 28.62 148 ALA A O 1
ATOM 1212 N N . ARG A 1 149 ? -23.680 -16.966 14.931 1.00 33.47 149 ARG A N 1
ATOM 1213 C CA . ARG A 1 149 ? -22.960 -16.916 13.647 1.00 33.47 149 ARG A CA 1
ATOM 1214 C C . ARG A 1 149 ? -21.458 -16.794 13.927 1.00 33.47 149 ARG A C 1
ATOM 1216 O O . ARG A 1 149 ? -20.979 -15.704 14.218 1.00 33.47 149 ARG A O 1
ATOM 1223 N N . THR A 1 150 ? -20.716 -17.896 13.849 1.00 32.62 150 THR A N 1
ATOM 1224 C CA . THR A 1 150 ? -19.271 -17.918 14.121 1.00 32.62 150 THR A CA 1
ATOM 1225 C C . THR A 1 150 ? -18.470 -18.079 12.832 1.00 32.62 150 THR A C 1
ATOM 1227 O O . THR A 1 150 ? -18.370 -19.161 12.257 1.00 32.62 150 THR A O 1
ATOM 1230 N N . GLY A 1 151 ? -17.879 -16.974 12.382 1.00 37.03 151 GLY A N 1
ATOM 1231 C CA . GLY A 1 151 ? -16.860 -16.958 11.339 1.00 37.03 151 GLY A CA 1
ATOM 1232 C C . GLY A 1 151 ? -16.602 -15.542 10.838 1.00 37.03 151 GLY A C 1
ATOM 1233 O O . GLY A 1 151 ? -17.529 -14.894 10.363 1.00 37.03 151 GLY A O 1
ATOM 1234 N N . PHE A 1 152 ? -15.353 -15.085 10.940 1.00 33.50 152 PHE A N 1
ATOM 1235 C CA . PHE A 1 152 ? -14.895 -13.883 10.248 1.00 33.50 152 PHE A CA 1
ATOM 1236 C C . PHE A 1 152 ? -14.595 -14.213 8.768 1.00 33.50 152 PHE A C 1
ATOM 1238 O O . PHE A 1 152 ? -14.165 -15.326 8.455 1.00 33.50 152 PHE A O 1
ATOM 1245 N N . GLY A 1 153 ? -14.833 -13.268 7.862 1.00 36.56 153 GLY A N 1
ATOM 1246 C CA . GLY A 1 153 ? -14.800 -13.392 6.410 1.00 36.56 153 GLY A CA 1
ATOM 1247 C C . GLY A 1 153 ? -13.405 -13.571 5.802 1.00 36.56 153 GLY A C 1
ATOM 1248 O O . GLY A 1 153 ? -12.461 -14.044 6.427 1.00 36.56 153 GLY A O 1
ATOM 1249 N N . ASP A 1 154 ? -13.273 -13.235 4.515 1.00 50.56 154 ASP A N 1
ATOM 1250 C CA . ASP A 1 154 ? -12.025 -13.372 3.748 1.00 50.56 154 ASP A CA 1
ATOM 1251 C C . ASP A 1 154 ? -10.866 -12.606 4.396 1.00 50.56 154 ASP A C 1
ATOM 1253 O O . ASP A 1 154 ? -10.838 -11.382 4.357 1.00 50.56 154 ASP A O 1
ATOM 1257 N N . THR A 1 155 ? -9.899 -13.323 4.973 1.00 49.06 155 THR A N 1
ATOM 1258 C CA . THR A 1 155 ? -8.719 -12.748 5.636 1.00 49.06 155 THR A CA 1
ATOM 1259 C C . THR A 1 155 ? -7.698 -12.179 4.651 1.00 49.06 155 THR A C 1
ATOM 1261 O O . THR A 1 155 ? -6.770 -11.493 5.078 1.00 49.06 155 THR A O 1
ATOM 1264 N N . ALA A 1 156 ? -7.828 -12.440 3.343 1.00 56.16 156 ALA A N 1
ATOM 1265 C CA . ALA A 1 156 ? -6.782 -12.144 2.372 1.00 56.16 156 ALA A CA 1
ATOM 1266 C C . ALA A 1 156 ? -6.770 -10.676 1.904 1.00 56.16 156 ALA A C 1
ATOM 1268 O O . ALA A 1 156 ? -7.779 -10.110 1.479 1.00 56.16 156 ALA A O 1
ATOM 1269 N N . PHE A 1 157 ? -5.573 -10.082 1.857 1.00 55.38 157 PHE A N 1
ATOM 1270 C CA . PHE A 1 157 ? -5.318 -8.688 1.459 1.00 55.38 157 PHE A CA 1
ATOM 1271 C C . PHE A 1 157 ? -5.782 -8.302 0.037 1.00 55.38 157 PHE A C 1
ATOM 1273 O O . PHE A 1 157 ? -5.760 -7.132 -0.328 1.00 55.38 157 PHE A O 1
ATOM 1280 N N . THR A 1 158 ? -6.188 -9.234 -0.828 1.00 57.59 158 THR A N 1
ATOM 1281 C CA . THR A 1 158 ? -6.461 -8.943 -2.252 1.00 57.59 158 THR A CA 1
ATOM 1282 C C . THR A 1 158 ? -7.525 -7.855 -2.454 1.00 57.59 158 THR A C 1
ATOM 1284 O O . THR A 1 158 ? -7.388 -7.034 -3.364 1.00 57.59 158 THR A O 1
ATOM 1287 N N . ARG A 1 159 ? -8.539 -7.795 -1.578 1.00 59.94 159 ARG A N 1
ATOM 1288 C CA . ARG A 1 159 ? -9.597 -6.765 -1.607 1.00 59.94 159 ARG A CA 1
ATOM 1289 C C . ARG A 1 159 ? -9.092 -5.372 -1.206 1.00 59.94 159 ARG A C 1
ATOM 1291 O O . ARG A 1 159 ? -9.596 -4.373 -1.706 1.00 59.94 159 ARG A O 1
ATOM 1298 N N . ASN A 1 160 ? -8.022 -5.298 -0.413 1.00 71.38 160 ASN A N 1
ATOM 1299 C CA . ASN A 1 160 ? -7.445 -4.041 0.067 1.00 71.38 160 ASN A CA 1
ATOM 1300 C C . ASN A 1 160 ? -6.822 -3.184 -1.043 1.00 71.38 160 ASN A C 1
ATOM 1302 O O . ASN A 1 160 ? -6.518 -2.019 -0.814 1.00 71.38 160 ASN A O 1
ATOM 1306 N N . ARG A 1 161 ? -6.643 -3.727 -2.254 1.00 72.75 161 ARG A N 1
ATOM 1307 C CA . ARG A 1 161 ? -6.076 -2.996 -3.399 1.00 72.75 161 ARG A CA 1
ATOM 1308 C C . ARG A 1 161 ? -6.922 -1.807 -3.860 1.00 72.75 161 ARG A C 1
ATOM 1310 O O . ARG A 1 161 ? -6.397 -0.972 -4.584 1.00 72.75 161 ARG A O 1
ATOM 1317 N N . GLN A 1 162 ? -8.197 -1.745 -3.477 1.00 78.25 162 GLN A N 1
ATOM 1318 C CA . GLN A 1 162 ? -9.093 -0.630 -3.811 1.00 78.25 162 GLN A CA 1
ATOM 1319 C C . GLN A 1 162 ? -9.484 0.209 -2.588 1.00 78.25 162 GLN A C 1
ATOM 1321 O O . GLN A 1 162 ? -9.948 1.339 -2.737 1.00 78.25 162 GLN A O 1
ATOM 1326 N N . GLU A 1 163 ? -9.245 -0.305 -1.382 1.00 85.00 163 GLU A N 1
ATOM 1327 C CA . GLU A 1 163 ? -9.655 0.339 -0.140 1.00 85.00 163 GLU A CA 1
ATOM 1328 C C . GLU A 1 163 ? -8.720 1.502 0.229 1.00 85.00 163 GLU A C 1
ATOM 1330 O O . GLU A 1 163 ? -7.504 1.282 0.310 1.00 85.00 163 GLU A O 1
ATOM 1335 N N . PRO A 1 164 ? -9.252 2.714 0.504 1.00 91.25 164 PRO A N 1
ATOM 1336 C CA . PRO A 1 164 ? -8.456 3.861 0.934 1.00 91.25 164 PRO A CA 1
ATOM 1337 C C . PRO A 1 164 ? -7.503 3.512 2.079 1.00 91.25 164 PRO A C 1
ATOM 1339 O O . PRO A 1 164 ? -7.886 2.786 3.000 1.00 91.25 164 PRO A O 1
ATOM 1342 N N . LEU A 1 165 ? -6.278 4.040 2.041 1.00 93.88 165 LEU A N 1
ATOM 1343 C CA . LEU A 1 165 ? -5.148 3.731 2.934 1.00 93.88 165 LEU A CA 1
ATOM 1344 C C . LEU A 1 165 ? -4.570 2.320 2.788 1.00 93.88 165 LEU A C 1
ATOM 1346 O O . LEU A 1 165 ? -3.350 2.149 2.854 1.00 93.88 165 LEU A O 1
ATOM 1350 N N . HIS A 1 166 ? -5.388 1.286 2.596 1.00 93.50 166 HIS A N 1
ATOM 1351 C CA . HIS A 1 166 ? -4.863 -0.075 2.446 1.00 93.50 166 HIS A CA 1
ATOM 1352 C C . HIS A 1 166 ? -4.211 -0.289 1.080 1.00 93.50 166 HIS A C 1
ATOM 1354 O O . HIS A 1 166 ? -3.187 -0.969 0.998 1.00 93.50 166 HIS A O 1
ATOM 1360 N N . ARG A 1 167 ? -4.714 0.390 0.044 1.00 90.12 167 ARG A N 1
ATOM 1361 C CA . ARG A 1 167 ? -4.172 0.384 -1.324 1.00 90.12 167 ARG A CA 1
ATOM 1362 C C . ARG A 1 167 ? -2.799 1.042 -1.491 1.00 90.12 167 ARG A C 1
ATOM 1364 O O . ARG A 1 167 ? -2.168 0.861 -2.532 1.00 90.12 167 ARG A O 1
ATOM 1371 N N . TRP A 1 168 ? -2.303 1.749 -0.470 1.00 94.00 168 TRP A N 1
ATOM 1372 C CA . TRP A 1 168 ? -1.011 2.444 -0.534 1.00 94.00 168 TRP A CA 1
ATOM 1373 C C . TRP A 1 168 ? 0.165 1.492 -0.736 1.00 94.00 168 TRP A C 1
ATOM 1375 O O . TRP A 1 168 ? 1.133 1.863 -1.389 1.00 94.00 168 TRP A O 1
ATOM 1385 N N . VAL A 1 169 ? 0.098 0.274 -0.182 1.00 89.12 169 VAL A N 1
ATOM 1386 C CA . VAL A 1 169 ? 1.180 -0.718 -0.271 1.00 89.12 169 VAL A CA 1
ATOM 1387 C C . VAL A 1 169 ? 0.602 -2.085 -0.638 1.00 89.12 169 VAL A C 1
ATOM 1389 O O . VAL A 1 169 ? -0.259 -2.587 0.086 1.00 89.12 169 VAL A O 1
ATOM 1392 N N . PRO A 1 170 ? 1.083 -2.740 -1.710 1.00 75.69 170 PRO A N 1
ATOM 1393 C CA . PRO A 1 170 ? 0.662 -4.091 -2.067 1.00 75.69 170 PRO A CA 1
ATOM 1394 C C . PRO A 1 170 ? 1.306 -5.125 -1.124 1.00 75.69 170 PRO A C 1
ATOM 1396 O O . PRO A 1 1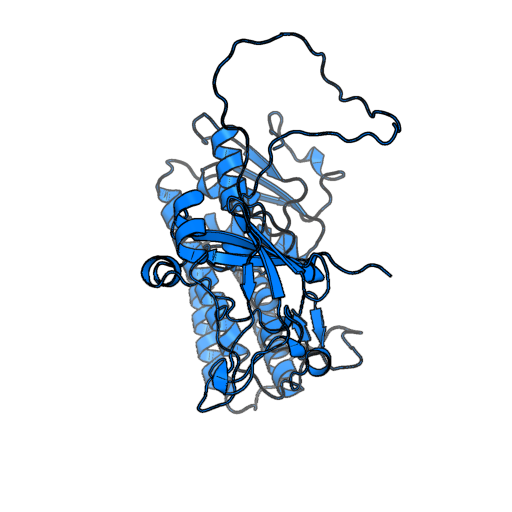70 ? 2.332 -5.723 -1.444 1.00 75.69 170 PRO A O 1
ATOM 1399 N N . TRP A 1 171 ? 0.713 -5.334 0.053 1.00 82.19 171 TRP A N 1
ATOM 1400 C CA . TRP A 1 171 ? 1.261 -6.197 1.104 1.00 82.19 171 TRP A CA 1
ATOM 1401 C C . TRP A 1 171 ? 0.536 -7.544 1.191 1.00 82.19 171 TRP A C 1
ATOM 1403 O O . TRP A 1 171 ? -0.545 -7.652 1.753 1.00 82.19 171 TRP A O 1
ATOM 1413 N N . ILE A 1 172 ? 1.135 -8.605 0.647 1.00 71.38 172 ILE A N 1
ATOM 1414 C CA . ILE A 1 172 ? 0.473 -9.921 0.532 1.00 71.38 172 ILE A CA 1
ATOM 1415 C C . ILE A 1 172 ? 0.222 -10.582 1.900 1.00 71.38 172 ILE A C 1
ATOM 1417 O O . ILE A 1 172 ? -0.728 -11.344 2.040 1.00 71.38 172 ILE A O 1
ATOM 1421 N N . ALA A 1 173 ? 1.049 -10.284 2.905 1.00 74.75 173 ALA A N 1
ATOM 1422 C CA . ALA A 1 173 ? 0.982 -10.908 4.227 1.00 74.75 173 ALA A CA 1
ATOM 1423 C C . ALA A 1 173 ? 0.018 -10.210 5.211 1.00 74.75 173 ALA A C 1
ATOM 1425 O O . ALA A 1 173 ? 0.039 -10.526 6.394 1.00 74.75 173 ALA A O 1
ATOM 1426 N N . GLY A 1 174 ? -0.777 -9.233 4.760 1.00 75.31 174 GLY A N 1
ATOM 1427 C CA . GLY A 1 174 ? -1.701 -8.491 5.623 1.00 75.31 174 GLY A CA 1
ATOM 1428 C C . GLY A 1 174 ? -3.093 -9.115 5.699 1.00 75.31 174 GLY A C 1
ATOM 1429 O O . GLY A 1 174 ? -3.525 -9.801 4.770 1.00 75.31 174 GLY A O 1
ATOM 1430 N N . PHE A 1 175 ? -3.819 -8.809 6.774 1.00 81.25 175 PHE A N 1
ATOM 1431 C CA . PHE A 1 175 ? -5.253 -9.079 6.853 1.00 81.25 175 PHE A CA 1
ATOM 1432 C C . PHE A 1 175 ? -6.041 -8.234 5.843 1.00 81.25 175 PHE A C 1
ATOM 1434 O O . PHE A 1 175 ? -5.607 -7.156 5.421 1.00 81.25 175 PHE A O 1
ATOM 1441 N N . SER A 1 176 ? -7.227 -8.697 5.458 1.00 84.75 176 SER A N 1
ATOM 1442 C CA . SER A 1 176 ? -8.194 -7.855 4.759 1.00 84.75 176 SER A CA 1
ATOM 1443 C C . SER A 1 176 ? -8.827 -6.858 5.734 1.00 84.75 176 SER A C 1
ATOM 1445 O O . SER A 1 176 ? -9.003 -7.150 6.918 1.00 84.75 176 SER A O 1
ATOM 1447 N N . ALA A 1 177 ? -9.191 -5.679 5.234 1.00 87.62 177 ALA A N 1
ATOM 1448 C CA . ALA A 1 177 ? -9.912 -4.684 6.023 1.00 87.62 177 ALA A CA 1
ATOM 1449 C C . ALA A 1 177 ? -11.261 -5.225 6.525 1.00 87.62 177 ALA A C 1
ATOM 1451 O O . ALA A 1 177 ? -11.620 -4.997 7.674 1.00 87.62 177 ALA A O 1
ATOM 1452 N N . GLY A 1 178 ? -11.973 -5.988 5.686 1.00 86.56 178 GLY A N 1
ATOM 1453 C CA . GLY A 1 178 ? -13.268 -6.577 6.037 1.00 86.56 178 GLY A CA 1
ATOM 1454 C C . GLY A 1 178 ? -13.170 -7.570 7.194 1.00 86.56 178 GLY A C 1
ATOM 1455 O O . GLY A 1 178 ? -13.935 -7.470 8.142 1.00 86.56 178 GLY A O 1
ATOM 1456 N N . PHE A 1 179 ? -12.170 -8.456 7.178 1.00 86.94 179 PHE A N 1
ATOM 1457 C CA . PHE A 1 179 ? -11.931 -9.386 8.285 1.00 86.94 179 PHE A CA 1
ATOM 1458 C C . PHE A 1 179 ? -11.732 -8.643 9.611 1.00 86.94 179 PHE A C 1
ATOM 1460 O O . PHE A 1 179 ? -12.376 -8.961 10.605 1.00 86.94 179 PHE A O 1
ATOM 1467 N N . VAL A 1 180 ? -10.886 -7.611 9.613 1.00 90.56 180 VAL A N 1
ATOM 1468 C CA . VAL A 1 180 ? -10.635 -6.805 10.813 1.00 90.56 180 VAL A CA 1
ATOM 1469 C C . VAL A 1 180 ? -11.899 -6.070 11.271 1.00 90.56 180 VAL A C 1
ATOM 1471 O O . VAL A 1 180 ? -12.163 -5.980 12.469 1.00 90.56 180 VAL A O 1
ATOM 1474 N N . GLN A 1 181 ? -12.702 -5.550 10.338 1.00 88.56 181 GLN A N 1
ATOM 1475 C CA . GLN A 1 181 ? -13.984 -4.936 10.679 1.00 88.56 181 GLN A CA 1
ATOM 1476 C C . GLN A 1 181 ? -14.893 -5.932 11.393 1.00 88.56 181 GLN A C 1
ATOM 1478 O O . GLN A 1 181 ? -15.430 -5.586 12.441 1.00 88.56 181 GLN A O 1
ATOM 1483 N N . GLU A 1 182 ? -15.015 -7.157 10.895 1.00 88.50 182 GLU A N 1
ATOM 1484 C CA . GLU A 1 182 ? -15.856 -8.166 11.534 1.00 88.50 182 GLU A CA 1
ATOM 1485 C C . GLU A 1 182 ? -15.330 -8.549 12.930 1.00 88.50 182 GLU A C 1
ATOM 1487 O O . GLU A 1 182 ? -16.125 -8.661 13.864 1.00 88.50 182 GLU A O 1
ATOM 1492 N N . VAL A 1 183 ? -14.004 -8.647 13.115 1.00 89.06 183 VAL A N 1
ATOM 1493 C CA . VAL A 1 183 ? -13.374 -8.840 14.440 1.00 89.06 183 VAL A CA 1
ATOM 1494 C C . VAL A 1 183 ? -13.789 -7.742 15.409 1.00 89.06 183 VAL A C 1
ATOM 1496 O O . VAL A 1 183 ? -14.231 -8.021 16.523 1.00 89.06 183 VAL A O 1
ATOM 1499 N N . PHE A 1 184 ? -13.712 -6.486 14.984 1.00 88.00 184 PHE A N 1
ATOM 1500 C CA . PHE A 1 184 ? -14.149 -5.384 15.826 1.00 88.00 184 PHE A CA 1
ATOM 1501 C C . PHE A 1 184 ? -15.666 -5.354 16.049 1.00 88.00 184 PHE A C 1
ATOM 1503 O O . PHE A 1 184 ? -16.085 -4.885 17.101 1.00 88.00 184 PHE A O 1
ATOM 1510 N N . ASP A 1 185 ? -16.497 -5.812 15.107 1.00 86.06 185 ASP A N 1
ATOM 1511 C CA . ASP A 1 185 ? -17.955 -5.889 15.311 1.00 86.06 185 ASP A CA 1
ATOM 1512 C C . ASP A 1 185 ? -18.317 -6.923 16.374 1.00 86.06 185 ASP A C 1
ATOM 1514 O O . ASP A 1 185 ? -19.239 -6.703 17.157 1.00 86.06 185 ASP A O 1
ATOM 1518 N N . ALA A 1 186 ? -17.566 -8.022 16.433 1.00 84.94 186 ALA A N 1
ATOM 1519 C CA . ALA A 1 186 ? -17.742 -9.043 17.456 1.00 84.94 186 ALA A CA 1
ATOM 1520 C C . ALA A 1 186 ? -17.140 -8.637 18.814 1.00 84.94 186 ALA A C 1
ATOM 1522 O O . ALA A 1 186 ? -17.706 -8.965 19.855 1.00 84.94 186 ALA A O 1
ATOM 1523 N N . GLY A 1 187 ? -15.988 -7.956 18.812 1.00 78.19 187 GLY A N 1
ATOM 1524 C CA . GLY A 1 187 ? -15.193 -7.704 20.019 1.00 78.19 187 GLY A CA 1
ATOM 1525 C C . GLY A 1 187 ? -15.375 -6.330 20.671 1.00 78.19 187 GLY A C 1
ATOM 1526 O O . GLY A 1 187 ? -15.099 -6.184 21.859 1.00 78.19 187 GLY A O 1
ATOM 1527 N N . VAL A 1 188 ? -15.837 -5.315 19.933 1.00 76.00 188 VAL A N 1
ATOM 1528 C CA . VAL A 1 188 ? -15.971 -3.931 20.423 1.00 76.00 188 VAL A CA 1
ATOM 1529 C C . VAL A 1 188 ? -17.451 -3.544 20.430 1.00 76.00 188 VAL A C 1
ATOM 1531 O O . VAL A 1 188 ? -17.952 -2.896 19.515 1.00 76.00 188 VAL A O 1
ATOM 1534 N N . SER A 1 189 ? -18.170 -3.965 21.473 1.00 64.62 189 SER A N 1
ATOM 1535 C CA . SER A 1 189 ? -19.627 -3.786 21.601 1.00 64.62 189 SER A CA 1
ATOM 1536 C C . SER A 1 189 ? -20.067 -2.431 22.185 1.00 64.62 189 SER A C 1
ATOM 1538 O O . SER A 1 189 ? -21.265 -2.162 22.278 1.00 64.62 189 SER A O 1
ATOM 1540 N N . ALA A 1 190 ? -19.124 -1.567 22.578 1.00 66.06 190 ALA A N 1
ATOM 1541 C CA . ALA A 1 190 ? -19.372 -0.304 23.280 1.00 66.06 190 ALA A CA 1
ATOM 1542 C C . ALA A 1 190 ? -18.851 0.925 22.510 1.00 66.06 190 ALA A C 1
ATOM 1544 O O . ALA A 1 190 ? -18.246 0.800 21.446 1.00 66.06 190 ALA A O 1
ATOM 1545 N N . ASP A 1 191 ? -19.090 2.126 23.058 1.00 79.38 191 ASP A N 1
ATOM 1546 C CA . ASP A 1 191 ? -18.488 3.372 22.567 1.00 79.38 191 ASP A CA 1
ATOM 1547 C C . ASP A 1 191 ? -16.965 3.200 22.442 1.00 79.38 191 ASP A C 1
ATOM 1549 O O . ASP A 1 191 ? -16.283 2.885 23.416 1.00 79.38 191 ASP A O 1
ATOM 1553 N N . ALA A 1 192 ? -16.434 3.403 21.234 1.00 82.94 192 ALA A N 1
ATOM 1554 C CA . ALA A 1 192 ? -15.009 3.274 20.939 1.00 82.94 192 ALA A CA 1
ATOM 1555 C C . ALA A 1 192 ? -14.157 4.352 21.636 1.00 82.94 192 ALA A C 1
ATOM 1557 O O . ALA A 1 192 ? -12.924 4.304 21.594 1.00 82.94 192 ALA A O 1
ATOM 1558 N N . ASN A 1 193 ? -14.792 5.343 22.268 1.00 86.50 193 ASN A N 1
ATOM 1559 C CA . ASN A 1 193 ? -14.110 6.386 23.010 1.00 86.50 193 ASN A CA 1
ATOM 1560 C C . ASN A 1 193 ? -13.299 5.809 24.176 1.00 86.50 193 ASN A C 1
ATOM 1562 O O . ASN A 1 193 ? -13.838 5.232 25.116 1.00 86.50 193 ASN A O 1
ATOM 1566 N N . GLY A 1 194 ? -11.982 6.000 24.121 1.00 84.12 194 GLY A N 1
ATOM 1567 C CA . GLY A 1 194 ? -11.051 5.500 25.134 1.00 84.12 194 GLY A CA 1
ATOM 1568 C C . GLY A 1 194 ? -10.625 4.041 24.949 1.00 84.12 194 GLY A C 1
ATOM 1569 O O . GLY A 1 194 ? -9.676 3.624 25.606 1.00 84.12 194 GLY A O 1
ATOM 1570 N N . VAL A 1 195 ? -11.237 3.287 24.028 1.00 88.31 195 VAL A N 1
ATOM 1571 C CA . VAL A 1 195 ? -10.805 1.921 23.691 1.00 88.31 195 VAL A CA 1
ATOM 1572 C C . VAL A 1 195 ? -9.478 1.976 22.939 1.00 88.31 195 VAL A C 1
ATOM 1574 O O . VAL A 1 195 ? -9.335 2.759 21.999 1.00 88.31 195 VAL A O 1
ATOM 1577 N N . THR A 1 196 ? -8.518 1.135 23.326 1.00 89.88 196 THR A N 1
ATOM 1578 C CA . THR A 1 196 ? -7.221 1.009 22.648 1.00 89.88 196 THR A CA 1
ATOM 1579 C C . THR A 1 196 ? -7.090 -0.359 21.998 1.00 89.88 196 THR A C 1
ATOM 1581 O O . THR A 1 196 ? -7.166 -1.376 22.679 1.00 89.88 196 THR A O 1
ATOM 1584 N N . VAL A 1 197 ? -6.857 -0.364 20.686 1.00 91.19 197 VAL A N 1
ATOM 1585 C CA . VAL A 1 197 ? -6.503 -1.549 19.902 1.00 91.19 197 VAL A CA 1
ATOM 1586 C C . VAL A 1 197 ? -4.988 -1.689 19.881 1.00 91.19 197 VAL A C 1
ATOM 1588 O O . VAL A 1 197 ? -4.287 -0.763 19.458 1.00 91.19 197 VAL A O 1
ATOM 1591 N N . LEU A 1 198 ? -4.498 -2.849 20.302 1.00 91.31 198 LEU A N 1
ATOM 1592 C CA . LEU A 1 198 ? -3.101 -3.240 20.182 1.00 91.31 198 LEU A CA 1
ATOM 1593 C C . LEU A 1 198 ? -2.926 -4.200 19.002 1.00 91.31 198 LEU A C 1
ATOM 1595 O O . LEU A 1 198 ? -3.687 -5.148 18.873 1.00 91.31 198 LEU A O 1
ATOM 1599 N N . ASP A 1 199 ? -1.907 -3.971 18.173 1.00 93.31 199 ASP A N 1
ATOM 1600 C CA . ASP A 1 199 ? -1.416 -4.964 17.212 1.00 93.31 199 ASP A CA 1
ATOM 1601 C C . ASP A 1 199 ? 0.094 -5.205 17.431 1.00 93.31 199 ASP A C 1
ATOM 1603 O O . ASP A 1 199 ? 0.921 -4.358 17.061 1.00 93.31 199 ASP A O 1
ATOM 1607 N N . PRO A 1 200 ? 0.493 -6.330 18.051 1.00 92.75 200 PRO A N 1
ATOM 1608 C CA . PRO A 1 200 ? 1.897 -6.620 18.340 1.00 92.75 200 PRO A CA 1
ATOM 1609 C C . PRO A 1 200 ? 2.728 -6.952 17.084 1.00 92.75 200 PRO A C 1
ATOM 1611 O O . PRO A 1 200 ? 3.958 -7.028 17.178 1.00 92.75 200 PRO A O 1
ATOM 1614 N N . PHE A 1 201 ? 2.081 -7.137 15.924 1.00 93.56 201 PHE A N 1
ATOM 1615 C CA . PHE A 1 201 ? 2.693 -7.476 14.635 1.00 93.56 201 PHE A CA 1
ATOM 1616 C C . PHE A 1 201 ? 2.016 -6.702 13.493 1.00 93.56 201 PHE A C 1
ATOM 1618 O O . PHE A 1 201 ? 1.526 -7.274 12.516 1.00 93.56 201 PHE A O 1
ATOM 1625 N N . ALA A 1 202 ? 2.011 -5.375 13.620 1.00 94.56 202 ALA A N 1
ATOM 1626 C CA . ALA A 1 202 ? 1.146 -4.477 12.864 1.00 94.56 202 ALA A CA 1
ATOM 1627 C C . ALA A 1 202 ? 1.327 -4.524 11.340 1.00 94.56 202 ALA A C 1
ATOM 1629 O O . ALA A 1 202 ? 0.440 -4.076 10.603 1.00 94.56 202 ALA A O 1
ATOM 1630 N N . GLY A 1 203 ? 2.463 -5.015 10.832 1.00 95.12 203 GLY A N 1
ATOM 1631 C CA . GLY A 1 203 ? 2.747 -5.045 9.404 1.00 95.12 203 GLY A CA 1
ATOM 1632 C C . GLY A 1 203 ? 2.585 -3.658 8.783 1.00 95.12 203 GLY A C 1
ATOM 1633 O O . GLY A 1 203 ? 3.152 -2.677 9.254 1.00 95.12 203 GLY A O 1
ATOM 1634 N N . VAL A 1 204 ? 1.777 -3.560 7.722 1.00 95.88 204 VAL A N 1
ATOM 1635 C CA . VAL A 1 204 ? 1.446 -2.277 7.065 1.00 95.88 204 VAL A CA 1
ATOM 1636 C C . VAL A 1 204 ? 0.214 -1.576 7.657 1.00 95.88 204 VAL A C 1
ATOM 1638 O O . VAL A 1 204 ? -0.321 -0.655 7.030 1.00 95.88 204 VAL A O 1
ATOM 1641 N N . GLY A 1 205 ? -0.259 -2.016 8.825 1.00 95.69 205 GLY A N 1
ATOM 1642 C CA . GLY A 1 205 ? -1.220 -1.303 9.664 1.00 95.69 205 GLY A CA 1
ATOM 1643 C C . GLY A 1 205 ? -2.698 -1.544 9.372 1.00 95.69 205 GLY A C 1
ATOM 1644 O O . GLY A 1 205 ? -3.493 -0.660 9.677 1.00 95.69 205 GLY A O 1
ATOM 1645 N N . THR A 1 206 ? -3.100 -2.678 8.782 1.00 95.00 206 THR A N 1
ATOM 1646 C CA . THR A 1 206 ? -4.528 -2.928 8.488 1.00 95.00 206 THR A CA 1
ATOM 1647 C C . THR A 1 206 ? -5.383 -2.857 9.755 1.00 95.00 206 THR A C 1
ATOM 1649 O O . THR A 1 206 ? -6.358 -2.105 9.776 1.00 95.00 206 THR A O 1
ATOM 1652 N N . THR A 1 207 ? -4.977 -3.556 10.819 1.00 95.19 207 THR A N 1
ATOM 1653 C CA . THR A 1 207 ? -5.659 -3.564 12.123 1.00 95.19 207 THR A CA 1
ATOM 1654 C C . THR A 1 207 ? -5.798 -2.160 12.700 1.00 95.19 207 THR A C 1
ATOM 1656 O O . THR A 1 207 ? -6.891 -1.723 13.059 1.00 95.19 207 THR A O 1
ATOM 1659 N N . LEU A 1 208 ? -4.697 -1.404 12.718 1.00 96.44 208 LEU A N 1
ATOM 1660 C CA . LEU A 1 208 ? -4.665 -0.066 13.307 1.00 96.44 208 LEU A CA 1
ATOM 1661 C C . LEU A 1 208 ? -5.465 0.956 12.482 1.00 96.44 208 LEU A C 1
ATOM 1663 O O . LEU A 1 208 ? -6.132 1.823 13.040 1.00 96.44 208 LEU A O 1
ATOM 1667 N N . VAL A 1 209 ? -5.446 0.872 11.151 1.00 96.94 209 VAL A N 1
ATOM 1668 C CA . VAL A 1 209 ? -6.261 1.757 10.301 1.00 96.94 209 VAL A CA 1
ATOM 1669 C C . VAL A 1 209 ? -7.750 1.519 10.541 1.00 96.94 209 VAL A C 1
ATOM 1671 O O . VAL A 1 209 ? -8.506 2.483 10.678 1.00 96.94 209 VAL A O 1
ATOM 1674 N N . GLU A 1 210 ? -8.182 0.263 10.633 1.00 95.38 210 GLU A N 1
ATOM 1675 C CA . GLU A 1 210 ? -9.584 -0.056 10.919 1.00 95.38 210 GLU A CA 1
ATOM 1676 C C . GLU A 1 210 ? -9.980 0.319 12.357 1.00 95.38 210 GLU A C 1
ATOM 1678 O O . GLU A 1 210 ? -11.075 0.847 12.570 1.00 95.38 210 GLU A O 1
ATOM 1683 N N . GLY A 1 211 ? -9.069 0.178 13.328 1.00 94.38 211 GLY A N 1
ATOM 1684 C CA . GLY A 1 211 ? -9.273 0.664 14.696 1.00 94.38 211 GLY A CA 1
ATOM 1685 C C . GLY A 1 211 ? -9.504 2.178 14.732 1.00 94.38 211 GLY A C 1
ATOM 1686 O O . GLY A 1 211 ? -10.489 2.651 15.304 1.00 94.38 211 GLY A O 1
ATOM 1687 N N . LEU A 1 212 ? -8.675 2.948 14.018 1.00 95.56 212 LEU A N 1
ATOM 1688 C CA . LEU A 1 212 ? -8.870 4.393 13.866 1.00 95.56 212 LEU A CA 1
ATOM 1689 C C . LEU A 1 212 ? -10.203 4.726 13.193 1.00 95.56 212 LEU A C 1
ATOM 1691 O O . LEU A 1 212 ? -10.910 5.619 13.659 1.00 95.56 212 LEU A O 1
ATOM 1695 N N . ARG A 1 213 ? -10.588 4.011 12.128 1.00 94.50 213 ARG A N 1
ATOM 1696 C CA . ARG A 1 213 ? -11.885 4.211 11.454 1.00 94.50 213 ARG A CA 1
ATOM 1697 C C . ARG A 1 213 ? -13.064 4.004 12.409 1.00 94.50 213 ARG A C 1
ATOM 1699 O O . ARG A 1 213 ? -14.087 4.675 12.240 1.00 94.50 213 ARG A O 1
ATOM 1706 N N . ARG A 1 214 ? -12.935 3.150 13.425 1.00 92.25 214 ARG A N 1
ATOM 1707 C CA . ARG A 1 214 ? -13.942 2.961 14.485 1.00 92.25 214 ARG A CA 1
ATOM 1708 C C . ARG A 1 214 ? -13.878 3.979 15.613 1.00 92.25 214 ARG A C 1
ATOM 1710 O O . ARG A 1 214 ? -14.812 4.046 16.398 1.00 92.25 214 ARG A O 1
ATOM 1717 N N . GLY A 1 215 ? -12.854 4.823 15.641 1.00 92.69 215 GLY A N 1
ATOM 1718 C CA . GLY A 1 215 ? -12.662 5.804 16.699 1.00 92.69 215 GLY A CA 1
ATOM 1719 C C . GLY A 1 215 ? -11.886 5.256 17.896 1.00 92.69 215 GLY A C 1
ATOM 1720 O O . GLY A 1 215 ? -11.860 5.922 18.925 1.00 92.69 215 GLY A O 1
ATOM 1721 N N . CYS A 1 216 ? -11.247 4.089 17.783 1.00 92.38 216 CYS A N 1
ATOM 1722 C CA . CYS A 1 216 ? -10.379 3.553 18.829 1.00 92.38 216 CYS A CA 1
ATOM 1723 C C . CYS A 1 216 ? -9.009 4.241 18.801 1.00 92.38 216 CYS A C 1
ATOM 1725 O O . CYS A 1 216 ? -8.501 4.610 17.737 1.00 92.38 216 CYS A O 1
ATOM 1727 N N . ASN A 1 217 ? -8.376 4.364 19.965 1.00 93.56 217 ASN A N 1
ATOM 1728 C CA . ASN A 1 217 ? -6.933 4.548 20.046 1.00 93.56 217 ASN A CA 1
ATOM 1729 C C . ASN A 1 217 ? -6.231 3.320 19.459 1.00 93.56 217 ASN A C 1
ATOM 1731 O O . ASN A 1 217 ? -6.761 2.211 19.527 1.00 93.56 217 ASN A O 1
ATOM 1735 N N . VAL A 1 218 ? -5.035 3.503 18.908 1.00 94.69 218 VAL A N 1
ATOM 1736 C CA . VAL A 1 218 ? -4.284 2.405 18.298 1.00 94.69 218 VAL A CA 1
ATOM 1737 C C . VAL A 1 218 ? -2.818 2.428 18.697 1.00 94.69 218 VAL A C 1
ATOM 1739 O O . VAL A 1 218 ? -2.176 3.484 18.715 1.00 94.69 218 VAL A O 1
ATOM 1742 N N . VAL A 1 219 ? -2.287 1.249 18.994 1.00 94.88 219 VAL A N 1
ATOM 1743 C CA . VAL A 1 219 ? -0.874 1.021 19.285 1.00 94.88 219 VAL A CA 1
ATOM 1744 C C . VAL A 1 219 ? -0.411 -0.187 18.489 1.00 94.88 219 VAL A C 1
ATOM 1746 O O . VAL A 1 219 ? -1.078 -1.215 18.503 1.00 94.88 219 VAL A O 1
ATOM 1749 N N . GLY A 1 220 ? 0.730 -0.092 17.812 1.00 95.25 220 GLY A N 1
ATOM 1750 C CA . GLY A 1 220 ? 1.293 -1.266 17.159 1.00 95.25 220 GLY A CA 1
ATOM 1751 C C . GLY A 1 220 ? 2.806 -1.326 17.123 1.00 95.25 220 GLY A C 1
ATOM 1752 O O . GLY A 1 220 ? 3.497 -0.316 17.277 1.00 95.25 220 GLY A O 1
ATOM 1753 N N . PHE A 1 221 ? 3.294 -2.544 16.910 1.00 95.44 221 PHE A N 1
ATOM 1754 C CA . PHE A 1 221 ? 4.707 -2.901 16.860 1.00 95.44 221 PHE A CA 1
ATOM 1755 C C . PHE A 1 221 ? 5.018 -3.610 15.542 1.00 95.44 221 PHE A C 1
ATOM 1757 O O . PHE A 1 221 ? 4.244 -4.444 15.083 1.00 95.44 221 PHE A O 1
ATOM 1764 N N . GLU A 1 222 ? 6.141 -3.271 14.913 1.00 95.62 222 GLU A N 1
ATOM 1765 C CA . GLU A 1 222 ? 6.608 -3.931 13.691 1.00 95.62 222 GLU A CA 1
ATOM 1766 C C . GLU A 1 222 ? 8.124 -3.780 13.568 1.00 95.62 222 GLU A C 1
ATOM 1768 O O . GLU A 1 222 ? 8.672 -2.681 13.650 1.00 95.62 222 GLU A O 1
ATOM 1773 N N . ILE A 1 223 ? 8.814 -4.892 13.330 1.00 95.94 223 ILE A N 1
ATOM 1774 C CA . ILE A 1 223 ? 10.277 -4.922 13.230 1.00 95.94 223 ILE A CA 1
ATOM 1775 C C . ILE A 1 223 ? 10.771 -4.545 11.832 1.00 95.94 223 ILE A C 1
ATOM 1777 O O . ILE A 1 223 ? 11.885 -4.040 11.680 1.00 95.94 223 ILE A O 1
ATOM 1781 N N . ASN A 1 224 ? 9.972 -4.805 10.794 1.00 95.50 224 ASN A N 1
ATOM 1782 C CA . ASN A 1 224 ? 10.333 -4.498 9.424 1.00 95.50 224 ASN A CA 1
ATOM 1783 C C . ASN A 1 224 ? 10.249 -2.978 9.194 1.00 95.50 224 ASN A C 1
ATOM 1785 O O . ASN A 1 224 ? 9.160 -2.408 9.278 1.00 95.50 224 ASN A O 1
ATOM 1789 N N . PRO A 1 225 ? 11.360 -2.309 8.833 1.00 96.06 225 PRO A N 1
ATOM 1790 C CA . PRO A 1 225 ? 11.410 -0.849 8.745 1.00 96.06 225 PRO A CA 1
ATOM 1791 C C . PRO A 1 225 ? 10.436 -0.272 7.714 1.00 96.06 225 PRO A C 1
ATOM 1793 O O . PRO A 1 225 ? 9.866 0.794 7.932 1.00 96.06 225 PRO A O 1
ATOM 1796 N N . TYR A 1 226 ? 10.230 -0.959 6.587 1.00 95.56 226 TYR A N 1
ATOM 1797 C CA . TYR A 1 226 ? 9.339 -0.465 5.541 1.00 95.56 226 TYR A CA 1
ATOM 1798 C C . TYR A 1 226 ? 7.866 -0.666 5.907 1.00 95.56 226 TYR A C 1
ATOM 1800 O O . TYR A 1 226 ? 7.056 0.239 5.705 1.00 95.56 226 TYR A O 1
ATOM 1808 N N . ALA A 1 227 ? 7.521 -1.820 6.483 1.00 96.19 227 ALA A N 1
ATOM 1809 C CA . ALA A 1 227 ? 6.163 -2.072 6.955 1.00 96.19 227 ALA A CA 1
ATOM 1810 C C . ALA A 1 227 ? 5.788 -1.107 8.094 1.00 96.19 227 ALA A C 1
ATOM 1812 O O . ALA A 1 227 ? 4.750 -0.449 8.018 1.00 96.19 227 ALA A O 1
ATOM 1813 N N . ALA A 1 228 ? 6.694 -0.909 9.058 1.00 97.62 228 ALA A N 1
ATOM 1814 C CA . ALA A 1 228 ? 6.538 0.068 10.130 1.00 97.62 228 ALA A CA 1
ATOM 1815 C C . ALA A 1 228 ? 6.380 1.500 9.597 1.00 97.62 228 ALA A C 1
ATOM 1817 O O . ALA A 1 228 ? 5.476 2.203 10.038 1.00 97.62 228 ALA A O 1
ATOM 1818 N N . LEU A 1 229 ? 7.185 1.921 8.609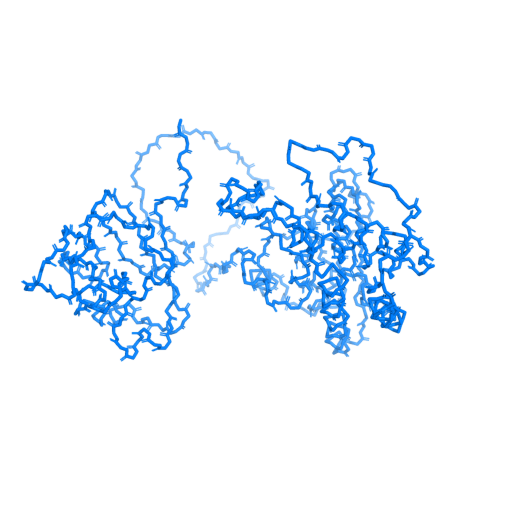 1.00 98.44 229 LEU A N 1
ATOM 1819 C CA . LEU A 1 229 ? 7.025 3.222 7.944 1.00 98.44 229 LEU A CA 1
ATOM 1820 C C . LEU A 1 229 ? 5.635 3.359 7.307 1.00 98.44 229 LEU A C 1
ATOM 1822 O O . LEU A 1 229 ? 4.980 4.387 7.472 1.00 98.44 229 LEU A O 1
ATOM 1826 N N . ALA A 1 230 ? 5.178 2.335 6.581 1.00 98.00 230 ALA A N 1
ATOM 1827 C CA . ALA A 1 230 ? 3.863 2.341 5.948 1.00 98.00 230 ALA A CA 1
ATOM 1828 C C . ALA A 1 230 ? 2.738 2.466 6.980 1.00 98.00 230 ALA A C 1
ATOM 1830 O O . ALA A 1 230 ? 1.841 3.293 6.814 1.00 98.00 230 ALA A O 1
ATOM 1831 N N . CYS A 1 231 ? 2.806 1.676 8.051 1.00 98.06 231 CYS A N 1
ATOM 1832 C CA . CYS A 1 231 ? 1.869 1.738 9.163 1.00 98.06 231 CYS A CA 1
ATOM 1833 C C . CYS A 1 231 ? 1.886 3.121 9.833 1.00 98.06 231 CYS A C 1
ATOM 1835 O O . CYS A 1 231 ? 0.843 3.761 9.966 1.00 98.06 231 CYS A O 1
ATOM 1837 N N . GLU A 1 232 ? 3.072 3.633 10.173 1.00 98.38 232 GLU A N 1
ATOM 1838 C CA . GLU A 1 232 ? 3.248 4.916 10.853 1.00 98.38 232 GLU A CA 1
ATOM 1839 C C . GLU A 1 232 ? 2.653 6.074 10.045 1.00 98.38 232 GLU A C 1
ATOM 1841 O O . GLU A 1 232 ? 1.914 6.893 10.596 1.00 98.38 232 GLU A O 1
ATOM 1846 N N . VAL A 1 233 ? 2.929 6.152 8.739 1.00 98.38 233 VAL A N 1
ATOM 1847 C CA . VAL A 1 233 ? 2.370 7.212 7.885 1.00 98.38 233 VAL A CA 1
ATOM 1848 C C . VAL A 1 233 ? 0.843 7.119 7.851 1.00 98.38 233 VAL A C 1
ATOM 1850 O O . VAL A 1 233 ? 0.183 8.141 8.036 1.00 98.38 233 VAL A O 1
ATOM 1853 N N . LYS A 1 234 ? 0.274 5.914 7.695 1.00 98.12 234 LYS A N 1
ATOM 1854 C CA . LYS A 1 234 ? -1.186 5.705 7.674 1.00 98.12 234 LYS A CA 1
ATOM 1855 C C . LYS A 1 234 ? -1.864 6.145 8.968 1.00 98.12 234 LYS A C 1
ATOM 1857 O O . LYS A 1 234 ? -2.887 6.818 8.914 1.00 98.12 234 LYS A O 1
ATOM 1862 N N . ILE A 1 235 ? -1.318 5.781 10.129 1.00 97.62 235 ILE A N 1
ATOM 1863 C CA . ILE A 1 235 ? -1.977 6.078 11.410 1.00 97.62 235 ILE A CA 1
ATOM 1864 C C . ILE A 1 235 ? -1.695 7.502 11.900 1.00 97.62 235 ILE A C 1
ATOM 1866 O O . ILE A 1 235 ? -2.531 8.106 12.570 1.00 97.62 235 ILE A O 1
ATOM 1870 N N . SER A 1 236 ? -0.536 8.077 11.564 1.00 97.00 236 SER A N 1
ATOM 1871 C CA . SER A 1 236 ? -0.166 9.429 12.002 1.00 97.00 236 SER A CA 1
ATOM 1872 C C . SER A 1 236 ? -0.833 10.527 11.174 1.00 97.00 236 SER A C 1
ATOM 1874 O O . SER A 1 236 ? -1.001 11.641 11.685 1.00 97.00 236 SER A O 1
ATOM 1876 N N . CYS A 1 237 ? -1.282 10.226 9.946 1.00 95.94 237 CYS A N 1
ATOM 1877 C CA . CYS A 1 237 ? -1.882 11.202 9.034 1.00 95.94 237 CYS A CA 1
ATOM 1878 C C . CYS A 1 237 ? -3.101 11.922 9.639 1.00 95.94 237 CYS A C 1
ATOM 1880 O O . CYS A 1 237 ? -3.369 13.070 9.297 1.00 95.94 237 CYS A O 1
ATOM 1882 N N . ILE A 1 238 ? -3.786 11.317 10.615 1.00 95.19 238 ILE A N 1
ATOM 1883 C CA . ILE A 1 238 ? -4.946 11.884 11.329 1.00 95.19 238 ILE A CA 1
ATOM 1884 C C . ILE A 1 238 ? -4.633 13.177 12.108 1.00 95.19 238 ILE A C 1
ATOM 1886 O O . ILE A 1 238 ? -5.545 13.908 12.505 1.00 95.19 238 ILE A O 1
ATOM 1890 N N . ARG A 1 239 ? -3.348 13.466 12.354 1.00 95.19 239 ARG A N 1
ATOM 1891 C CA . ARG A 1 239 ? -2.862 14.677 13.047 1.00 95.19 239 ARG A CA 1
ATOM 1892 C C . ARG A 1 239 ? -2.117 15.652 12.140 1.00 95.19 239 ARG A C 1
ATOM 1894 O O . ARG A 1 239 ? -1.728 16.719 12.608 1.00 95.19 239 ARG A O 1
ATOM 1901 N N . GLN A 1 240 ? -1.933 15.314 10.870 1.00 96.50 240 GLN A N 1
ATOM 1902 C CA . GLN A 1 240 ? -1.098 16.084 9.954 1.00 96.50 240 GLN A CA 1
ATOM 1903 C C . GLN A 1 240 ? -1.934 17.053 9.124 1.00 96.50 240 GLN A C 1
ATOM 1905 O O . GLN A 1 240 ? -3.106 16.811 8.833 1.00 96.50 240 GLN A O 1
ATOM 1910 N N . LYS A 1 241 ? -1.333 18.176 8.730 1.00 96.44 241 LYS A N 1
ATOM 1911 C CA . LYS A 1 241 ? -1.963 19.112 7.790 1.00 96.44 241 LYS A CA 1
ATOM 1912 C C . LYS A 1 241 ? -1.806 18.558 6.371 1.00 96.44 241 LYS A C 1
ATOM 1914 O O . LYS A 1 241 ? -0.721 18.113 6.025 1.00 96.44 241 LYS A O 1
ATOM 1919 N N . LEU A 1 242 ? -2.852 18.640 5.545 1.00 95.75 242 LEU A N 1
ATOM 1920 C CA . LEU A 1 242 ? -2.781 18.238 4.129 1.00 95.75 242 LEU A CA 1
ATOM 1921 C C . LEU A 1 242 ? -1.895 19.173 3.293 1.00 95.75 242 LEU A C 1
ATOM 1923 O O 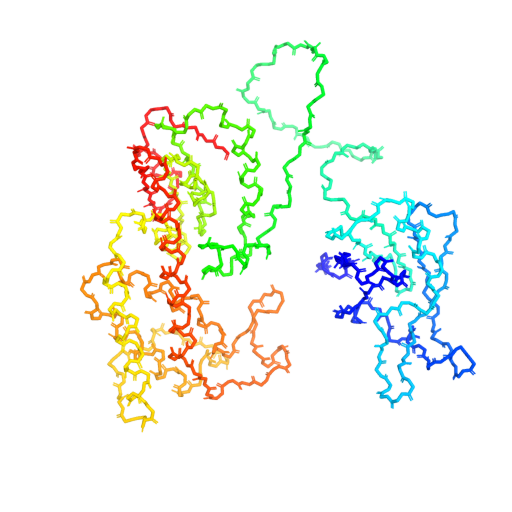. LEU A 1 242 ? -1.201 18.724 2.389 1.00 95.75 242 LEU A O 1
ATOM 1927 N N . ARG A 1 243 ? -1.878 20.476 3.618 1.00 97.56 243 ARG A N 1
ATOM 1928 C CA . ARG A 1 243 ? -1.213 21.504 2.798 1.00 97.56 243 ARG A CA 1
ATOM 1929 C C . ARG A 1 243 ? 0.254 21.185 2.454 1.00 97.56 243 ARG A C 1
ATOM 1931 O O . ARG A 1 243 ? 0.551 21.231 1.268 1.00 97.56 243 ARG A O 1
ATOM 1938 N N . PRO A 1 244 ? 1.146 20.830 3.401 1.00 97.94 244 PRO A N 1
ATOM 1939 C CA . PRO A 1 244 ? 2.536 20.512 3.059 1.00 97.94 244 PRO A CA 1
ATOM 1940 C C . PRO A 1 244 ? 2.679 19.331 2.087 1.00 97.94 244 PRO A C 1
ATOM 1942 O O . PRO A 1 244 ? 3.573 19.330 1.246 1.00 97.94 244 PRO A O 1
ATOM 1945 N N . LEU A 1 245 ? 1.790 18.333 2.172 1.00 97.19 245 LEU A N 1
ATOM 1946 C CA . LEU A 1 245 ? 1.786 17.200 1.246 1.00 97.19 245 LEU A CA 1
ATOM 1947 C C . LEU A 1 245 ? 1.298 17.622 -0.148 1.00 97.19 245 LEU A C 1
ATOM 1949 O O . LEU A 1 245 ? 1.901 17.238 -1.146 1.00 97.19 245 LEU A O 1
ATOM 1953 N N . GLY A 1 246 ? 0.261 18.463 -0.213 1.00 97.50 246 GLY A N 1
ATOM 1954 C CA . GLY A 1 246 ? -0.221 19.053 -1.464 1.00 97.50 246 GLY A CA 1
ATOM 1955 C C . GLY A 1 246 ? 0.802 19.984 -2.131 1.00 97.50 246 GLY A C 1
ATOM 1956 O O . GLY A 1 246 ? 0.945 19.972 -3.350 1.00 97.50 246 GLY A O 1
ATOM 1957 N N . GLU A 1 247 ? 1.566 20.752 -1.351 1.00 97.88 247 GLU A N 1
ATOM 1958 C CA . GLU A 1 247 ? 2.698 21.551 -1.847 1.00 97.88 247 GLU A CA 1
ATOM 1959 C C . GLU A 1 247 ? 3.785 20.649 -2.449 1.00 97.88 247 GLU A C 1
ATOM 1961 O O . GLU A 1 247 ? 4.206 20.876 -3.583 1.00 97.88 247 GLU A O 1
ATOM 1966 N N . ALA A 1 248 ? 4.160 19.567 -1.757 1.00 97.62 248 ALA A N 1
ATOM 1967 C CA . ALA A 1 248 ? 5.117 18.592 -2.281 1.00 97.62 248 ALA A CA 1
ATOM 1968 C C . ALA A 1 248 ? 4.620 17.897 -3.563 1.00 97.62 248 ALA A C 1
ATOM 1970 O O . ALA A 1 248 ? 5.415 17.655 -4.470 1.00 97.62 248 ALA A O 1
ATOM 1971 N N . LEU A 1 249 ? 3.319 17.603 -3.670 1.00 96.75 249 LEU A N 1
ATOM 1972 C CA . LEU A 1 249 ? 2.711 17.054 -4.887 1.00 96.75 249 LEU A CA 1
ATOM 1973 C C . LEU A 1 249 ? 2.842 18.023 -6.072 1.00 96.75 249 LEU A C 1
ATOM 1975 O O . LEU A 1 249 ? 3.289 17.617 -7.146 1.00 96.75 249 LEU A O 1
ATOM 1979 N N . ASN A 1 250 ? 2.535 19.307 -5.866 1.00 95.75 250 ASN A N 1
ATOM 1980 C CA . ASN A 1 250 ? 2.710 20.340 -6.892 1.00 95.75 250 ASN A CA 1
ATOM 1981 C C . ASN A 1 250 ? 4.184 20.493 -7.305 1.00 95.75 250 ASN A C 1
ATOM 1983 O O . ASN A 1 250 ? 4.491 20.663 -8.486 1.00 95.75 250 ASN A O 1
ATOM 1987 N N . ASP A 1 251 ? 5.115 20.411 -6.353 1.00 94.81 251 ASP A N 1
ATOM 1988 C CA . ASP A 1 251 ? 6.550 20.466 -6.645 1.00 94.81 251 ASP A CA 1
ATOM 1989 C C . ASP A 1 251 ? 7.006 19.283 -7.507 1.00 94.81 251 ASP A C 1
ATOM 1991 O O . ASP A 1 251 ? 7.764 19.478 -8.460 1.00 94.81 251 ASP A O 1
ATOM 1995 N N . VAL A 1 252 ? 6.513 18.073 -7.229 1.00 93.69 252 VAL A N 1
ATOM 1996 C CA . VAL A 1 252 ? 6.766 16.879 -8.052 1.00 93.69 252 VAL A CA 1
ATOM 1997 C C . VAL A 1 252 ? 6.227 17.068 -9.472 1.00 93.69 252 VAL A C 1
ATOM 1999 O O . VAL A 1 252 ? 6.928 16.748 -10.431 1.00 93.69 252 VAL A O 1
ATOM 2002 N N . GLU A 1 253 ? 5.024 17.622 -9.636 1.00 90.19 253 GLU A N 1
ATOM 2003 C CA . GLU A 1 253 ? 4.445 17.917 -10.957 1.00 90.19 253 GLU A CA 1
ATOM 2004 C C . GLU A 1 253 ? 5.288 18.931 -11.740 1.00 90.19 253 GLU A C 1
ATOM 2006 O O . GLU A 1 253 ? 5.619 18.717 -12.913 1.00 90.19 253 GLU A O 1
ATOM 2011 N N . ASN A 1 254 ? 5.718 20.001 -11.072 1.00 89.19 254 ASN A N 1
ATOM 2012 C CA . ASN A 1 254 ? 6.593 21.005 -11.664 1.00 89.19 254 ASN A CA 1
ATOM 2013 C C . ASN A 1 254 ? 7.958 20.416 -12.043 1.00 89.19 254 ASN A C 1
ATOM 2015 O O . ASN A 1 254 ? 8.473 20.709 -13.123 1.00 89.19 254 ASN A O 1
ATOM 2019 N N . LEU A 1 255 ? 8.557 19.578 -11.194 1.00 86.06 255 LEU A N 1
ATOM 2020 C CA . LEU A 1 255 ? 9.829 18.917 -11.495 1.00 86.06 255 LEU A CA 1
ATOM 2021 C C . LEU A 1 255 ? 9.697 17.940 -12.665 1.00 86.06 255 LEU A C 1
ATOM 2023 O O . LEU A 1 255 ? 10.531 17.986 -13.566 1.00 86.06 255 LEU A O 1
ATOM 2027 N N . SER A 1 256 ? 8.622 17.150 -12.704 1.00 82.50 256 SER A N 1
ATOM 2028 C CA . SER A 1 256 ? 8.308 16.233 -13.807 1.00 82.50 256 SER A CA 1
ATOM 2029 C C . SER A 1 256 ? 8.307 16.954 -15.160 1.00 82.50 256 SER A C 1
ATOM 2031 O O . SER A 1 256 ? 8.989 16.517 -16.084 1.00 82.50 256 SER A O 1
ATOM 2033 N N . SER A 1 257 ? 7.653 18.120 -15.260 1.00 77.75 257 SER A N 1
ATOM 2034 C CA . SER A 1 257 ? 7.644 18.918 -16.499 1.00 77.75 257 SER A CA 1
ATOM 2035 C C . SER A 1 257 ? 9.027 19.452 -16.909 1.00 77.75 257 SER A C 1
ATOM 2037 O O . SER A 1 257 ? 9.332 19.560 -18.099 1.00 77.75 257 SER A O 1
ATOM 2039 N N . ARG A 1 258 ? 9.883 19.779 -15.931 1.00 76.38 258 ARG A N 1
ATOM 2040 C CA . ARG A 1 258 ? 11.207 20.389 -16.149 1.00 76.38 258 ARG A CA 1
ATOM 2041 C C . ARG A 1 258 ? 12.291 19.362 -16.459 1.00 76.38 258 ARG A C 1
ATOM 2043 O O . ARG A 1 258 ? 13.291 19.717 -17.064 1.00 76.38 258 ARG A O 1
ATOM 2050 N N . MET A 1 259 ? 12.110 18.112 -16.042 1.00 71.44 259 MET A N 1
ATOM 2051 C CA . MET A 1 259 ? 13.099 17.041 -16.218 1.00 71.44 259 MET A CA 1
ATOM 2052 C C . MET A 1 259 ? 13.041 16.356 -17.588 1.00 71.44 259 MET A C 1
ATOM 2054 O O . MET A 1 259 ? 13.886 15.517 -17.890 1.00 71.44 259 MET A O 1
ATOM 2058 N N . SER A 1 260 ? 12.113 16.779 -18.449 1.00 64.12 260 SER A N 1
ATOM 2059 C CA . SER A 1 260 ? 11.946 16.314 -19.831 1.00 64.12 260 SER A CA 1
ATOM 2060 C C . SER A 1 260 ? 13.210 16.421 -20.702 1.00 64.12 260 SER A C 1
ATOM 2062 O O . SER A 1 260 ? 13.321 15.709 -21.698 1.00 64.12 260 SER A O 1
ATOM 2064 N N . ASP A 1 261 ? 14.155 17.303 -20.356 1.00 68.31 261 ASP A N 1
ATOM 2065 C CA . ASP A 1 261 ? 15.376 17.558 -21.136 1.00 68.31 261 ASP A CA 1
ATOM 2066 C C . ASP A 1 261 ? 16.582 16.677 -20.748 1.00 68.31 261 ASP A C 1
ATOM 2068 O O . ASP A 1 261 ? 17.597 16.680 -21.447 1.00 68.31 261 ASP A O 1
ATOM 2072 N N . GLY A 1 262 ? 16.486 15.912 -19.653 1.00 68.00 262 GLY A N 1
ATOM 2073 C CA . GLY A 1 262 ? 17.536 15.004 -19.182 1.00 68.00 262 GLY A CA 1
ATOM 2074 C C . GLY A 1 262 ? 18.819 15.674 -18.669 1.00 68.00 262 GLY A C 1
ATOM 2075 O O . GLY A 1 262 ? 19.771 14.965 -18.344 1.00 68.00 262 GLY A O 1
ATOM 2076 N N . SER A 1 263 ? 18.876 17.001 -18.543 1.00 72.94 263 SER A N 1
ATOM 2077 C CA . SER A 1 263 ? 20.112 17.755 -18.262 1.00 72.94 263 SER A CA 1
ATOM 2078 C C . SER A 1 263 ? 20.598 17.688 -16.806 1.00 72.94 263 SER A C 1
ATOM 2080 O O . SER A 1 263 ? 21.761 17.972 -16.516 1.00 72.94 263 SER A O 1
ATOM 2082 N N . ARG A 1 264 ? 19.721 17.315 -15.869 1.00 83.94 264 ARG A N 1
ATOM 2083 C CA . ARG A 1 264 ? 19.980 17.437 -14.428 1.00 83.94 264 ARG A CA 1
ATOM 2084 C C . ARG A 1 264 ? 20.520 16.161 -13.788 1.00 83.94 264 ARG A C 1
ATOM 2086 O O . ARG A 1 264 ? 19.800 15.177 -13.672 1.00 83.94 264 ARG A O 1
ATOM 2093 N N . GLU A 1 265 ? 21.748 16.223 -13.283 1.00 90.00 265 GLU A N 1
ATOM 2094 C CA . GLU A 1 265 ? 22.394 15.109 -12.579 1.00 90.00 265 GLU A CA 1
ATOM 2095 C C . GLU A 1 265 ? 21.918 14.949 -11.119 1.00 90.00 265 GLU A C 1
ATOM 2097 O O . GLU A 1 265 ? 21.759 15.958 -10.418 1.00 90.00 265 GLU A O 1
ATOM 2102 N N . PRO A 1 266 ? 21.728 13.706 -10.630 1.00 94.12 266 PRO A N 1
ATOM 2103 C CA . PRO A 1 266 ? 21.475 13.443 -9.219 1.00 94.12 266 PRO A CA 1
ATOM 2104 C C . PRO A 1 266 ? 22.730 13.663 -8.364 1.00 94.12 266 PRO A C 1
ATOM 2106 O O . PRO A 1 266 ? 23.861 13.412 -8.782 1.00 94.12 266 PRO A O 1
ATOM 2109 N N . LYS A 1 267 ? 22.519 14.115 -7.127 1.00 95.56 267 LYS A N 1
ATOM 2110 C CA . LYS A 1 267 ? 23.533 14.188 -6.066 1.00 95.56 267 LYS A CA 1
ATOM 2111 C C . LYS A 1 267 ? 23.663 12.850 -5.342 1.00 95.56 267 LYS A C 1
ATOM 2113 O O . LYS A 1 267 ? 24.770 12.472 -4.957 1.00 95.56 267 LYS A O 1
ATOM 2118 N N . SER A 1 268 ? 22.542 12.159 -5.143 1.00 94.44 268 SER A N 1
ATOM 2119 C CA . SER A 1 268 ? 22.492 10.830 -4.536 1.00 94.44 268 SER A CA 1
ATOM 2120 C C . SER A 1 268 ? 23.104 9.760 -5.436 1.00 94.44 268 SER A C 1
ATOM 2122 O O . SER A 1 268 ? 23.236 9.922 -6.650 1.00 94.44 268 SER A O 1
ATOM 2124 N N . ARG A 1 269 ? 23.474 8.636 -4.819 1.00 94.75 269 ARG A N 1
ATOM 2125 C CA . ARG A 1 269 ? 23.976 7.437 -5.496 1.00 94.75 269 ARG A CA 1
ATOM 2126 C C . ARG A 1 269 ? 23.232 6.207 -4.978 1.00 94.75 269 ARG A C 1
ATOM 2128 O O . ARG A 1 269 ? 22.765 6.244 -3.837 1.00 94.75 269 ARG A O 1
ATOM 2135 N N . PRO A 1 270 ? 23.142 5.124 -5.769 1.00 92.62 270 PRO A N 1
ATOM 2136 C CA . PRO A 1 270 ? 22.584 3.874 -5.278 1.00 92.62 270 PRO A CA 1
ATOM 2137 C C . PRO A 1 270 ? 23.356 3.394 -4.040 1.00 92.62 270 PRO A C 1
ATOM 2139 O O . PRO A 1 270 ? 24.569 3.618 -3.974 1.00 92.62 270 PRO A O 1
ATOM 2142 N N . PRO A 1 271 ? 22.694 2.730 -3.074 1.00 90.75 271 PRO A N 1
ATOM 2143 C CA . PRO A 1 271 ? 23.374 2.194 -1.904 1.00 90.75 271 PRO A CA 1
ATOM 2144 C C . PRO A 1 271 ? 24.513 1.248 -2.284 1.00 90.75 271 PRO A C 1
ATOM 2146 O O . PRO A 1 271 ? 24.457 0.548 -3.303 1.00 90.75 271 PRO A O 1
ATOM 2149 N N . ASP A 1 272 ? 25.522 1.172 -1.420 1.00 88.62 272 ASP A N 1
ATOM 2150 C CA . ASP A 1 272 ? 26.590 0.195 -1.582 1.00 88.62 272 ASP A CA 1
ATOM 2151 C C . ASP A 1 272 ? 25.998 -1.215 -1.651 1.00 88.62 272 ASP A C 1
ATOM 2153 O O . ASP A 1 272 ? 25.058 -1.560 -0.936 1.00 88.62 272 ASP A O 1
ATOM 2157 N N . MET A 1 273 ? 26.535 -2.036 -2.555 1.00 87.50 273 MET A N 1
ATOM 2158 C CA . MET A 1 273 ? 26.061 -3.403 -2.806 1.00 87.50 273 MET A CA 1
ATOM 2159 C C . MET A 1 273 ? 24.616 -3.519 -3.326 1.00 87.50 273 MET A C 1
ATOM 2161 O O . MET A 1 273 ? 24.116 -4.638 -3.454 1.00 87.50 273 MET A O 1
ATOM 2165 N N . PHE A 1 274 ? 23.960 -2.421 -3.722 1.00 87.31 274 PHE A N 1
ATOM 2166 C CA . PHE A 1 274 ? 22.657 -2.453 -4.397 1.00 87.31 274 PHE A CA 1
ATOM 2167 C C . PHE A 1 274 ? 22.791 -2.931 -5.853 1.00 87.31 274 PHE A C 1
ATOM 2169 O O . PHE A 1 274 ? 22.676 -2.168 -6.811 1.00 87.31 274 PHE A O 1
ATOM 2176 N N . ARG A 1 275 ? 23.127 -4.212 -6.035 1.00 86.00 275 ARG A N 1
ATOM 2177 C CA . ARG A 1 275 ? 23.414 -4.827 -7.337 1.00 86.00 275 ARG A CA 1
ATOM 2178 C C . ARG A 1 275 ? 22.840 -6.238 -7.401 1.00 86.00 275 ARG A C 1
ATOM 2180 O O . ARG A 1 275 ? 22.800 -6.955 -6.409 1.00 86.00 275 ARG A O 1
ATOM 2187 N N . SER A 1 276 ? 22.431 -6.647 -8.595 1.00 89.38 276 SER A N 1
ATOM 2188 C CA . SER A 1 276 ? 21.990 -8.009 -8.901 1.00 89.38 276 SER A CA 1
ATOM 2189 C C . SER A 1 276 ? 22.433 -8.386 -10.317 1.00 89.38 276 SER A C 1
ATOM 2191 O O . SER A 1 276 ? 22.895 -7.530 -11.071 1.00 89.38 276 SER A O 1
ATOM 2193 N N . ARG A 1 277 ? 22.291 -9.663 -10.700 1.00 90.94 277 ARG A N 1
ATOM 2194 C CA . ARG A 1 277 ? 22.627 -10.161 -12.050 1.00 90.94 277 ARG A CA 1
ATOM 2195 C C . ARG A 1 277 ? 21.904 -9.380 -13.149 1.00 90.94 277 ARG A C 1
ATOM 2197 O O . ARG A 1 277 ? 22.468 -9.152 -14.211 1.00 90.94 277 ARG A O 1
ATOM 2204 N N . ILE A 1 278 ? 20.652 -9.009 -12.887 1.00 93.12 278 ILE A N 1
ATOM 2205 C CA . ILE A 1 278 ? 19.891 -8.064 -13.702 1.00 93.12 278 ILE A CA 1
ATOM 2206 C C . ILE A 1 278 ? 19.814 -6.758 -12.904 1.00 93.12 278 ILE A C 1
ATOM 2208 O O . ILE A 1 278 ? 19.330 -6.814 -11.765 1.00 93.12 278 ILE A O 1
ATOM 2212 N N . PRO A 1 279 ? 20.271 -5.617 -13.461 1.00 93.81 279 PRO A N 1
ATOM 2213 C CA . PRO A 1 279 ? 20.152 -4.315 -12.810 1.00 93.81 279 PRO A CA 1
ATOM 2214 C C . PRO A 1 279 ? 18.705 -4.041 -12.410 1.00 93.81 279 PRO A C 1
ATOM 2216 O O . PRO A 1 279 ? 17.804 -4.293 -13.208 1.00 93.81 279 PRO A O 1
ATOM 2219 N N . PHE A 1 280 ? 18.467 -3.527 -11.200 1.00 95.12 280 PHE A N 1
ATOM 2220 C CA . PHE A 1 280 ? 17.110 -3.218 -10.734 1.00 95.12 280 PHE A CA 1
ATOM 2221 C C . PHE A 1 280 ? 16.421 -2.176 -11.620 1.00 95.12 280 PHE A C 1
ATOM 2223 O O . PHE A 1 280 ? 15.226 -2.297 -11.873 1.00 95.12 280 PHE A O 1
ATOM 2230 N N . PHE A 1 281 ? 17.184 -1.219 -12.145 1.00 96.25 281 PHE A N 1
ATOM 2231 C CA . PHE A 1 281 ? 16.718 -0.144 -13.014 1.00 96.25 281 PHE A CA 1
ATOM 2232 C C . PHE A 1 281 ? 17.641 -0.019 -14.235 1.00 96.25 281 PHE A C 1
ATOM 2234 O O . PHE A 1 281 ? 18.811 -0.403 -14.169 1.00 96.25 281 PHE A O 1
ATOM 2241 N N . SER A 1 282 ? 17.130 0.501 -15.354 1.00 95.50 282 SER A N 1
ATOM 2242 C CA . SER A 1 282 ? 17.993 1.003 -16.430 1.00 95.50 282 SER A CA 1
ATOM 2243 C C . SER A 1 282 ? 18.689 2.298 -15.986 1.00 95.50 282 SER A C 1
ATOM 2245 O O . SER A 1 282 ? 18.207 2.947 -15.057 1.00 95.50 282 SER A O 1
ATOM 2247 N N . PRO A 1 283 ? 19.762 2.750 -16.663 1.00 94.06 283 PRO A N 1
ATOM 2248 C CA . PRO A 1 283 ? 20.419 4.014 -16.322 1.00 94.06 283 PRO A CA 1
ATOM 2249 C C . PRO A 1 283 ? 19.478 5.231 -16.318 1.00 94.06 283 PRO A C 1
ATOM 2251 O O . PRO A 1 283 ? 19.614 6.113 -15.475 1.00 94.06 283 PRO A O 1
ATOM 2254 N N . ALA A 1 284 ? 18.500 5.271 -17.232 1.00 93.12 284 ALA A N 1
ATOM 2255 C CA . ALA A 1 284 ? 17.521 6.356 -17.294 1.00 93.12 284 ALA A CA 1
ATOM 2256 C C . ALA A 1 284 ? 16.547 6.318 -16.105 1.00 93.12 284 ALA A C 1
ATOM 2258 O O . ALA A 1 284 ? 16.313 7.343 -15.474 1.00 93.12 284 ALA A O 1
ATOM 2259 N N . VAL A 1 285 ? 16.026 5.134 -15.763 1.00 94.81 285 VAL A N 1
ATOM 2260 C CA . VAL A 1 285 ? 15.133 4.971 -14.605 1.00 94.81 285 VAL A CA 1
ATOM 2261 C C . VAL A 1 285 ? 15.882 5.223 -13.295 1.00 94.81 285 VAL A C 1
ATOM 2263 O O . VAL A 1 285 ? 15.358 5.895 -12.412 1.00 94.81 285 VAL A O 1
ATOM 2266 N N . GLU A 1 286 ? 17.113 4.723 -13.162 1.00 95.62 286 GLU A N 1
ATOM 2267 C CA . GLU A 1 286 ? 17.940 4.930 -11.969 1.00 95.62 286 GLU A CA 1
ATOM 2268 C C . GLU A 1 286 ? 18.199 6.418 -11.725 1.00 95.62 286 GLU A C 1
ATOM 2270 O O . GLU A 1 286 ? 18.038 6.883 -10.599 1.00 95.62 286 GLU A O 1
ATOM 2275 N N . ARG A 1 287 ? 18.515 7.184 -12.777 1.00 94.06 287 ARG A N 1
ATOM 2276 C CA . ARG A 1 287 ? 18.659 8.642 -12.692 1.00 94.06 287 ARG A CA 1
ATOM 2277 C C . ARG A 1 287 ? 17.431 9.299 -12.063 1.00 94.06 287 ARG A C 1
ATOM 2279 O O . ARG A 1 287 ? 17.584 10.072 -11.120 1.00 94.06 287 ARG A O 1
ATOM 2286 N N . ASP A 1 288 ? 16.237 8.992 -12.562 1.00 94.31 288 ASP A N 1
ATOM 2287 C CA . ASP A 1 288 ? 14.999 9.595 -12.061 1.00 94.31 288 ASP A CA 1
ATOM 2288 C C . ASP A 1 288 ? 14.693 9.176 -10.619 1.00 94.31 288 ASP A C 1
ATOM 2290 O O . ASP A 1 288 ? 14.287 10.006 -9.805 1.00 94.31 288 ASP A O 1
ATOM 2294 N N . VAL A 1 289 ? 14.960 7.915 -10.263 1.00 95.88 289 VAL A N 1
ATOM 2295 C CA . VAL A 1 289 ? 14.842 7.429 -8.878 1.00 95.88 289 VAL A CA 1
ATOM 2296 C C . VAL A 1 289 ? 15.785 8.191 -7.944 1.00 95.88 289 VAL A C 1
ATOM 2298 O O . VAL A 1 289 ? 15.371 8.591 -6.856 1.00 95.88 289 VAL A O 1
ATOM 2301 N N . LEU A 1 290 ? 17.031 8.436 -8.354 1.00 96.00 290 LEU A N 1
ATOM 2302 C CA . LEU A 1 290 ? 18.003 9.189 -7.555 1.00 96.00 290 LEU A CA 1
ATOM 2303 C C . LEU A 1 290 ? 17.624 10.671 -7.430 1.00 96.00 290 LEU A C 1
ATOM 2305 O O . LEU A 1 290 ? 17.780 11.258 -6.361 1.00 96.00 290 LEU A O 1
ATOM 2309 N N . LEU A 1 291 ? 17.075 11.274 -8.486 1.00 95.12 291 LEU A N 1
ATOM 2310 C CA . LEU A 1 291 ? 16.557 12.643 -8.436 1.00 95.12 291 LEU A CA 1
ATOM 2311 C C . LEU A 1 291 ? 15.328 12.758 -7.517 1.00 95.12 291 LEU A C 1
ATOM 2313 O O . LEU A 1 291 ? 15.206 13.741 -6.780 1.00 95.12 291 LEU A O 1
ATOM 2317 N N . LEU A 1 292 ? 14.447 11.751 -7.501 1.00 96.00 292 LEU A N 1
ATOM 2318 C CA . LEU A 1 292 ? 13.372 11.649 -6.509 1.00 96.00 292 LEU A CA 1
ATOM 2319 C C . LEU A 1 292 ? 13.938 11.520 -5.091 1.00 96.00 292 LEU A C 1
ATOM 2321 O O . LEU A 1 292 ? 13.467 12.203 -4.186 1.00 96.00 292 LEU A O 1
ATOM 2325 N N . GLN A 1 293 ? 14.970 10.700 -4.880 1.00 96.75 293 GLN A N 1
ATOM 2326 C CA . GLN A 1 293 ? 15.623 10.589 -3.571 1.00 96.75 293 GLN A CA 1
ATOM 2327 C C . GLN A 1 293 ? 16.225 11.922 -3.109 1.00 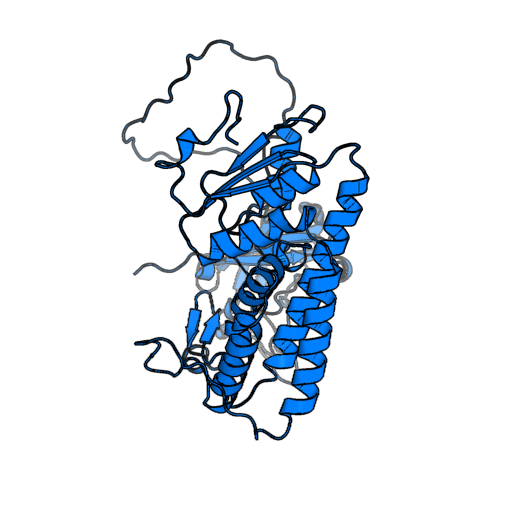96.75 293 GLN A C 1
ATOM 2329 O O . GLN A 1 293 ? 16.038 12.295 -1.950 1.00 96.75 293 GLN A O 1
ATOM 2334 N N . ASP A 1 294 ? 16.866 12.678 -4.002 1.00 96.50 294 ASP A N 1
ATOM 2335 C CA . ASP A 1 294 ? 17.363 14.024 -3.698 1.00 96.50 294 ASP A CA 1
ATOM 2336 C C . ASP A 1 294 ? 16.229 14.973 -3.296 1.00 96.50 294 ASP A C 1
ATOM 2338 O O . ASP A 1 294 ? 16.358 15.717 -2.320 1.00 96.50 294 ASP A O 1
ATOM 2342 N N . PHE A 1 295 ? 15.106 14.934 -4.021 1.00 96.31 295 PHE A N 1
ATOM 2343 C CA . PHE A 1 295 ? 13.917 15.721 -3.697 1.00 96.31 295 PHE A CA 1
ATOM 2344 C C . PHE A 1 295 ? 13.353 15.365 -2.315 1.00 96.31 295 PHE A C 1
ATOM 2346 O O . PHE A 1 295 ? 13.017 16.259 -1.539 1.00 96.31 295 PHE A O 1
ATOM 2353 N N . ILE A 1 296 ? 13.289 14.076 -1.976 1.00 97.81 296 ILE A N 1
ATOM 2354 C CA . ILE A 1 296 ? 12.825 13.590 -0.669 1.00 97.81 296 ILE A CA 1
ATOM 2355 C C . ILE A 1 296 ? 13.794 14.002 0.444 1.00 97.81 296 ILE A C 1
ATOM 2357 O O . ILE A 1 296 ? 13.375 14.383 1.541 1.00 97.81 296 ILE A O 1
ATOM 2361 N N . ALA A 1 297 ? 15.100 13.933 0.184 1.00 97.38 297 ALA A N 1
ATOM 2362 C CA . ALA A 1 297 ? 16.130 14.193 1.180 1.00 97.38 297 ALA A CA 1
ATOM 2363 C C . ALA A 1 297 ? 16.065 15.626 1.729 1.00 97.38 297 ALA A C 1
ATOM 2365 O O . ALA A 1 297 ? 16.265 15.809 2.935 1.00 97.38 297 ALA A O 1
ATOM 2366 N N . VAL A 1 298 ? 15.741 16.604 0.874 1.00 96.69 298 VAL A N 1
ATOM 2367 C CA . VAL A 1 298 ? 15.696 18.036 1.220 1.00 96.69 298 VAL A CA 1
ATOM 2368 C C . VAL A 1 298 ? 14.400 18.484 1.904 1.00 96.69 298 VAL A C 1
ATOM 2370 O O . VAL A 1 298 ? 14.323 19.629 2.354 1.00 96.69 298 VAL A O 1
ATOM 2373 N N . GLN A 1 299 ? 13.393 17.613 2.010 1.00 97.62 299 GLN A N 1
ATOM 2374 C CA . GLN A 1 299 ? 12.134 17.956 2.671 1.00 97.62 299 GLN A CA 1
ATOM 2375 C C . GLN A 1 299 ? 12.345 18.212 4.164 1.00 97.62 299 GLN A C 1
ATOM 2377 O O . GLN A 1 299 ? 12.928 17.390 4.875 1.00 97.62 299 GLN A O 1
ATOM 2382 N N . LYS A 1 300 ? 11.851 19.365 4.632 1.00 97.06 300 LYS A N 1
ATOM 2383 C CA . LYS A 1 300 ? 11.954 19.791 6.038 1.00 97.06 300 LYS A CA 1
ATOM 2384 C C . LYS A 1 300 ? 10.860 19.192 6.914 1.00 97.06 300 LYS A C 1
ATOM 2386 O O . LYS A 1 300 ? 11.104 18.910 8.082 1.00 97.06 300 LYS A O 1
ATOM 2391 N N . ASP A 1 301 ? 9.660 19.021 6.365 1.00 97.94 301 ASP A N 1
ATOM 2392 C CA . ASP A 1 301 ? 8.555 18.406 7.089 1.00 97.94 301 ASP A CA 1
ATOM 2393 C C . ASP A 1 301 ? 8.791 16.892 7.195 1.00 97.94 301 ASP A C 1
ATOM 2395 O O . ASP A 1 301 ? 8.899 16.180 6.191 1.00 97.94 301 ASP A O 1
ATOM 2399 N N . HIS A 1 302 ? 8.909 16.401 8.430 1.00 97.19 302 HIS A N 1
ATOM 2400 C CA . HIS A 1 302 ? 9.211 14.998 8.703 1.00 97.19 302 HIS A CA 1
ATOM 2401 C C . HIS A 1 302 ? 8.111 14.051 8.218 1.00 97.19 302 HIS A C 1
ATOM 2403 O O . HIS A 1 302 ? 8.430 12.959 7.744 1.00 97.19 302 HIS A O 1
ATOM 2409 N N . PHE A 1 303 ? 6.837 14.442 8.319 1.00 98.00 303 PHE A N 1
ATOM 2410 C CA . PHE A 1 303 ? 5.735 13.613 7.842 1.00 98.00 303 PHE A CA 1
ATOM 2411 C C . PHE A 1 303 ? 5.734 13.552 6.317 1.00 98.00 303 PHE A C 1
ATOM 2413 O O . PHE A 1 303 ? 5.679 12.455 5.766 1.00 98.00 303 PHE A O 1
ATOM 2420 N N . VAL A 1 304 ? 5.889 14.693 5.638 1.00 98.44 304 VAL A N 1
ATOM 2421 C CA . VAL A 1 304 ? 6.009 14.739 4.171 1.00 98.44 304 VAL A CA 1
ATOM 2422 C C . VAL A 1 304 ? 7.171 13.866 3.711 1.00 98.44 304 VAL A C 1
ATOM 2424 O O . VAL A 1 304 ? 7.002 13.026 2.831 1.00 98.44 304 VAL A O 1
ATOM 2427 N N . LYS A 1 305 ? 8.337 13.969 4.357 1.00 98.56 305 LYS A N 1
ATOM 2428 C CA . LYS A 1 305 ? 9.491 13.119 4.040 1.00 98.56 305 LYS A CA 1
ATOM 2429 C C . LYS A 1 305 ? 9.174 11.627 4.191 1.00 98.56 305 LYS A C 1
ATOM 2431 O O . LYS A 1 305 ? 9.561 10.839 3.328 1.00 98.56 305 LYS A O 1
ATOM 2436 N N . LYS A 1 306 ? 8.466 11.218 5.250 1.00 98.56 306 LYS A N 1
ATOM 2437 C CA . LYS A 1 306 ? 8.030 9.822 5.443 1.00 98.56 306 LYS A CA 1
ATOM 2438 C C . LYS A 1 306 ? 7.007 9.386 4.389 1.00 98.56 306 LYS A C 1
ATOM 2440 O O . LYS A 1 306 ? 7.177 8.318 3.806 1.00 98.56 306 LYS A O 1
ATOM 2445 N N . ALA A 1 307 ? 6.010 10.217 4.092 1.00 98.56 307 ALA A N 1
ATOM 2446 C CA . ALA A 1 307 ? 4.987 9.946 3.083 1.00 98.56 307 ALA A CA 1
ATOM 2447 C C . ALA A 1 307 ? 5.588 9.790 1.677 1.00 98.56 307 ALA A C 1
ATOM 2449 O O . ALA A 1 307 ? 5.230 8.866 0.947 1.00 98.56 307 ALA A O 1
ATOM 2450 N N . LEU A 1 308 ? 6.567 10.619 1.312 1.00 98.62 308 LEU A N 1
ATOM 2451 C CA . LEU A 1 308 ? 7.261 10.495 0.031 1.00 98.62 308 LEU A CA 1
ATOM 2452 C C . LEU A 1 308 ? 8.155 9.243 -0.035 1.00 98.62 308 LEU A C 1
ATOM 2454 O O . LEU A 1 308 ? 8.185 8.575 -1.066 1.00 98.62 308 LEU A O 1
ATOM 2458 N N . ASN A 1 309 ? 8.843 8.875 1.055 1.00 98.44 309 ASN A N 1
ATOM 2459 C CA . ASN A 1 309 ? 9.588 7.608 1.115 1.00 98.44 309 ASN A CA 1
ATOM 2460 C C . ASN A 1 309 ? 8.656 6.395 0.980 1.00 98.44 309 ASN A C 1
ATOM 2462 O O . ASN A 1 309 ? 8.966 5.458 0.243 1.00 98.44 309 ASN A O 1
ATOM 2466 N N . LEU A 1 310 ? 7.500 6.426 1.651 1.00 98.44 310 LEU A N 1
ATOM 2467 C CA . LEU A 1 310 ? 6.461 5.411 1.500 1.00 98.44 310 LEU A CA 1
ATOM 2468 C C . LEU A 1 310 ? 5.996 5.315 0.043 1.00 98.44 310 LEU A C 1
ATOM 2470 O O . LEU A 1 310 ? 5.957 4.214 -0.505 1.00 98.44 310 LEU A O 1
ATOM 2474 N N . THR A 1 311 ? 5.705 6.463 -0.576 1.00 98.31 311 THR A N 1
ATOM 2475 C CA . THR A 1 311 ? 5.284 6.569 -1.980 1.00 98.31 311 THR A CA 1
ATOM 2476 C C . THR A 1 311 ? 6.315 5.919 -2.899 1.00 98.31 311 THR A C 1
ATOM 2478 O O . THR A 1 311 ? 5.956 5.046 -3.683 1.00 98.31 311 THR A O 1
ATOM 2481 N N . LEU A 1 312 ? 7.603 6.264 -2.756 1.00 97.44 312 LEU A N 1
ATOM 2482 C CA . LEU A 1 312 ? 8.684 5.690 -3.566 1.00 97.44 312 LEU A CA 1
ATOM 2483 C C . LEU A 1 312 ? 8.759 4.167 -3.394 1.00 97.44 312 LEU A C 1
ATOM 2485 O O . LEU A 1 312 ? 8.830 3.433 -4.380 1.00 97.44 312 LEU A O 1
ATOM 2489 N N . GLY A 1 313 ? 8.694 3.692 -2.147 1.00 95.00 313 GLY A N 1
ATOM 2490 C CA . GLY A 1 313 ? 8.648 2.267 -1.817 1.00 95.00 313 GLY A CA 1
ATOM 2491 C C . GLY A 1 313 ? 7.475 1.531 -2.464 1.00 95.00 313 GLY A C 1
ATOM 2492 O O . GLY A 1 313 ? 7.641 0.417 -2.956 1.00 95.00 313 GLY A O 1
ATOM 2493 N N . ALA A 1 314 ? 6.306 2.170 -2.510 1.00 94.44 314 ALA A N 1
ATOM 2494 C CA . ALA A 1 314 ? 5.084 1.570 -3.033 1.00 94.44 314 ALA A CA 1
ATOM 2495 C C . ALA A 1 314 ? 5.124 1.369 -4.553 1.00 94.44 314 ALA A C 1
ATOM 2497 O O . ALA A 1 314 ? 4.508 0.432 -5.064 1.00 94.44 314 ALA A O 1
ATOM 2498 N N . VAL A 1 315 ? 5.848 2.231 -5.275 1.00 94.38 315 VAL A N 1
ATOM 2499 C CA . VAL A 1 315 ? 5.862 2.227 -6.745 1.00 94.38 315 VAL A CA 1
ATOM 2500 C C . VAL A 1 315 ? 7.137 1.679 -7.369 1.00 94.38 315 VAL A C 1
ATOM 2502 O O . VAL A 1 315 ? 7.111 1.357 -8.554 1.00 94.38 315 VAL A O 1
ATOM 2505 N N . MET A 1 316 ? 8.235 1.523 -6.619 1.00 92.56 316 MET A N 1
ATOM 2506 C CA . MET A 1 316 ? 9.544 1.207 -7.215 1.00 92.56 316 MET A CA 1
ATOM 2507 C C . MET A 1 316 ? 9.553 -0.038 -8.104 1.00 92.56 316 MET A C 1
ATOM 2509 O O . MET A 1 316 ? 10.262 -0.084 -9.105 1.00 92.56 316 MET A O 1
ATOM 2513 N N . VAL A 1 317 ? 8.735 -1.043 -7.778 1.00 91.69 317 VAL A N 1
ATOM 2514 C CA . VAL A 1 317 ? 8.655 -2.275 -8.570 1.00 91.69 317 VAL A CA 1
ATOM 2515 C C . VAL A 1 317 ? 8.025 -2.019 -9.944 1.00 91.69 317 VAL A C 1
ATOM 2517 O O . VAL A 1 317 ? 8.430 -2.656 -10.914 1.00 91.69 317 VAL A O 1
ATOM 2520 N N . ALA A 1 318 ? 7.095 -1.063 -10.060 1.00 91.00 318 ALA A N 1
ATOM 2521 C CA . ALA A 1 318 ? 6.352 -0.777 -11.290 1.00 91.00 318 ALA A CA 1
ATOM 2522 C C . ALA A 1 318 ? 7.250 -0.323 -12.453 1.00 91.00 318 ALA A C 1
ATOM 2524 O O . ALA A 1 318 ? 6.944 -0.612 -13.608 1.00 91.00 318 ALA A O 1
ATOM 2525 N N . PHE A 1 319 ? 8.371 0.333 -12.147 1.00 94.19 319 PHE A N 1
ATOM 2526 C CA . PHE A 1 319 ? 9.377 0.763 -13.122 1.00 94.19 319 PHE A CA 1
ATOM 2527 C C . PHE A 1 319 ? 10.713 0.012 -12.990 1.00 94.19 319 PHE A C 1
ATOM 2529 O O . PHE A 1 319 ? 11.702 0.395 -13.607 1.00 94.19 319 PHE A O 1
ATOM 2536 N N . SER A 1 320 ? 10.760 -1.078 -12.218 1.00 94.75 320 SER A N 1
ATOM 2537 C CA . SER A 1 320 ? 11.962 -1.905 -12.086 1.00 94.75 320 SER A CA 1
ATOM 2538 C C . SER A 1 320 ? 12.035 -3.012 -13.140 1.00 94.75 320 SER A C 1
ATOM 2540 O O . SER A 1 320 ? 11.030 -3.461 -13.692 1.00 94.75 320 SER A O 1
ATOM 2542 N N . ASN A 1 321 ? 13.229 -3.564 -13.340 1.00 95.81 321 ASN A N 1
ATOM 2543 C CA . ASN A 1 321 ? 13.452 -4.810 -14.075 1.00 95.81 321 ASN A CA 1
ATOM 2544 C C . ASN A 1 321 ? 13.018 -6.065 -13.297 1.00 95.81 321 ASN A C 1
ATOM 2546 O O . ASN A 1 321 ? 13.372 -7.186 -13.677 1.00 95.81 321 ASN A O 1
ATOM 2550 N N . TYR A 1 322 ? 12.237 -5.890 -12.230 1.00 92.06 322 TYR A N 1
ATOM 2551 C CA . TYR A 1 322 ? 11.607 -6.942 -11.449 1.00 92.06 322 TYR A CA 1
ATOM 2552 C C . TYR A 1 322 ? 10.088 -6.766 -11.464 1.00 92.06 322 TYR A C 1
ATOM 2554 O O . TYR A 1 322 ? 9.556 -5.669 -11.620 1.00 92.06 322 TYR A O 1
ATOM 2562 N N . SER A 1 323 ? 9.369 -7.870 -11.329 1.00 85.50 323 SER A N 1
ATOM 2563 C CA . SER A 1 323 ? 7.913 -7.883 -11.258 1.00 85.50 323 SER A CA 1
ATOM 2564 C C . SER A 1 323 ? 7.439 -8.960 -10.297 1.00 85.50 323 SER A C 1
ATOM 2566 O O . SER A 1 323 ? 8.097 -9.987 -10.115 1.00 85.50 323 SER A O 1
ATOM 2568 N N . TYR A 1 324 ? 6.285 -8.728 -9.680 1.00 76.81 324 TYR A N 1
ATOM 2569 C CA . TYR A 1 324 ? 5.627 -9.737 -8.860 1.00 76.81 324 TYR A CA 1
ATOM 2570 C C . TYR A 1 324 ? 4.932 -10.770 -9.752 1.00 76.81 324 TYR A C 1
ATOM 2572 O O . TYR A 1 324 ? 3.952 -10.452 -10.417 1.00 76.81 324 TYR A O 1
ATOM 2580 N N . GLU A 1 325 ? 5.444 -12.000 -9.733 1.00 66.06 325 GLU A N 1
ATOM 2581 C CA . GLU A 1 325 ? 4.909 -13.175 -10.425 1.00 66.06 325 GLU A CA 1
ATOM 2582 C C . GLU A 1 325 ? 4.992 -14.386 -9.480 1.00 66.06 325 GLU A C 1
ATOM 2584 O O . GLU A 1 325 ? 6.058 -14.987 -9.316 1.00 66.06 325 GLU A O 1
ATOM 2589 N N . PRO A 1 326 ? 3.859 -14.827 -8.911 1.00 61.97 326 PRO A N 1
ATOM 2590 C CA . PRO A 1 326 ? 3.570 -14.998 -7.457 1.00 61.97 326 PRO A CA 1
ATOM 2591 C C . PRO A 1 326 ? 4.541 -14.456 -6.381 1.00 61.97 326 PRO A C 1
ATOM 2593 O O . PRO A 1 326 ? 4.107 -14.151 -5.272 1.00 61.97 326 PRO A O 1
ATOM 2596 N N . SER A 1 327 ? 5.830 -14.324 -6.678 1.00 74.00 327 SER A N 1
ATOM 2597 C CA . SER A 1 327 ? 6.887 -13.714 -5.871 1.00 74.00 327 SER A CA 1
ATOM 2598 C C . SER A 1 327 ? 7.681 -12.715 -6.718 1.00 74.00 327 SER A C 1
ATOM 2600 O O . SER A 1 327 ? 7.554 -12.690 -7.942 1.00 74.00 327 SER A O 1
ATOM 2602 N N . LEU A 1 328 ? 8.520 -11.888 -6.095 1.00 83.94 328 LEU A N 1
ATOM 2603 C CA . LEU A 1 328 ? 9.378 -10.966 -6.839 1.00 83.94 328 LEU A CA 1
ATOM 2604 C C . LEU A 1 328 ? 10.374 -11.753 -7.712 1.00 83.94 328 LEU A C 1
ATOM 2606 O O . LEU A 1 328 ? 11.157 -12.554 -7.203 1.00 83.94 328 LEU A O 1
ATOM 2610 N N . SER A 1 329 ? 10.348 -11.528 -9.024 1.00 88.94 329 SER A N 1
ATOM 2611 C CA . SER A 1 329 ? 11.246 -12.165 -9.994 1.00 88.94 329 SER A CA 1
ATOM 2612 C C . SER A 1 329 ? 11.730 -11.153 -11.029 1.00 88.94 329 SER A C 1
ATOM 2614 O O . SER A 1 329 ? 11.176 -10.060 -11.141 1.00 88.94 329 SER A O 1
ATOM 2616 N N . THR A 1 330 ? 12.788 -11.480 -11.774 1.00 92.44 330 THR A N 1
ATOM 2617 C CA . THR A 1 330 ? 13.243 -10.606 -12.861 1.00 92.44 330 THR A CA 1
ATOM 2618 C C . THR A 1 330 ? 12.223 -10.615 -13.998 1.00 92.44 330 THR A C 1
ATOM 2620 O O . THR A 1 330 ? 11.644 -11.654 -14.320 1.00 92.44 330 THR A O 1
ATOM 2623 N N . ARG A 1 331 ? 12.047 -9.480 -14.678 1.00 91.19 331 ARG A N 1
ATOM 2624 C CA . ARG A 1 331 ? 11.153 -9.383 -15.840 1.00 91.19 331 ARG A CA 1
ATOM 2625 C C . ARG A 1 331 ? 11.471 -10.420 -16.928 1.00 91.19 331 ARG A C 1
ATOM 2627 O O . ARG A 1 331 ? 10.533 -11.085 -17.361 1.00 91.19 331 ARG A O 1
ATOM 2634 N N . PRO A 1 332 ? 12.743 -10.678 -17.302 1.00 92.38 332 PRO A N 1
ATOM 2635 C CA . PRO A 1 332 ? 13.053 -11.733 -18.266 1.00 92.38 332 PRO A CA 1
ATOM 2636 C C . PRO A 1 332 ? 12.627 -13.135 -17.814 1.00 92.38 332 PRO A C 1
ATOM 2638 O O . PRO A 1 332 ? 12.167 -13.919 -18.638 1.00 92.38 332 PRO A O 1
ATOM 2641 N N . ALA A 1 333 ? 12.729 -13.458 -16.517 1.00 88.19 333 ALA A N 1
ATOM 2642 C CA . ALA A 1 333 ? 12.255 -14.743 -15.994 1.00 88.19 333 ALA A CA 1
ATOM 2643 C C . ALA A 1 333 ? 10.723 -14.869 -16.066 1.00 88.19 333 ALA A C 1
ATOM 2645 O O . ALA A 1 333 ? 10.202 -15.971 -16.209 1.00 88.19 333 ALA A O 1
ATOM 2646 N N . ALA A 1 334 ? 10.020 -13.737 -16.029 1.00 84.44 334 ALA A N 1
ATOM 2647 C CA . ALA A 1 334 ? 8.583 -13.622 -16.245 1.00 84.44 334 ALA A CA 1
ATOM 2648 C C . ALA A 1 334 ? 8.172 -13.547 -17.731 1.00 84.44 334 ALA A C 1
ATOM 2650 O O . ALA A 1 334 ? 7.010 -13.279 -18.030 1.00 84.44 334 ALA A O 1
ATOM 2651 N N . GLY A 1 335 ? 9.110 -13.700 -18.676 1.00 89.00 335 GLY A N 1
ATOM 2652 C CA . GLY A 1 335 ? 8.841 -13.536 -20.110 1.00 89.00 335 GLY A CA 1
ATOM 2653 C C . GLY A 1 335 ? 8.562 -12.088 -20.536 1.00 89.00 335 GLY A C 1
ATOM 2654 O O . GLY A 1 335 ? 8.008 -11.855 -21.608 1.00 89.00 335 GLY A O 1
ATOM 2655 N N . LYS A 1 336 ? 8.926 -11.105 -19.704 1.00 87.94 336 LYS A N 1
ATOM 2656 C CA . LYS A 1 336 ? 8.736 -9.671 -19.952 1.00 87.94 336 LYS A CA 1
ATOM 2657 C C . LYS A 1 336 ? 10.060 -9.006 -20.353 1.00 87.94 336 LYS A C 1
ATOM 2659 O O . LYS A 1 336 ? 11.109 -9.350 -19.803 1.00 87.94 336 LYS A O 1
ATOM 2664 N N . PRO A 1 337 ? 10.037 -8.015 -21.261 1.00 92.44 337 PRO A N 1
ATOM 2665 C CA . PRO A 1 337 ? 11.237 -7.262 -21.613 1.00 92.44 337 PRO A CA 1
ATOM 2666 C C . PRO A 1 337 ? 11.714 -6.404 -20.436 1.00 92.44 337 PRO A C 1
ATOM 2668 O O . PRO A 1 337 ? 10.916 -6.045 -19.562 1.00 92.44 337 PRO A O 1
ATOM 2671 N N . LEU A 1 338 ? 13.002 -6.054 -20.432 1.00 95.19 338 LEU A N 1
ATOM 2672 C CA . LEU A 1 338 ? 13.555 -5.046 -19.524 1.00 95.19 338 LEU A CA 1
ATOM 2673 C C . LEU A 1 338 ? 12.894 -3.679 -19.768 1.00 95.19 338 LEU A C 1
ATOM 2675 O O . LEU A 1 338 ? 12.396 -3.399 -20.859 1.00 95.19 338 LEU A O 1
ATOM 2679 N N . ILE A 1 339 ? 12.870 -2.845 -18.732 1.00 92.94 339 ILE A N 1
ATOM 2680 C CA . ILE A 1 339 ? 12.364 -1.475 -18.797 1.00 92.94 339 ILE A CA 1
ATOM 2681 C C . ILE A 1 339 ? 13.552 -0.553 -19.047 1.00 92.94 339 ILE A C 1
ATOM 2683 O O . ILE A 1 339 ? 14.325 -0.279 -18.137 1.00 92.94 339 ILE A O 1
ATOM 2687 N N . GLU A 1 340 ? 13.684 -0.061 -20.278 1.00 94.81 340 GLU A N 1
ATOM 2688 C CA . GLU A 1 340 ? 14.729 0.911 -20.628 1.00 94.81 340 GLU A CA 1
ATOM 2689 C C . GLU A 1 340 ? 14.366 2.336 -20.196 1.00 94.81 340 GLU A C 1
ATOM 2691 O O . GLU A 1 340 ? 15.236 3.114 -19.805 1.00 94.81 340 GLU A O 1
ATOM 2696 N N . ARG A 1 341 ? 13.075 2.682 -20.234 1.00 92.94 341 ARG A N 1
ATOM 2697 C CA . ARG A 1 341 ? 12.528 3.975 -19.805 1.00 92.94 341 ARG A CA 1
ATOM 2698 C C . ARG A 1 341 ? 11.158 3.775 -19.164 1.00 92.94 341 ARG A C 1
ATOM 2700 O O . ARG A 1 341 ? 10.404 2.906 -19.595 1.00 92.94 341 ARG A O 1
ATOM 2707 N N . ALA A 1 342 ? 10.834 4.603 -18.180 1.00 92.00 342 ALA A N 1
ATOM 2708 C CA . ALA A 1 342 ? 9.523 4.666 -17.545 1.00 92.00 342 ALA A CA 1
ATOM 2709 C C . ALA A 1 342 ? 9.226 6.106 -17.116 1.00 92.00 342 ALA A C 1
ATOM 2711 O O . ALA A 1 342 ? 10.153 6.868 -16.858 1.00 92.00 342 ALA A O 1
ATOM 2712 N N . ASP A 1 343 ? 7.946 6.457 -16.999 1.00 91.81 343 ASP A N 1
ATOM 2713 C CA . ASP A 1 343 ? 7.525 7.725 -16.394 1.00 91.81 343 ASP A CA 1
ATOM 2714 C C . ASP A 1 343 ? 7.580 7.621 -14.860 1.00 91.81 343 ASP A C 1
ATOM 2716 O O . ASP A 1 343 ? 6.563 7.487 -14.179 1.00 91.81 343 ASP A O 1
ATOM 2720 N N . VAL A 1 344 ? 8.799 7.600 -14.316 1.00 94.25 344 VAL A N 1
ATOM 2721 C CA . VAL A 1 344 ? 9.050 7.447 -12.874 1.00 94.25 344 VAL A CA 1
ATOM 2722 C C . VAL A 1 344 ? 8.349 8.552 -12.081 1.00 94.25 344 VAL A C 1
ATOM 2724 O O . VAL A 1 344 ? 7.696 8.277 -11.072 1.00 94.25 344 VAL A O 1
ATOM 2727 N N . TRP A 1 345 ? 8.446 9.791 -12.566 1.00 94.06 345 TRP A N 1
ATOM 2728 C CA . TRP A 1 345 ? 7.837 10.959 -11.941 1.00 94.06 345 TRP A CA 1
ATOM 2729 C C . TRP A 1 345 ? 6.316 10.891 -11.956 1.00 94.06 345 TRP A C 1
ATOM 2731 O O . TRP A 1 345 ? 5.702 11.140 -10.921 1.00 94.06 345 TRP A O 1
ATOM 2741 N N . GLY A 1 346 ? 5.707 10.527 -13.085 1.00 92.75 346 GLY A N 1
ATOM 2742 C CA . GLY A 1 346 ? 4.258 10.413 -13.179 1.00 92.75 346 GLY A CA 1
ATOM 2743 C C . GLY A 1 346 ? 3.693 9.295 -12.318 1.00 92.75 346 GLY A C 1
ATOM 2744 O O . GLY A 1 346 ? 2.772 9.539 -11.545 1.00 92.75 346 GLY A O 1
ATOM 2745 N N . ILE A 1 347 ? 4.312 8.112 -12.341 1.00 93.81 347 ILE A N 1
ATOM 2746 C CA . ILE A 1 347 ? 3.907 6.986 -11.484 1.00 93.81 347 ILE A CA 1
ATOM 2747 C C . ILE A 1 347 ? 3.998 7.369 -9.996 1.00 93.81 347 ILE A C 1
ATOM 2749 O O . ILE A 1 347 ? 3.101 7.051 -9.212 1.00 93.81 347 ILE A O 1
ATOM 2753 N N . PHE A 1 348 ? 5.070 8.058 -9.593 1.00 96.75 348 PHE A N 1
ATOM 2754 C CA . PHE A 1 348 ? 5.241 8.537 -8.220 1.00 96.75 348 PHE A CA 1
ATOM 2755 C C . PHE A 1 348 ? 4.183 9.585 -7.841 1.00 96.75 348 PHE A C 1
ATOM 2757 O O . PHE A 1 348 ? 3.559 9.481 -6.786 1.00 96.75 348 PHE A O 1
ATOM 2764 N N . ARG A 1 349 ? 3.962 10.574 -8.712 1.00 95.81 349 ARG A N 1
ATOM 2765 C CA . ARG A 1 349 ? 2.991 11.668 -8.554 1.00 95.81 349 ARG A CA 1
ATOM 2766 C C . ARG A 1 349 ? 1.568 11.145 -8.392 1.00 95.81 349 ARG A C 1
ATOM 2768 O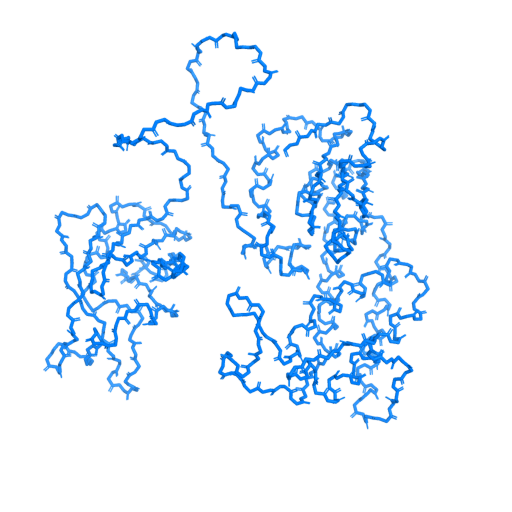 O . ARG A 1 349 ? 0.865 11.575 -7.481 1.00 95.81 349 ARG A O 1
ATOM 2775 N N . ASP A 1 350 ? 1.176 10.172 -9.205 1.00 94.62 350 ASP A N 1
ATOM 2776 C CA . ASP A 1 350 ? -0.159 9.574 -9.153 1.00 94.62 350 ASP A CA 1
ATOM 2777 C C . ASP A 1 350 ? -0.368 8.798 -7.842 1.00 94.62 350 ASP A C 1
ATOM 2779 O O . ASP A 1 350 ? -1.416 8.922 -7.206 1.00 94.62 350 ASP A O 1
ATOM 2783 N N . LYS A 1 351 ? 0.651 8.064 -7.364 1.00 96.19 351 LYS A N 1
ATOM 2784 C CA . LYS A 1 351 ? 0.578 7.398 -6.053 1.00 96.19 351 LYS A CA 1
ATOM 2785 C C . LYS A 1 351 ? 0.557 8.392 -4.890 1.00 96.19 351 LYS A C 1
ATOM 2787 O O . LYS A 1 351 ? -0.165 8.168 -3.923 1.00 96.19 351 LYS A O 1
ATOM 2792 N N . LEU A 1 352 ? 1.318 9.483 -4.968 1.00 97.62 352 LEU A N 1
ATOM 2793 C CA . LEU A 1 352 ? 1.308 10.529 -3.942 1.00 97.62 352 LEU A CA 1
ATOM 2794 C C . LEU A 1 352 ? -0.061 11.213 -3.849 1.00 97.62 352 LEU A C 1
ATOM 2796 O O . LEU A 1 352 ? -0.534 11.484 -2.747 1.00 97.62 352 LEU A O 1
ATOM 2800 N N . ARG A 1 353 ? -0.708 11.450 -4.996 1.00 97.50 353 ARG A N 1
ATOM 2801 C CA . ARG A 1 353 ? -2.075 11.974 -5.065 1.00 97.50 353 ARG A CA 1
ATOM 2802 C C . ARG A 1 353 ? -3.076 11.020 -4.412 1.00 97.50 353 ARG A C 1
ATOM 2804 O O . ARG A 1 353 ? -3.848 11.460 -3.573 1.00 97.50 353 ARG A O 1
ATOM 2811 N N . GLU A 1 354 ? -3.000 9.720 -4.708 1.00 96.81 354 GLU A N 1
ATOM 2812 C CA . GLU A 1 354 ? -3.834 8.699 -4.046 1.00 96.81 354 GLU A CA 1
ATOM 2813 C C . GLU A 1 354 ? -3.662 8.720 -2.514 1.00 96.81 354 GLU A C 1
ATOM 2815 O O . GLU A 1 354 ? -4.638 8.611 -1.771 1.00 96.81 354 GLU A O 1
ATOM 2820 N N . ILE A 1 355 ? -2.427 8.895 -2.030 1.00 97.69 355 ILE A N 1
ATOM 2821 C CA . ILE A 1 355 ? -2.124 9.010 -0.595 1.00 97.69 355 ILE A CA 1
ATOM 2822 C C . ILE A 1 355 ? -2.744 10.276 0.015 1.00 97.69 355 ILE A C 1
ATOM 2824 O O . ILE A 1 355 ? -3.307 10.216 1.110 1.00 97.69 355 ILE A O 1
ATOM 2828 N N . GLU A 1 356 ? -2.652 11.416 -0.669 1.00 97.56 356 GLU A N 1
ATOM 2829 C CA . GLU A 1 356 ? -3.228 12.689 -0.215 1.00 97.56 356 GLU A CA 1
ATOM 2830 C C . GLU A 1 356 ? -4.764 12.633 -0.158 1.00 97.56 356 GLU A C 1
ATOM 2832 O O . GLU A 1 356 ? -5.353 12.980 0.874 1.00 97.56 356 GLU A O 1
ATOM 2837 N N . GLU A 1 357 ? -5.399 12.089 -1.199 1.00 97.19 357 GLU A N 1
ATOM 2838 C CA . GLU A 1 357 ? -6.850 11.891 -1.274 1.00 97.19 357 GLU A CA 1
ATOM 2839 C C . GLU A 1 357 ? -7.342 10.977 -0.141 1.00 97.19 357 GLU A C 1
ATOM 2841 O O . GLU A 1 357 ? -8.284 11.311 0.583 1.00 97.19 357 GLU A O 1
ATOM 2846 N N . ASP A 1 358 ? -6.662 9.853 0.086 1.00 97.44 358 ASP A N 1
ATOM 2847 C CA . ASP A 1 358 ? -6.995 8.896 1.145 1.00 97.44 358 ASP A CA 1
ATOM 2848 C C . ASP A 1 358 ? -6.829 9.479 2.548 1.00 97.44 358 ASP A C 1
ATOM 2850 O O . ASP A 1 358 ? -7.663 9.250 3.432 1.00 97.44 358 ASP A O 1
ATOM 2854 N N . MET A 1 359 ? -5.771 10.263 2.760 1.00 96.75 359 MET A N 1
ATOM 2855 C CA . MET A 1 359 ? -5.562 10.988 4.009 1.00 96.75 359 MET A CA 1
ATOM 2856 C C . MET A 1 359 ? -6.718 11.960 4.267 1.00 96.75 359 MET A C 1
ATOM 2858 O O . MET A 1 359 ? -7.230 12.009 5.390 1.00 96.75 359 MET A O 1
ATOM 2862 N N . SER A 1 360 ? -7.157 12.696 3.244 1.00 96.06 360 SER A N 1
ATOM 2863 C CA . SER A 1 360 ? -8.305 13.604 3.332 1.00 96.06 360 SER A CA 1
ATOM 2864 C C . SER A 1 360 ? -9.596 12.859 3.688 1.00 96.06 360 SER A C 1
ATOM 2866 O O . SER A 1 360 ? -10.303 13.264 4.620 1.00 96.06 360 SER A O 1
ATOM 2868 N N . LEU A 1 361 ? -9.856 11.716 3.042 1.00 96.06 361 LEU A N 1
ATOM 2869 C CA . LEU A 1 361 ? -11.017 10.863 3.319 1.00 96.06 361 LEU A CA 1
ATOM 2870 C C . LEU A 1 361 ? -11.038 10.369 4.770 1.00 96.06 361 LEU A C 1
ATOM 2872 O O . LEU A 1 361 ? -12.059 10.512 5.450 1.00 96.06 361 LEU A O 1
ATOM 2876 N N . LEU A 1 362 ? -9.920 9.841 5.285 1.00 95.06 362 LEU A N 1
ATOM 2877 C CA . LEU A 1 362 ? -9.853 9.403 6.683 1.00 95.06 362 LEU A CA 1
ATOM 2878 C C . LEU A 1 362 ? -10.043 10.581 7.645 1.00 95.06 362 LEU A C 1
ATOM 2880 O O . LEU A 1 362 ? -10.801 10.475 8.609 1.00 95.06 362 LEU A O 1
ATOM 2884 N N . GLN A 1 363 ? -9.393 11.720 7.397 1.00 95.56 363 GLN A N 1
ATOM 2885 C CA . GLN A 1 363 ? -9.551 12.899 8.251 1.00 95.56 363 GLN A CA 1
ATOM 2886 C C . GLN A 1 363 ? -10.993 13.411 8.273 1.00 95.56 363 GLN A C 1
ATOM 2888 O O . GLN A 1 363 ? -11.476 13.817 9.331 1.00 95.56 363 GLN A O 1
ATOM 2893 N N . GLN A 1 364 ? -11.686 13.396 7.132 1.00 95.94 364 GLN A N 1
ATOM 2894 C CA . GLN A 1 364 ? -13.098 13.756 7.049 1.00 95.94 364 GLN A CA 1
ATOM 2895 C C . GLN A 1 364 ? -13.969 12.760 7.813 1.00 95.94 364 GLN A C 1
ATOM 2897 O O . GLN A 1 364 ? -14.811 13.187 8.603 1.00 95.94 364 GLN A O 1
ATOM 2902 N N . HIS A 1 365 ? -13.735 11.460 7.628 1.00 94.75 365 HIS A N 1
ATOM 2903 C CA . HIS A 1 365 ? -14.439 10.393 8.339 1.00 94.75 365 HIS A CA 1
ATOM 2904 C C . HIS A 1 365 ? -14.333 10.553 9.857 1.00 94.75 365 HIS A C 1
ATOM 2906 O O . HIS A 1 365 ? -15.337 10.487 10.564 1.00 94.75 365 HIS A O 1
ATOM 2912 N N . LEU A 1 366 ? -13.138 10.860 10.365 1.00 94.56 366 LEU A N 1
ATOM 2913 C CA . LEU A 1 366 ? -12.898 11.024 11.799 1.00 94.56 366 LEU A CA 1
ATOM 2914 C C . LEU A 1 366 ? -13.611 12.235 12.421 1.00 94.56 366 LEU A C 1
ATOM 2916 O O . LEU A 1 366 ? -13.791 12.255 13.636 1.00 94.56 366 LEU A O 1
ATOM 2920 N N . LYS A 1 367 ? -14.084 13.213 11.631 1.00 94.69 367 LYS A N 1
ATOM 2921 C CA . LYS A 1 367 ? -14.870 14.356 12.148 1.00 94.69 367 LYS A CA 1
ATOM 2922 C C . LYS A 1 367 ? -16.215 13.945 12.748 1.00 94.69 367 LYS A C 1
ATOM 2924 O O . LYS A 1 367 ? -16.817 14.745 13.457 1.00 94.69 367 LYS A O 1
ATOM 2929 N N . ARG A 1 368 ? -16.693 12.723 12.477 1.00 94.00 368 ARG A N 1
ATOM 2930 C CA . ARG A 1 368 ? -17.913 12.181 13.097 1.00 94.00 368 ARG A CA 1
ATOM 2931 C C . ARG A 1 368 ? -17.758 11.943 14.602 1.00 94.00 368 ARG A C 1
ATOM 2933 O O . ARG A 1 368 ? -18.755 11.908 15.317 1.00 94.00 368 ARG A O 1
ATOM 2940 N N . PHE A 1 369 ? -16.524 11.782 15.078 1.00 92.69 369 PHE A N 1
ATOM 2941 C CA . PHE A 1 369 ? -16.224 11.593 16.490 1.00 92.69 369 PHE A CA 1
ATOM 2942 C C . PHE A 1 369 ? -16.015 12.946 17.178 1.00 92.69 369 PHE A C 1
ATOM 2944 O O . PHE A 1 369 ? -15.382 13.852 16.637 1.00 92.69 369 PHE A O 1
ATOM 2951 N N . LYS A 1 370 ? -16.521 13.079 18.411 1.00 93.00 370 LYS A N 1
ATOM 2952 C CA . LYS A 1 370 ? -16.344 14.291 19.241 1.00 93.00 370 LYS A CA 1
ATOM 2953 C C . LYS A 1 370 ? -14.922 14.442 19.798 1.00 93.00 370 LYS A C 1
ATOM 2955 O O . LYS A 1 370 ? -14.602 15.454 20.414 1.00 93.00 370 LYS A O 1
ATOM 2960 N N . TYR A 1 371 ? -14.085 13.434 19.598 1.00 92.19 371 TYR A N 1
ATOM 2961 C CA . TYR A 1 371 ? -12.720 13.334 20.087 1.00 92.19 371 TYR A CA 1
ATOM 2962 C C . TYR A 1 371 ? -11.803 12.870 18.947 1.00 92.19 371 TYR A C 1
ATOM 2964 O O . TYR A 1 371 ? -12.265 12.429 17.895 1.00 92.19 371 TYR A O 1
ATOM 2972 N N . LYS A 1 372 ? -10.486 12.983 19.144 1.00 91.12 372 LYS A N 1
ATOM 2973 C CA . LYS A 1 372 ? -9.488 12.495 18.183 1.00 91.12 372 LYS A CA 1
ATOM 2974 C C . LYS A 1 372 ? -8.763 11.282 18.761 1.00 91.12 372 LYS A C 1
ATOM 2976 O O . LYS A 1 372 ? -8.006 11.472 19.716 1.00 91.12 372 LYS A O 1
ATOM 2981 N N . PRO A 1 373 ? -8.912 10.083 18.174 1.00 93.88 373 PRO A N 1
ATOM 2982 C CA . PRO A 1 373 ? -8.221 8.897 18.664 1.00 93.88 373 PRO A CA 1
ATOM 2983 C C . PRO A 1 373 ? -6.705 9.071 18.614 1.00 93.88 373 PRO A C 1
ATOM 2985 O O . PRO A 1 373 ? -6.184 9.792 17.756 1.00 93.88 373 PRO A O 1
ATOM 2988 N N . THR A 1 374 ? -5.980 8.471 19.548 1.00 94.69 374 THR A N 1
ATOM 2989 C CA . THR A 1 374 ? -4.510 8.472 19.587 1.00 94.69 374 THR A CA 1
ATOM 2990 C C . THR A 1 374 ? -3.939 7.333 18.747 1.00 94.69 374 THR A C 1
ATOM 2992 O O . THR A 1 374 ? -4.597 6.324 18.528 1.00 94.69 374 THR A O 1
ATOM 2995 N N . ALA A 1 375 ? -2.730 7.523 18.223 1.00 96.12 375 ALA A N 1
ATOM 2996 C CA . ALA A 1 375 ? -2.061 6.550 17.371 1.00 96.12 375 ALA A CA 1
ATOM 2997 C C . ALA A 1 375 ? -0.573 6.513 17.717 1.00 96.12 375 ALA A C 1
ATOM 2999 O O . ALA A 1 375 ? 0.068 7.570 17.743 1.00 96.12 375 ALA A O 1
ATOM 3000 N N . ARG A 1 376 ? -0.033 5.322 17.986 1.00 95.19 376 ARG A N 1
ATOM 3001 C CA . ARG A 1 376 ? 1.394 5.102 18.258 1.00 95.19 376 ARG A CA 1
ATOM 3002 C C . ARG A 1 376 ? 1.899 3.893 17.471 1.00 95.19 376 ARG A C 1
ATOM 3004 O O . ARG A 1 376 ? 1.238 2.861 17.431 1.00 95.19 376 ARG A O 1
ATOM 3011 N N . MET A 1 377 ? 3.069 4.040 16.857 1.00 95.69 377 MET A N 1
ATOM 3012 C CA . MET A 1 377 ? 3.764 2.975 16.136 1.00 95.69 377 MET A CA 1
ATOM 3013 C C . MET A 1 377 ? 5.178 2.853 16.690 1.00 95.69 377 MET A C 1
ATOM 3015 O O . MET A 1 377 ? 5.888 3.856 16.771 1.00 95.69 377 MET A O 1
ATOM 3019 N N . TYR A 1 378 ? 5.587 1.635 17.026 1.00 95.12 378 TYR A N 1
ATOM 3020 C CA . TYR A 1 378 ? 6.919 1.327 17.528 1.00 95.12 378 TYR A CA 1
ATOM 3021 C C . TYR A 1 378 ? 7.649 0.427 16.527 1.00 95.12 378 TYR A C 1
ATOM 3023 O O . TYR A 1 378 ? 7.225 -0.697 16.258 1.00 95.12 378 TYR A O 1
ATOM 3031 N N . GLN A 1 379 ? 8.752 0.921 15.953 1.00 95.38 379 GLN A N 1
ATOM 3032 C CA . GLN A 1 379 ? 9.585 0.134 15.037 1.00 95.38 379 GLN A CA 1
ATOM 3033 C C . GLN A 1 379 ? 10.529 -0.796 15.821 1.00 95.38 379 GLN A C 1
ATOM 3035 O O . GLN A 1 379 ? 11.753 -0.654 15.789 1.00 95.38 379 GLN A O 1
ATOM 3040 N N . GLU A 1 380 ? 9.958 -1.727 16.572 1.00 93.50 380 GLU A N 1
ATOM 3041 C CA . GLU A 1 380 ? 10.681 -2.681 17.406 1.00 93.50 380 GLU A CA 1
ATOM 3042 C C . GLU A 1 380 ? 9.849 -3.947 17.635 1.00 93.50 380 GLU A C 1
ATOM 3044 O O . GLU A 1 380 ? 8.715 -4.071 17.174 1.00 93.50 380 GLU A O 1
ATOM 3049 N N . SER A 1 381 ? 10.428 -4.921 18.338 1.00 90.62 381 SER A N 1
ATOM 3050 C CA . SER A 1 381 ? 9.698 -6.132 18.699 1.00 90.62 381 SER A CA 1
ATOM 3051 C C . SER A 1 381 ? 8.806 -5.869 19.906 1.00 90.62 381 SER A C 1
ATOM 3053 O O . SER A 1 381 ? 9.309 -5.477 20.958 1.00 90.62 381 SER A O 1
ATOM 3055 N N . TYR A 1 382 ? 7.519 -6.202 19.792 1.00 88.00 382 TYR A N 1
ATOM 3056 C CA . TYR A 1 382 ? 6.587 -6.195 20.923 1.00 88.00 382 TYR A CA 1
ATOM 3057 C C . TYR A 1 382 ? 7.140 -6.933 22.154 1.00 88.00 382 TYR A C 1
ATOM 3059 O O . TYR A 1 382 ? 7.081 -6.420 23.265 1.00 88.00 382 TYR A O 1
ATOM 3067 N N . LEU A 1 383 ? 7.796 -8.082 21.946 1.00 85.88 383 LEU A N 1
ATOM 3068 C CA . LEU A 1 383 ? 8.382 -8.905 23.013 1.00 85.88 383 LEU A CA 1
ATOM 3069 C C . LEU A 1 383 ? 9.471 -8.195 23.839 1.00 85.88 383 LEU A C 1
ATOM 3071 O O . LEU A 1 383 ? 9.872 -8.707 24.879 1.00 85.88 383 LEU A O 1
ATOM 3075 N N . LYS A 1 384 ? 9.992 -7.061 23.358 1.00 83.25 384 LYS A N 1
ATOM 3076 C CA . LYS A 1 384 ? 10.995 -6.235 24.048 1.00 83.25 384 LYS A CA 1
ATOM 3077 C C . LYS A 1 384 ? 10.473 -4.852 24.437 1.00 83.25 384 LYS A C 1
ATOM 3079 O O . LYS A 1 384 ? 11.057 -4.237 25.317 1.00 83.25 384 LYS A O 1
ATOM 3084 N N . GLY A 1 385 ? 9.427 -4.375 23.763 1.00 77.56 385 GLY A N 1
ATOM 3085 C CA . GLY A 1 385 ? 8.894 -3.021 23.904 1.00 77.56 385 GLY A CA 1
ATOM 3086 C C . GLY A 1 385 ? 7.537 -2.939 24.603 1.00 77.56 385 GLY A C 1
ATOM 3087 O O . GLY A 1 385 ? 6.972 -1.854 24.670 1.00 77.56 385 GLY A O 1
ATOM 3088 N N . ALA A 1 386 ? 6.987 -4.049 25.110 1.00 77.12 386 ALA A N 1
ATOM 3089 C CA . ALA A 1 386 ? 5.660 -4.081 25.739 1.00 77.12 386 ALA A CA 1
ATOM 3090 C C . ALA A 1 386 ? 5.528 -3.153 26.964 1.00 77.12 386 ALA A C 1
ATOM 3092 O O . ALA A 1 386 ? 4.424 -2.709 27.277 1.00 77.12 386 ALA A O 1
ATOM 3093 N N . ASP A 1 387 ? 6.645 -2.797 27.602 1.00 77.50 387 ASP A N 1
ATOM 3094 C CA . ASP A 1 387 ? 6.707 -1.934 28.789 1.00 77.50 387 ASP A CA 1
ATOM 3095 C C . ASP A 1 387 ? 6.171 -0.505 28.550 1.00 77.50 387 ASP A C 1
ATOM 3097 O O . ASP A 1 387 ? 5.946 0.247 29.496 1.00 77.50 387 ASP A O 1
ATOM 3101 N N . VAL A 1 388 ? 5.957 -0.110 27.289 1.00 75.62 388 VAL A N 1
ATOM 3102 C CA . VAL A 1 388 ? 5.395 1.201 26.908 1.00 75.62 388 VAL A CA 1
ATOM 3103 C C . VAL A 1 388 ? 3.861 1.254 26.955 1.00 75.62 388 VAL A C 1
ATOM 3105 O O . VAL A 1 388 ? 3.283 2.315 26.693 1.00 75.62 388 VAL A O 1
ATOM 3108 N N . LEU A 1 389 ? 3.194 0.126 27.225 1.00 72.56 389 LEU A N 1
ATOM 3109 C CA . LEU A 1 389 ? 1.736 0.021 27.247 1.00 72.56 389 LEU A CA 1
ATOM 3110 C C . LEU A 1 389 ? 1.149 0.399 28.610 1.00 72.56 389 LEU A C 1
ATOM 3112 O O . LEU A 1 389 ? 1.657 0.024 29.663 1.00 72.56 389 LEU A O 1
ATOM 3116 N N . GLU A 1 390 ? 0.031 1.122 28.581 1.00 68.50 390 GLU A N 1
ATOM 3117 C CA . GLU A 1 390 ? -0.735 1.463 29.779 1.00 68.50 390 GLU A CA 1
ATOM 3118 C C . GLU A 1 390 ? -1.592 0.263 30.237 1.00 68.50 390 GLU A C 1
ATOM 3120 O O . GLU A 1 390 ? -2.024 -0.570 29.428 1.00 68.50 390 GLU A O 1
ATOM 3125 N N . SER A 1 391 ? -1.863 0.175 31.546 1.00 56.34 391 SER A N 1
ATOM 3126 C CA . SER A 1 391 ? -2.765 -0.831 32.124 1.00 56.34 391 SER A CA 1
ATOM 3127 C C . SER A 1 391 ? -4.153 -0.769 31.470 1.00 56.34 391 SER A C 1
ATOM 3129 O O . SER A 1 391 ? -4.728 0.310 31.359 1.00 56.34 391 SER A O 1
ATOM 3131 N N . GLY A 1 392 ? -4.720 -1.920 31.082 1.00 56.72 392 GLY A N 1
ATOM 3132 C CA . GLY A 1 392 ? -6.051 -2.001 30.450 1.00 56.72 392 GLY A CA 1
ATOM 3133 C C . GLY A 1 392 ? -6.053 -2.088 28.918 1.00 56.72 392 GLY A C 1
ATOM 3134 O O . GLY A 1 392 ? -7.097 -1.904 28.298 1.00 56.72 392 GLY A O 1
ATOM 3135 N N . THR A 1 393 ? -4.905 -2.375 28.301 1.00 57.00 393 THR A N 1
ATOM 3136 C CA . THR A 1 393 ? -4.819 -2.681 26.865 1.00 57.00 393 THR A CA 1
ATOM 3137 C C . THR A 1 393 ? -5.366 -4.090 26.588 1.00 57.00 393 THR A C 1
ATOM 3139 O O . THR A 1 393 ? -5.012 -5.029 27.301 1.00 57.00 393 THR A O 1
ATOM 3142 N N . VAL A 1 394 ? -6.223 -4.244 25.572 1.00 50.75 394 VAL A N 1
ATOM 3143 C CA . VAL A 1 394 ? -6.766 -5.544 25.134 1.00 50.75 394 VAL A CA 1
ATOM 3144 C C . VAL A 1 394 ? -6.021 -5.991 23.875 1.00 50.75 394 VAL A C 1
ATOM 3146 O O . VAL A 1 394 ? -5.927 -5.227 22.914 1.00 50.75 394 VAL A O 1
ATOM 3149 N N . ASP A 1 395 ? -5.472 -7.205 23.916 1.00 49.31 395 ASP A N 1
ATOM 3150 C CA . ASP A 1 395 ? -4.890 -7.906 22.763 1.00 49.31 395 ASP A CA 1
ATOM 3151 C C . ASP A 1 395 ? -6.025 -8.592 21.980 1.00 49.31 395 ASP A C 1
ATOM 3153 O O . ASP A 1 395 ? -6.926 -9.156 22.613 1.00 49.31 395 ASP A O 1
ATOM 3157 N N . VAL A 1 396 ? -6.031 -8.493 20.645 1.00 42.09 396 VAL A N 1
ATOM 3158 C CA . VAL A 1 396 ? -7.133 -8.981 19.784 1.00 42.09 396 VAL A CA 1
ATOM 3159 C C . VAL A 1 396 ? -6.630 -9.926 18.705 1.00 42.09 396 VAL A C 1
ATOM 3161 O O . VAL A 1 396 ? -5.724 -9.517 17.944 1.00 42.09 396 VAL A O 1
#

Mean predicted aligned error: 16.81 Å

Foldseek 3Di:
DDDDPVLFKDKAFDAPVCQVVLFRFQPPPPVNADPQLEFEQDVVRGGGDWAWEAEPPDPGIDTWGWYAHNPPRHTGRGTPDRPVSNVSCVSVVDDGGWMWMWGDPDNRYTYIYGPDPDDDDDDDDDDDDDDDDDDDDDDDDDDDDDDDPDDQDQQFLPVLCPPQLSVLAPDGPGGHLRSLLVVCVVVVPDQLVAAEEEALAQFLNSNPLSSQLSVHAYEYEHQDPLRLLNNCLSNVLLPDDLVVLVVLLVVLVVVLVVCVVVPDFAPDDPDPPQDDPDRFAAPQLRRVLRVLVVSLVPDPDPSSSSLLVSLCVRCSQVRTLWDPDVHIDGQVVVVHDGRNDDSSSVSSSVSSVSNSVSSVVSNVSSVVDPDRHHYYYHNHRCVVPVVPDDPPHDHD

Radius of gyration: 26.2 Å; Cα contacts (8 Å, |Δi|>4): 585; chains: 1; bounding box: 56×63×71 Å

pLDDT: mean 83.39, std 20.4, range [23.94, 98.62]

Solvent-accessible surface area (backbone atoms only — not comparable to full-atom values): 23336 Å² total; per-residue (Å²): 136,87,80,60,73,73,81,37,50,47,79,38,72,36,42,66,70,24,68,78,66,35,42,65,69,46,71,95,46,66,89,78,49,55,77,63,24,56,13,36,65,39,69,92,75,32,65,23,47,67,27,42,31,47,38,59,98,52,99,61,72,46,76,30,30,29,29,16,40,82,85,81,63,47,73,50,46,39,56,65,66,38,80,61,42,47,56,44,36,60,74,69,66,64,50,68,70,40,38,35,30,43,31,55,76,51,84,48,33,32,38,37,38,78,48,69,93,66,79,79,85,91,84,90,78,90,79,85,90,81,85,87,83,84,77,95,69,90,89,83,87,85,88,81,97,70,96,72,90,76,72,70,61,68,50,57,25,76,70,24,65,77,37,77,69,50,42,64,47,96,52,80,91,39,59,12,59,66,20,49,49,46,50,44,63,75,69,54,85,62,81,32,75,85,38,49,43,46,33,67,71,30,45,65,22,52,63,48,48,53,30,43,75,63,39,16,19,25,39,32,13,17,67,51,67,66,34,26,49,42,19,38,50,65,52,49,45,76,78,54,74,64,63,67,47,53,53,52,50,53,50,49,54,56,48,48,68,67,54,75,75,71,81,78,80,54,88,53,74,82,61,89,86,77,74,58,99,64,57,57,44,28,75,62,37,43,46,52,52,28,40,50,49,46,58,45,68,71,47,82,52,66,65,49,31,48,48,50,51,44,34,49,66,50,46,51,54,82,58,27,29,35,42,82,67,106,45,84,38,47,19,64,82,71,77,36,77,74,45,65,70,61,66,61,55,57,58,43,50,54,48,45,48,53,51,53,53,31,48,52,51,52,49,57,61,49,64,79,47,98,61,79,58,53,66,48,70,41,79,36,54,36,97,78,53,56,86,78,61,66,93,88,68,50,83,122

Nearest PDB structures (foldseek):
  3egi-assembly1_A  TM=7.625E-01  e=2.112E-03  Homo sapiens
  3egi-assembly1_C  TM=8.190E-01  e=6.348E-03  Homo sapiens
  5e7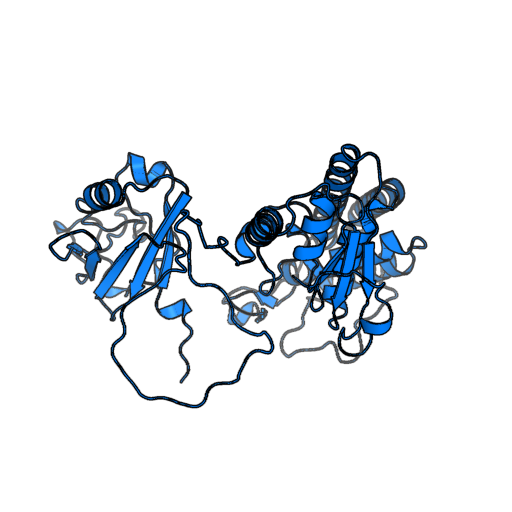2-assembly1_A  TM=6.593E-01  e=3.769E-03  Thermococcus kodakarensis KOD1
  3egi-assembly1_D  TM=6.081E-01  e=3.557E-03  Homo sapiens
  3m70-assembly1_A  TM=8.245E-01  e=9.658E-02  Haemophilus influenzae

Sequence (396 aa):
MNRSVQNRKRLITITEGNLRNHHLYITGHHDFFPEECYGQSSIKKGAGRELTLVVEGLPNTVETDIARDGGNGHPRNFFRKRTWVSKFFEKHQLREGDVIAIERLDSFTYRVYPFKNGYQEGNATKRPEKEKQTTLLPTMIEPAEEDARTGFGDTAFTRNRQEPLHRWVPWIAGFSAGFVQEVFDAGVSADANGVTVLDPFAGVGTTLVEGLRRGCNVVGFEINPYAALACEVKISCIRQKLRPLGEALNDVENLSSRMSDGSREPKSRPPDMFRSRIPFFSPAVERDVLLLQDFIAVQKDHFVKKALNLTLGAVMVAFSNYSYEPSLSTRPAAGKPLIERADVWGIFRDKLREIEEDMSLLQQHLKRFKYKPTARMYQESYLKGADVLESGTVDV

Secondary structure (DSSP, 8-state):
----GGGTEEEEE--HHHHHHT----TT-GGGS-GGGEE-SSGGG-PPPPEEEEETT-SS-EEE-EEEPTTT-PEEEEES--HHHHHHHHHTT--TT-EEEEEESSSSEEEEEE-----------------PPPPSS------------------BGGGGGTSTTGGGS--TTSBPHHHHHHHHHHH--S--TT-EEEETT-TTSHHHHHHHHHT-EEEEE-SSHHHHHHHHHHHHGGGS-SHHHHHHHHHHHHHHHHGGG-----S--PPTT---SS-SS-HHHHHHHHHHHHHHHT---HHHHHHHHHHHHHHGGGGSSEEEESEEEETGGGT----S---HHHHHHHHHHHHHHHHHHHHHHHTTSSS---EEEESS-HHHHGGGPPTTPEE-